Protein 7FAD (pdb70)

Structure (mmCIF, N/CA/C/O backbone):
data_7FAD
#
_entry.id   7FAD
#
_cell.length_a   82.878
_cell.length_b   125.099
_cell.length_c   204.560
_cell.angle_alpha   90.000
_cell.angle_beta   90.000
_cell.angle_gamma   90.000
#
_symmetry.space_group_name_H-M   'I 2 2 2'
#
loop_
_entity.id
_entity.type
_entity.pdbx_description
1 polymer 'Gamma-tubulin complex component'
2 polymer 'Mitotic-spindle organizing protein 2B'
#
loop_
_atom_site.group_PDB
_atom_site.id
_atom_site.type_symbol
_atom_site.label_atom_id
_atom_site.label_alt_id
_atom_site.label_comp_id
_atom_site.label_asym_id
_atom_site.label_entity_id
_atom_site.label_seq_id
_atom_site.pdbx_PDB_ins_code
_atom_site.Cartn_x
_atom_site.Cartn_y
_atom_site.Cartn_z
_atom_site.occupancy
_atom_site.B_iso_or_equiv
_atom_site.auth_seq_id
_atom_site.auth_comp_id
_atom_site.auth_asym_id
_atom_site.auth_atom_id
_atom_site.pdbx_PDB_model_num
ATOM 1 N N . SER A 1 5 ? 44.731 35.110 252.326 1.00 96.42 0 SER A N 1
ATOM 2 C CA . SER A 1 5 ? 44.833 33.959 251.425 1.00 100.60 0 SER A CA 1
ATOM 3 C C . SER A 1 5 ? 43.478 33.535 250.882 1.00 97.05 0 SER A C 1
ATOM 4 O O . SER A 1 5 ? 43.231 33.667 249.690 1.00 106.96 0 SER A O 1
ATOM 7 N N . MET A 1 6 ? 42.597 33.008 251.737 1.00 87.92 1 MET A N 1
ATOM 8 C CA . MET A 1 6 ? 41.316 32.570 251.206 1.00 84.74 1 MET A CA 1
ATOM 9 C C . MET A 1 6 ? 40.532 33.791 250.723 1.00 80.52 1 MET A C 1
ATOM 10 O O . MET A 1 6 ? 39.505 33.661 250.048 1.00 76.90 1 MET A O 1
ATOM 15 N N . SER A 1 7 ? 41.013 34.985 251.080 1.00 88.44 2 SER A N 1
ATOM 16 C CA . SER A 1 7 ? 40.624 36.220 250.393 1.00 93.48 2 SER A CA 1
ATOM 17 C C . SER A 1 7 ? 41.049 36.183 248.930 1.00 100.00 2 SER A C 1
ATOM 18 O O . SER A 1 7 ? 40.211 36.281 248.024 1.00 106.92 2 SER A O 1
ATOM 21 N N . GLU A 1 8 ? 42.366 36.038 248.684 1.00 96.98 3 GLU A N 1
ATOM 22 C CA . GLU A 1 8 ? 42.879 36.050 247.315 1.00 87.94 3 GLU A CA 1
ATOM 23 C C . GLU A 1 8 ? 42.174 35.021 246.462 1.00 81.98 3 GLU A C 1
ATOM 24 O O . GLU A 1 8 ? 41.925 35.251 245.271 1.00 81.45 3 GLU A O 1
ATOM 30 N N . PHE A 1 9 ? 41.858 33.863 247.050 1.00 85.19 4 PHE A N 1
ATOM 31 C CA . PHE A 1 9 ? 41.095 32.887 246.301 1.00 84.48 4 PHE A CA 1
ATOM 32 C C . PHE A 1 9 ? 39.833 33.533 245.772 1.00 84.37 4 PHE A C 1
ATOM 33 O O . PHE A 1 9 ? 39.519 33.415 244.584 1.00 87.62 4 PHE A O 1
ATOM 41 N N . ARG A 1 10 ? 39.125 34.282 246.622 1.00 82.01 5 ARG A N 1
ATOM 42 C CA . ARG A 1 10 ? 37.861 34.831 246.150 1.00 81.57 5 ARG A CA 1
ATOM 43 C C . ARG A 1 10 ? 38.073 35.850 245.045 1.00 82.93 5 ARG A C 1
ATOM 44 O O . ARG A 1 10 ? 37.269 35.923 244.107 1.00 84.23 5 ARG A O 1
ATOM 52 N N . ILE A 1 11 ? 39.115 36.678 245.156 1.00 81.64 6 ILE A N 1
ATOM 53 C CA . ILE A 1 11 ? 39.416 37.618 244.076 1.00 81.67 6 ILE A CA 1
ATOM 54 C C . ILE A 1 11 ? 39.674 36.884 242.768 1.00 87.53 6 ILE A C 1
ATOM 55 O O . ILE A 1 11 ? 39.095 37.233 241.730 1.00 89.10 6 ILE A O 1
ATOM 60 N N . HIS A 1 12 ? 40.545 35.855 242.795 1.00 84.33 7 HIS A N 1
ATOM 61 C CA . HIS A 1 12 ? 40.841 35.101 241.574 1.00 79.89 7 HIS A CA 1
ATOM 62 C C . HIS A 1 12 ? 39.579 34.514 240.957 1.00 78.15 7 HIS A C 1
ATOM 63 O O . HIS A 1 12 ? 39.397 34.565 239.736 1.00 77.32 7 HIS A O 1
ATOM 70 N N . HIS A 1 13 ? 38.701 33.949 241.784 1.00 78.44 8 HIS A N 1
ATOM 71 C CA . HIS A 1 13 ? 37.442 33.420 241.281 1.00 79.68 8 HIS A CA 1
ATOM 72 C C . HIS A 1 13 ? 36.628 34.523 240.617 1.00 80.14 8 HIS A C 1
ATOM 73 O O . HIS A 1 13 ? 36.022 34.322 239.558 1.00 82.22 8 HIS A O 1
ATOM 80 N N . ASP A 1 14 ? 36.656 35.715 241.193 1.00 76.75 9 ASP A N 1
ATOM 81 C CA . ASP A 1 14 ? 35.881 36.820 240.645 1.00 76.65 9 ASP A CA 1
ATOM 82 C C . ASP A 1 14 ? 36.439 37.258 239.292 1.00 76.31 9 ASP A C 1
ATOM 83 O O . ASP A 1 14 ? 35.694 37.405 238.311 1.00 75.89 9 ASP A O 1
ATOM 88 N N . VAL A 1 15 ? 37.753 37.491 239.236 1.00 74.67 10 VAL A N 1
ATOM 89 C CA . VAL A 1 15 ? 38.420 37.775 237.971 1.00 76.62 10 VAL A CA 1
ATOM 90 C C . VAL A 1 15 ? 38.068 36.701 236.957 1.00 85.23 10 VAL A C 1
ATOM 91 O O . VAL A 1 15 ? 37.718 36.985 235.807 1.00 90.50 10 VAL A O 1
ATOM 95 N N . ASN A 1 16 ? 38.180 35.441 237.371 1.00 86.79 11 ASN A N 1
ATOM 96 C CA . ASN A 1 16 ? 37.998 34.341 236.439 1.00 82.80 11 ASN A CA 1
ATOM 97 C C . ASN A 1 16 ? 36.594 34.345 235.826 1.00 79.05 11 ASN A C 1
ATOM 98 O O . ASN A 1 16 ? 36.451 34.282 234.596 1.00 78.28 11 ASN A O 1
ATOM 103 N N . GLU A 1 17 ? 35.535 34.419 236.659 1.00 82.61 12 GLU A N 1
ATOM 104 C CA . GLU A 1 17 ? 34.187 34.328 236.087 1.00 83.17 12 GLU A CA 1
ATOM 105 C C . GLU A 1 17 ? 33.821 35.509 235.221 1.00 81.90 12 GLU A C 1
ATOM 106 O O . GLU A 1 17 ? 32.933 35.395 234.365 1.00 79.99 12 GLU A O 1
ATOM 112 N N . LEU A 1 18 ? 34.516 36.620 235.398 1.00 80.61 13 LEU A N 1
ATOM 113 C CA . LEU A 1 18 ? 34.328 37.762 234.522 1.00 79.17 13 LEU A CA 1
ATOM 114 C C . LEU A 1 18 ? 34.923 37.479 233.149 1.00 78.43 13 LEU A C 1
ATOM 115 O O . LEU A 1 18 ? 34.257 37.673 232.125 1.00 78.75 13 LEU A O 1
ATOM 120 N N . ILE A 1 19 ? 36.179 37.006 233.118 1.00 79.05 14 ILE A N 1
ATOM 121 C CA . ILE A 1 19 ? 36.789 36.513 231.881 1.00 80.15 14 ILE A CA 1
ATOM 122 C C . ILE A 1 19 ? 35.835 35.567 231.160 1.00 80.57 14 ILE A C 1
ATOM 123 O O . ILE A 1 19 ? 35.594 35.684 229.947 1.00 79.03 14 ILE A O 1
ATOM 128 N N . SER A 1 20 ? 35.268 34.617 231.914 1.00 75.31 15 SER A N 1
ATOM 129 C CA . SER A 1 20 ? 34.233 33.752 231.372 1.00 82.36 15 SER A CA 1
ATOM 130 C C . SER A 1 20 ? 33.044 34.567 230.891 1.00 86.99 15 SER A C 1
ATOM 131 O O . SER A 1 20 ? 32.645 34.481 229.725 1.00 95.13 15 SER A O 1
ATOM 134 N N . LEU A 1 21 ? 32.484 35.396 231.771 1.00 88.02 16 LEU A N 1
ATOM 135 C CA . LEU A 1 21 ? 31.234 36.074 231.451 1.00 85.25 16 LEU A CA 1
ATOM 136 C C . LEU A 1 21 ? 31.373 37.138 230.375 1.00 85.18 16 LEU A C 1
ATOM 137 O O . LEU A 1 21 ? 30.361 37.523 229.784 1.00 84.92 16 LEU A O 1
ATOM 142 N N . LEU A 1 22 ? 32.565 37.685 230.167 1.00 84.95 17 LEU A N 1
ATOM 143 C CA . LEU A 1 22 ? 32.745 38.773 229.217 1.00 89.24 17 LEU A CA 1
ATOM 144 C C . LEU A 1 22 ? 33.505 38.355 227.963 1.00 98.44 17 LEU A C 1
ATOM 145 O O . LEU A 1 22 ? 33.775 39.207 227.111 1.00 101.24 17 LEU A O 1
ATOM 150 N N . HIS A 1 23 ? 33.892 37.084 227.845 1.00 96.98 18 HIS A N 1
ATOM 151 C CA . HIS A 1 23 ? 34.442 36.535 226.605 1.00 98.79 18 HIS A CA 1
ATOM 152 C C . HIS A 1 23 ? 35.793 37.166 226.280 1.00 90.15 18 HIS A C 1
ATOM 153 O O . HIS A 1 23 ? 35.989 37.689 225.187 1.00 87.48 18 HIS A O 1
ATOM 160 N N . VAL A 1 24 ? 36.759 37.013 227.177 1.00 94.98 19 VAL A N 1
ATOM 161 C CA . VAL A 1 24 ? 38.024 37.740 227.144 1.00 104.55 19 VAL A CA 1
ATOM 162 C C . VAL A 1 24 ? 39.177 36.892 226.575 1.00 120.75 19 VAL A C 1
ATOM 163 O O . VAL A 1 24 ? 38.953 35.839 225.959 1.00 131.00 19 VAL A O 1
ATOM 167 N N . PHE A 1 25 ? 40.401 37.424 226.670 1.00 124.13 20 PHE A N 1
ATOM 168 C CA . PHE A 1 25 ? 41.693 36.721 226.597 1.00 116.24 20 PHE A CA 1
ATOM 169 C C . PHE A 1 25 ? 41.866 36.158 225.177 1.00 105.37 20 PHE A C 1
ATOM 170 O O . PHE A 1 25 ? 41.061 36.425 224.265 1.00 95.28 20 PHE A O 1
ATOM 178 N N . GLY A 1 29 ? 47.221 38.105 229.237 1.00 111.99 24 GLY A N 1
ATOM 179 C CA . GLY A 1 29 ? 47.656 38.001 230.616 1.00 114.61 24 GLY A CA 1
ATOM 180 C C . GLY A 1 29 ? 46.820 38.792 231.615 1.00 113.32 24 GLY A C 1
ATOM 181 O O . GLY A 1 29 ? 46.911 40.030 231.710 1.00 111.51 24 GLY A O 1
ATOM 182 N N . ALA A 1 30 ? 46.030 38.056 232.402 1.00 116.19 25 ALA A N 1
ATOM 183 C CA . ALA A 1 30 ? 45.109 38.631 233.373 1.00 104.81 25 ALA A CA 1
ATOM 184 C C . ALA A 1 30 ? 45.628 38.540 234.800 1.00 102.68 25 ALA A C 1
ATOM 185 O O . ALA A 1 30 ? 44.833 38.651 235.738 1.00 96.05 25 ALA A O 1
ATOM 187 N N . ASP A 1 31 ? 46.931 38.273 234.985 1.00 99.92 26 ASP A N 1
ATOM 188 C CA . ASP A 1 31 ? 47.554 38.441 236.300 1.00 106.31 26 ASP A CA 1
ATOM 189 C C . ASP A 1 31 ? 47.684 39.907 236.689 1.00 108.93 26 ASP A C 1
ATOM 190 O O . ASP A 1 31 ? 47.880 40.210 237.872 1.00 111.65 26 ASP A O 1
ATOM 195 N N . VAL A 1 32 ? 47.573 40.816 235.720 1.00 110.07 27 VAL A N 1
ATOM 196 C CA . VAL A 1 32 ? 47.580 42.235 236.033 1.00 102.13 27 VAL A CA 1
ATOM 197 C C . VAL A 1 32 ? 46.322 42.620 236.797 1.00 95.23 27 VAL A C 1
ATOM 198 O O . VAL A 1 32 ? 46.372 43.411 237.745 1.00 98.62 27 VAL A O 1
ATOM 202 N N . TYR A 1 33 ? 45.174 42.089 236.386 1.00 84.38 28 TYR A N 1
ATOM 203 C CA . TYR A 1 33 ? 43.936 42.359 237.102 1.00 83.67 28 TYR A CA 1
ATOM 204 C C . TYR A 1 33 ? 44.064 41.996 238.568 1.00 90.96 28 TYR A C 1
ATOM 205 O O . TYR A 1 33 ? 43.452 42.639 239.430 1.00 93.75 28 TYR A O 1
ATOM 214 N N . ILE A 1 34 ? 44.776 40.907 238.868 1.00 97.98 29 ILE A N 1
ATOM 215 C CA . ILE A 1 34 ? 44.963 40.524 240.265 1.00 93.47 29 ILE A CA 1
ATOM 216 C C . ILE A 1 34 ? 45.739 41.601 241.002 1.00 99.37 29 ILE A C 1
ATOM 217 O O . ILE A 1 34 ? 45.332 42.053 242.074 1.00 105.20 29 ILE A O 1
ATOM 222 N N . ASP A 1 35 ? 46.859 42.042 240.421 1.00 95.63 30 ASP A N 1
ATOM 223 C CA . ASP A 1 35 ? 47.636 43.124 241.023 1.00 95.69 30 ASP A CA 1
ATOM 224 C C . ASP A 1 35 ? 46.824 44.415 241.123 1.00 83.61 30 ASP A C 1
ATOM 225 O O . ASP A 1 35 ? 46.836 45.093 242.163 1.00 80.21 30 ASP A O 1
ATOM 230 N N . LEU A 1 36 ? 46.134 44.773 240.040 1.00 83.58 31 LEU A N 1
ATOM 231 C CA . LEU A 1 36 ? 45.305 45.973 240.023 1.00 88.27 31 LEU A CA 1
ATOM 232 C C . LEU A 1 36 ? 44.225 45.915 241.104 1.00 87.58 31 LEU A C 1
ATOM 233 O O . LEU A 1 36 ? 43.986 46.906 241.800 1.00 99.14 31 LEU A O 1
ATOM 238 N N . LEU A 1 37 ? 43.503 44.799 241.212 1.00 84.19 32 LEU A N 1
ATOM 239 C CA . LEU A 1 37 ? 42.436 44.768 242.202 1.00 83.39 32 LEU A CA 1
ATOM 240 C C . LEU A 1 37 ? 42.944 44.603 243.628 1.00 83.81 32 LEU A C 1
ATOM 241 O O . LEU A 1 37 ? 42.181 44.871 244.561 1.00 82.42 32 LEU A O 1
ATOM 246 N N . GLN A 1 38 ? 44.195 44.164 243.820 1.00 86.05 33 GLN A N 1
ATOM 247 C CA . GLN A 1 38 ? 44.762 43.887 245.141 1.00 92.46 33 GLN A CA 1
ATOM 248 C C . GLN A 1 38 ? 45.423 45.097 245.784 1.00 102.64 33 GLN A C 1
ATOM 249 O O . GLN A 1 38 ? 46.175 44.934 246.750 1.00 110.16 33 GLN A O 1
ATOM 255 N N . LYS A 1 39 ? 45.173 46.294 245.259 1.00 103.17 34 LYS A N 1
ATOM 256 C CA . LYS A 1 39 ? 45.550 47.557 245.892 1.00 91.77 34 LYS A CA 1
ATOM 257 C C . LYS A 1 39 ? 44.221 48.278 246.162 1.00 91.51 34 LYS A C 1
ATOM 258 O O . LYS A 1 39 ? 43.569 48.802 245.241 1.00 86.63 34 LYS A O 1
ATOM 264 N N . ASN A 1 40 ? 43.819 48.238 247.444 1.00 94.85 35 ASN A N 1
ATOM 265 C CA . ASN A 1 40 ? 42.425 48.255 247.908 1.00 107.33 35 ASN A CA 1
ATOM 266 C C . ASN A 1 40 ? 42.403 48.529 249.417 1.00 109.13 35 ASN A C 1
ATOM 267 O O . ASN A 1 40 ? 41.908 47.725 250.231 1.00 91.53 35 ASN A O 1
ATOM 272 N N . ARG A 1 41 ? 42.885 49.724 249.774 1.00 116.32 36 ARG A N 1
ATOM 273 C CA . ARG A 1 41 ? 43.545 49.968 251.048 1.00 114.22 36 ARG A CA 1
ATOM 274 C C . ARG A 1 41 ? 42.611 50.291 252.217 1.00 116.36 36 ARG A C 1
ATOM 275 O O . ARG A 1 41 ? 43.103 50.360 253.347 1.00 118.05 36 ARG A O 1
ATOM 283 N N . THR A 1 42 ? 41.308 50.506 251.999 1.00 123.83 37 THR A N 1
ATOM 284 C CA . THR A 1 42 ? 40.375 50.914 253.083 1.00 123.68 37 THR A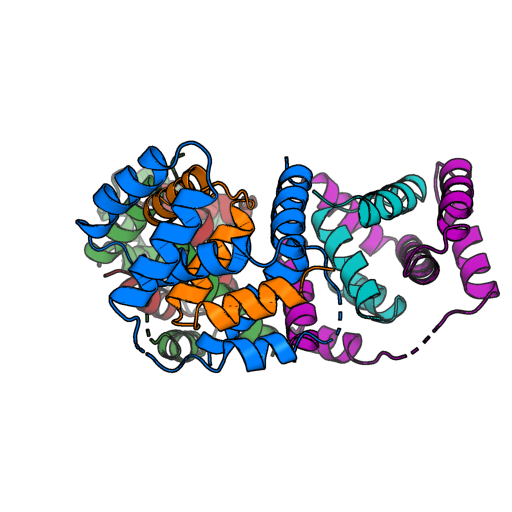 CA 1
ATOM 285 C C . THR A 1 42 ? 38.885 50.731 252.753 1.00 119.95 37 THR A C 1
ATOM 286 O O . THR A 1 42 ? 38.493 49.775 252.093 1.00 116.43 37 THR A O 1
ATOM 290 N N . VAL A 1 45 ? 37.443 55.505 251.371 1.00 90.11 40 VAL A N 1
ATOM 291 C CA . VAL A 1 45 ? 37.324 56.892 251.852 1.00 99.80 40 VAL A CA 1
ATOM 292 C C . VAL A 1 45 ? 36.728 57.881 250.809 1.00 100.22 40 VAL A C 1
ATOM 293 O O . VAL A 1 45 ? 37.461 58.647 250.161 1.00 93.16 40 VAL A O 1
ATOM 297 N N . THR A 1 46 ? 35.406 57.852 250.612 1.00 100.63 41 THR A N 1
ATOM 298 C CA . THR A 1 46 ? 34.833 58.702 249.575 1.00 109.04 41 THR A CA 1
ATOM 299 C C . THR A 1 46 ? 34.681 60.095 250.151 1.00 107.34 41 THR A C 1
ATOM 300 O O . THR A 1 46 ? 34.654 60.275 251.371 1.00 106.95 41 THR A O 1
ATOM 304 N N . THR A 1 47 ? 34.509 61.076 249.273 1.00 105.02 42 THR A N 1
ATOM 305 C CA . THR A 1 47 ? 34.274 62.447 249.705 1.00 103.61 42 THR A CA 1
ATOM 306 C C . THR A 1 47 ? 32.810 62.788 249.482 1.00 103.52 42 THR A C 1
ATOM 307 O O . THR A 1 47 ? 32.051 62.015 248.883 1.00 103.48 42 THR A O 1
ATOM 311 N N . SER A 1 48 ? 32.390 63.907 250.078 1.00 109.30 43 SER A N 1
ATOM 312 C CA . SER A 1 48 ? 30.998 64.306 249.931 1.00 95.85 43 SER A CA 1
ATOM 313 C C . SER A 1 48 ? 30.726 64.918 248.567 1.00 89.99 43 SER A C 1
ATOM 314 O O . SER A 1 48 ? 29.638 64.711 248.013 1.00 83.71 43 SER A O 1
ATOM 317 N N . VAL A 1 49 ? 31.695 65.651 248.006 1.00 84.24 44 VAL A N 1
ATOM 318 C CA . VAL A 1 49 ? 31.527 66.185 246.658 1.00 91.11 44 VAL A CA 1
ATOM 319 C C . VAL A 1 49 ? 31.591 65.071 245.640 1.00 104.55 44 VAL A C 1
ATOM 320 O O . VAL A 1 49 ? 30.793 65.032 244.700 1.00 117.99 44 VAL A O 1
ATOM 324 N N . SER A 1 50 ? 32.563 64.164 245.795 1.00 98.14 45 SER A N 1
ATOM 325 C CA . SER A 1 50 ? 32.778 63.154 244.774 1.00 92.49 45 SER A CA 1
ATOM 326 C C . SER A 1 50 ? 31.471 62.467 244.453 1.00 83.07 45 SER A C 1
ATOM 327 O O . SER A 1 50 ? 31.071 62.383 243.287 1.00 82.94 45 SER A O 1
ATOM 330 N N . THR A 1 51 ? 30.745 62.047 245.486 1.00 84.50 46 THR A N 1
ATOM 331 C CA . THR A 1 51 ? 29.470 61.399 245.229 1.00 84.52 46 THR A CA 1
ATOM 332 C C . THR A 1 51 ? 28.454 62.385 244.695 1.00 84.21 46 THR A C 1
ATOM 333 O O . THR A 1 51 ? 27.555 61.995 243.951 1.00 84.41 46 THR A O 1
ATOM 337 N N . HIS A 1 52 ? 28.575 63.657 245.051 1.00 82.83 47 HIS A N 1
ATOM 338 C CA . HIS A 1 52 ? 27.721 64.643 244.404 1.00 84.45 47 HIS A CA 1
ATOM 339 C C . HIS A 1 52 ? 28.132 64.843 242.944 1.00 94.33 47 HIS A C 1
ATOM 340 O O . HIS A 1 52 ? 27.292 64.791 242.032 1.00 91.42 47 HIS A O 1
ATOM 347 N N . SER A 1 53 ? 29.429 65.078 242.701 1.00 98.57 48 SER A N 1
ATOM 348 C CA . SER A 1 53 ? 29.908 65.211 241.329 1.00 94.46 48 SER A CA 1
ATOM 349 C C . SER A 1 53 ? 29.465 64.026 240.495 1.00 87.33 48 SER A C 1
ATOM 350 O O . SER A 1 53 ? 28.762 64.189 239.496 1.00 87.36 48 SER A O 1
ATOM 353 N N . ALA A 1 54 ? 29.800 62.815 240.943 1.00 90.34 49 ALA A N 1
ATOM 354 C CA . ALA A 1 54 ? 29.373 61.621 240.229 1.00 84.60 49 ALA A CA 1
ATOM 355 C C . ALA A 1 54 ? 27.868 61.623 240.019 1.00 84.13 49 ALA A C 1
ATOM 356 O O . ALA A 1 54 ? 27.383 61.403 238.907 1.00 84.94 49 ALA A O 1
ATOM 358 N N . LYS A 1 55 ? 27.117 61.922 241.072 1.00 80.53 50 LYS A N 1
ATOM 359 C CA . LYS A 1 55 ? 25.665 61.806 241.001 1.00 81.65 50 LYS A CA 1
ATOM 360 C C . LYS A 1 55 ? 25.050 62.787 239.988 1.00 83.35 50 LYS A C 1
ATOM 361 O O . LYS A 1 55 ? 24.079 62.446 239.299 1.00 83.63 50 LYS A O 1
ATOM 367 N N . VAL A 1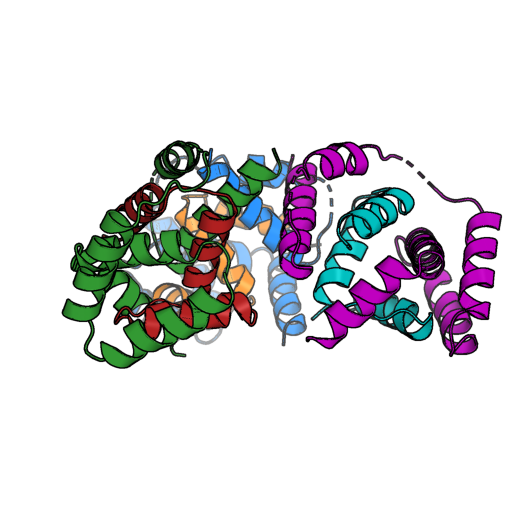 56 ? 25.551 64.025 239.908 1.00 83.69 51 VAL A N 1
ATOM 368 C CA . VAL A 1 56 ? 24.965 64.938 238.922 1.00 86.97 51 VAL A CA 1
ATOM 369 C C . VAL A 1 56 ? 25.286 64.468 237.500 1.00 88.45 51 VAL A C 1
ATOM 370 O O . VAL A 1 56 ? 24.479 64.628 236.576 1.00 86.27 51 VAL A O 1
ATOM 374 N N . LYS A 1 57 ? 26.473 63.894 237.305 1.00 85.40 52 LYS A N 1
ATOM 375 C CA . LYS A 1 57 ? 26.853 63.377 236.000 1.00 83.46 52 LYS A CA 1
ATOM 376 C C . LYS A 1 57 ? 25.931 62.232 235.569 1.00 83.01 52 LYS A C 1
ATOM 377 O O . LYS A 1 57 ? 25.472 62.221 234.424 1.00 84.71 52 LYS A O 1
ATOM 383 N N . ILE A 1 58 ? 25.600 61.288 236.472 1.00 79.42 53 ILE A N 1
ATOM 384 C CA . ILE A 1 58 ? 24.632 60.240 236.112 1.00 80.06 53 ILE A CA 1
ATOM 385 C C . ILE A 1 58 ? 23.305 60.866 235.724 1.00 82.10 53 ILE A C 1
ATOM 386 O O . ILE A 1 58 ? 22.709 60.519 234.702 1.00 84.63 53 ILE A O 1
ATOM 391 N N . ALA A 1 59 ? 22.791 61.758 236.562 1.00 81.79 54 ALA A N 1
ATOM 392 C CA . ALA A 1 59 ? 21.456 62.275 236.311 1.00 84.46 54 ALA A CA 1
ATOM 393 C C . ALA A 1 59 ? 21.395 63.028 234.973 1.00 91.41 54 ALA A C 1
ATOM 394 O O . ALA A 1 59 ? 20.335 63.058 234.323 1.00 91.54 54 ALA A O 1
ATOM 396 N N . GLU A 1 60 ? 22.519 63.627 234.537 1.00 87.96 55 GLU A N 1
ATOM 397 C CA . GLU A 1 60 ? 22.563 64.206 233.194 1.00 91.94 55 GLU A CA 1
ATOM 398 C C . GLU A 1 60 ? 22.415 63.123 232.152 1.00 93.27 55 GLU A C 1
ATOM 399 O O . GLU A 1 60 ? 21.585 63.232 231.244 1.00 97.24 55 GLU A O 1
ATOM 405 N N . PHE A 1 61 ? 23.193 62.051 232.295 1.00 94.60 56 PHE A N 1
ATOM 406 C CA . PHE A 1 61 ? 23.198 60.974 231.312 1.00 91.56 56 PHE A CA 1
ATOM 407 C C . PHE A 1 61 ? 21.837 60.288 231.219 1.00 90.85 56 PHE A C 1
ATOM 408 O O . PHE A 1 61 ? 21.244 60.220 230.141 1.00 94.90 56 PHE A O 1
ATOM 416 N N . SER A 1 62 ? 21.323 59.757 232.320 1.00 90.27 57 SER A N 1
ATOM 417 C CA . SER A 1 62 ? 20.160 58.893 232.190 1.00 92.42 57 SER A CA 1
ATOM 418 C C . SER A 1 62 ? 18.936 59.674 231.735 1.00 99.07 57 SER A C 1
ATOM 419 O O . SER A 1 62 ? 18.745 60.838 232.085 1.00 106.13 57 SER A O 1
ATOM 422 N N . ARG A 1 63 ? 18.127 59.022 230.913 1.00 104.34 58 ARG A N 1
ATOM 423 C CA . ARG A 1 63 ? 16.709 59.309 230.826 1.00 110.91 58 ARG A CA 1
ATOM 424 C C . ARG A 1 63 ? 16.091 58.807 232.126 1.00 122.05 58 ARG A C 1
ATOM 425 O O . ARG A 1 63 ? 16.682 57.972 232.823 1.00 124.73 58 ARG A O 1
ATOM 433 N N . THR A 1 64 ? 14.911 59.322 232.473 1.00 125.81 59 THR A N 1
ATOM 434 C CA . THR A 1 64 ? 14.338 59.111 233.817 1.00 133.33 59 THR A CA 1
ATOM 435 C C . THR A 1 64 ? 15.358 59.368 234.934 1.00 117.38 59 THR A C 1
ATOM 436 O O . THR A 1 64 ? 15.792 58.420 235.617 1.00 112.85 59 THR A O 1
ATOM 440 N N . PRO A 1 65 ? 15.754 60.639 235.162 1.00 109.93 60 PRO A N 1
ATOM 441 C CA . PRO A 1 65 ? 16.817 60.917 236.136 1.00 102.85 60 PRO A CA 1
ATOM 442 C C . PRO A 1 65 ? 16.248 60.922 237.547 1.00 104.80 60 PRO A C 1
ATOM 443 O O . PRO A 1 65 ? 16.934 60.600 238.523 1.00 102.12 60 PRO A O 1
ATOM 447 N N . ASP A 1 66 ? 14.969 61.288 237.644 1.00 103.84 61 ASP A N 1
ATOM 448 C CA . ASP A 1 66 ? 14.277 61.280 238.927 1.00 109.78 61 ASP A CA 1
ATOM 449 C C . ASP A 1 66 ? 14.272 59.887 239.528 1.00 110.12 61 ASP A C 1
ATOM 450 O O . ASP A 1 66 ? 14.543 59.723 240.722 1.00 109.42 61 ASP A O 1
ATOM 455 N N . ASP A 1 67 ? 13.958 58.869 238.718 1.00 110.51 62 ASP A N 1
ATOM 456 C CA . ASP A 1 67 ? 13.968 57.497 239.212 1.00 111.79 62 ASP A CA 1
ATOM 457 C C . ASP A 1 67 ? 15.303 57.160 239.856 1.00 102.54 62 ASP A C 1
ATOM 458 O O . ASP A 1 67 ? 15.352 56.530 240.922 1.00 105.89 62 ASP A O 1
ATOM 463 N N . PHE A 1 68 ? 16.405 57.574 239.221 1.00 95.21 63 PHE A N 1
ATOM 464 C CA . PHE A 1 68 ? 17.710 57.318 239.815 1.00 90.50 63 PHE A CA 1
ATOM 465 C C . PHE A 1 68 ? 17.878 58.077 241.116 1.00 90.54 63 PHE A C 1
ATOM 466 O O . PHE A 1 68 ? 18.241 57.495 242.146 1.00 90.81 63 PHE A O 1
ATOM 474 N N . LEU A 1 69 ? 17.632 59.386 241.076 1.00 94.40 64 LEU A N 1
ATOM 475 C CA . LEU A 1 69 ? 17.721 60.215 242.275 1.00 94.07 64 LEU A CA 1
ATOM 476 C C . LEU A 1 69 ? 16.736 59.768 243.343 1.00 95.38 64 LEU A C 1
ATOM 477 O O . LEU A 1 69 ? 17.089 59.711 244.529 1.00 97.73 64 LEU A O 1
ATOM 482 N N . LYS A 1 70 ? 15.505 59.429 242.946 1.00 96.59 65 LYS A N 1
ATOM 483 C CA . LYS A 1 70 ? 14.520 59.045 243.947 1.00 97.38 65 LYS A CA 1
ATOM 484 C C . LYS A 1 70 ? 14.934 57.762 244.636 1.00 99.35 65 LYS A C 1
ATOM 485 O O . LYS A 1 70 ? 14.834 57.655 245.862 1.00 98.65 65 LYS A O 1
ATOM 491 N N . LYS A 1 71 ? 15.431 56.780 243.880 1.00 100.00 66 LYS A N 1
ATOM 492 C CA . LYS A 1 71 ? 15.904 55.602 244.580 1.00 107.50 66 LYS A CA 1
ATOM 493 C C . LYS A 1 71 ? 17.341 55.729 245.054 1.00 106.97 66 LYS A C 1
ATOM 494 O O . LYS A 1 71 ? 17.790 54.887 245.838 1.00 114.43 66 LYS A O 1
ATOM 500 N N . TYR A 1 72 ? 18.077 56.757 244.644 1.00 96.42 67 TYR A N 1
ATOM 501 C CA . TYR A 1 72 ? 19.273 57.062 245.413 1.00 90.16 67 TYR A CA 1
ATOM 502 C C . TYR A 1 72 ? 18.872 57.413 246.839 1.00 94.96 67 TYR A C 1
ATOM 503 O O . TYR A 1 72 ? 19.495 56.973 247.812 1.00 90.03 67 TYR A O 1
ATOM 512 N N . GLU A 1 73 ? 17.851 58.264 246.961 1.00 101.22 68 GLU A N 1
ATOM 513 C CA . GLU A 1 73 ? 17.351 58.741 248.250 1.00 100.58 68 GLU A CA 1
ATOM 514 C C . GLU A 1 73 ? 16.781 57.608 249.098 1.00 99.98 68 GLU A C 1
ATOM 515 O O . GLU A 1 73 ? 17.036 57.552 250.308 1.00 98.26 68 GLU A O 1
ATOM 521 N N . GLU A 1 74 ? 15.963 56.723 248.480 1.00 102.19 69 GLU A N 1
ATOM 522 C CA . GLU A 1 74 ? 15.380 55.573 249.182 1.00 93.61 69 GLU A CA 1
ATOM 523 C C . GLU A 1 74 ? 16.451 54.743 249.860 1.00 84.37 69 GLU A C 1
ATOM 524 O O . GLU A 1 74 ? 16.229 54.152 250.926 1.00 82.39 69 GLU A O 1
ATOM 530 N N . LEU A 1 75 ? 17.617 54.706 249.254 1.00 87.57 70 LEU A N 1
ATOM 531 C CA . LEU A 1 75 ? 18.585 53.664 249.461 1.00 89.32 70 LEU A CA 1
ATOM 532 C C . LEU A 1 75 ? 19.778 54.158 250.256 1.00 88.98 70 LEU A C 1
ATOM 533 O O . LEU A 1 75 ? 20.557 53.343 250.751 1.00 91.09 70 LEU A O 1
ATOM 538 N N . LYS A 1 76 ? 19.893 55.473 250.440 1.00 97.26 71 LYS A N 1
ATOM 539 C CA . LYS A 1 76 ? 20.888 56.116 251.288 1.00 95.12 71 LYS A CA 1
ATOM 540 C C . LYS A 1 76 ? 20.392 56.223 252.710 1.00 97.99 71 LYS A C 1
ATOM 541 O O . LYS A 1 76 ? 21.174 56.072 253.657 1.00 97.10 71 LYS A O 1
ATOM 547 N N . SER A 1 77 ? 19.095 56.474 252.861 1.00 96.49 72 SER A N 1
ATOM 548 C CA . SER A 1 77 ? 18.502 56.475 254.186 1.00 105.04 72 SER A CA 1
ATOM 549 C C . SER A 1 77 ? 18.647 55.113 254.835 1.00 109.51 72 SER A C 1
ATOM 550 O O . SER A 1 77 ? 18.817 55.020 256.056 1.00 119.12 72 SER A O 1
ATOM 553 N N . LYS A 1 78 ? 18.643 54.049 254.035 1.00 106.14 73 LYS A N 1
ATOM 554 C CA . LYS A 1 78 ? 18.884 52.729 254.596 1.00 103.28 73 LYS A CA 1
ATOM 555 C C . LYS A 1 78 ? 20.357 52.429 254.752 1.00 99.59 73 LYS A C 1
ATOM 556 O O . LYS A 1 78 ? 20.695 51.354 255.248 1.00 106.67 73 LYS A O 1
ATOM 562 N N . ASN A 1 79 ? 21.233 53.364 254.412 1.00 104.29 74 ASN A N 1
ATOM 563 C CA . ASN A 1 79 ? 22.668 53.160 254.532 1.00 98.41 74 ASN A CA 1
ATOM 564 C C . ASN A 1 79 ? 23.152 51.924 253.765 1.00 89.35 74 ASN A C 1
ATOM 565 O O . ASN A 1 79 ? 24.165 51.321 254.151 1.00 85.00 74 ASN A O 1
ATOM 570 N N . THR A 1 80 ? 22.522 51.593 252.627 1.00 83.93 75 THR A N 1
ATOM 571 C CA . THR A 1 80 ? 22.822 50.317 251.987 1.00 82.43 75 THR A CA 1
ATOM 572 C C . THR A 1 80 ? 24.294 50.280 251.598 1.00 85.21 75 THR A C 1
ATOM 573 O O . THR A 1 80 ? 24.901 51.301 251.295 1.00 85.16 75 THR A O 1
ATOM 577 N N . ARG A 1 81 ? 24.872 49.084 251.625 1.00 97.59 76 ARG A N 1
ATOM 578 C CA . ARG A 1 81 ? 26.324 48.953 251.624 1.00 101.44 76 ARG A CA 1
ATOM 579 C C . ARG A 1 81 ? 26.920 49.306 250.267 1.00 97.27 76 ARG A C 1
ATOM 580 O O . ARG A 1 81 ? 26.345 49.012 249.211 1.00 100.48 76 ARG A O 1
ATOM 588 N N . ASN A 1 82 ? 28.084 49.954 250.310 1.00 83.51 77 ASN A N 1
ATOM 589 C CA . ASN A 1 82 ? 28.819 50.360 249.111 1.00 81.98 77 ASN A CA 1
ATOM 590 C C . ASN A 1 82 ? 27.966 51.152 248.124 1.00 79.15 77 ASN A C 1
ATOM 591 O O . ASN A 1 82 ? 28.159 51.045 246.915 1.00 82.96 77 ASN A O 1
ATOM 596 N N . LEU A 1 83 ? 27.019 51.954 248.620 1.00 78.84 78 LEU A N 1
ATOM 597 C CA . LEU A 1 83 ? 26.152 52.714 247.722 1.00 77.23 78 LEU A CA 1
ATOM 598 C C . LEU A 1 83 ? 26.954 53.774 246.982 1.00 78.88 78 LEU A C 1
ATOM 599 O O . LEU A 1 83 ? 26.821 53.948 245.765 1.00 78.73 78 LEU A O 1
ATOM 604 N N . ASP A 1 84 ? 27.773 54.506 247.709 1.00 81.00 79 ASP A N 1
ATOM 605 C CA . ASP A 1 84 ? 28.476 55.616 247.091 1.00 87.29 79 ASP A CA 1
ATOM 606 C C . ASP A 1 84 ? 29.624 55.178 246.189 1.00 87.31 79 ASP A C 1
ATOM 607 O O . ASP A 1 84 ? 29.813 55.794 245.130 1.00 92.62 79 ASP A O 1
ATOM 612 N N . PRO A 1 85 ? 30.422 54.160 246.560 1.00 81.50 80 PRO A N 1
ATOM 613 C CA . PRO A 1 85 ? 31.443 53.661 245.619 1.00 84.74 80 PRO A CA 1
ATOM 614 C C . PRO A 1 85 ? 30.851 53.011 244.379 1.00 80.31 80 PRO A C 1
ATOM 615 O O . PRO A 1 85 ? 31.482 53.040 243.311 1.00 78.47 80 PRO A O 1
ATOM 619 N N . LEU A 1 86 ? 29.657 52.419 244.492 1.00 76.76 81 LEU A N 1
ATOM 620 C CA . LEU A 1 86 ? 28.969 51.902 243.312 1.00 76.12 81 LEU A CA 1
ATOM 621 C C . LEU A 1 86 ? 28.492 53.043 242.406 1.00 79.72 81 LEU A C 1
ATOM 622 O O . LEU A 1 86 ? 28.590 52.937 241.175 1.00 81.65 81 LEU A O 1
ATOM 627 N N . VAL A 1 87 ? 28.003 54.154 242.996 1.00 79.18 82 VAL A N 1
ATOM 628 C CA . VAL A 1 87 ? 27.567 55.315 242.206 1.00 77.28 82 VAL A CA 1
ATOM 629 C C . VAL A 1 87 ? 28.769 56.030 241.581 1.00 73.08 82 VAL A C 1
ATOM 630 O O . VAL A 1 87 ? 28.681 56.591 240.483 1.00 71.91 82 VAL A O 1
ATOM 634 N N . TYR A 1 88 ? 29.891 56.070 242.283 1.00 73.71 83 TYR A N 1
ATOM 635 C CA . TYR A 1 88 ? 31.099 56.571 241.649 1.00 74.51 83 TYR A CA 1
ATOM 636 C C . TYR A 1 88 ? 31.480 55.726 240.454 1.00 81.12 83 TYR A C 1
ATOM 637 O O . TYR A 1 88 ? 31.971 56.255 239.453 1.00 88.64 83 TYR A O 1
ATOM 646 N N . LEU A 1 89 ? 31.300 54.401 240.555 1.00 80.71 84 LEU A N 1
ATOM 647 C CA . LEU A 1 89 ? 31.659 53.520 239.444 1.00 78.85 84 LEU A CA 1
ATOM 648 C C . LEU A 1 89 ? 30.777 53.787 238.232 1.00 75.77 84 LEU A C 1
ATOM 649 O O . LEU A 1 89 ? 31.279 53.921 237.115 1.00 77.13 84 LEU A O 1
ATOM 654 N N . LEU A 1 90 ? 29.464 53.894 238.437 1.00 72.64 85 LEU A N 1
ATOM 655 C CA . LEU A 1 90 ? 28.566 54.155 237.317 1.00 76.78 85 LEU A CA 1
ATOM 656 C C . LEU A 1 90 ? 28.898 55.460 236.601 1.00 85.46 85 LEU A C 1
ATOM 657 O O . LEU A 1 90 ? 28.841 55.522 235.366 1.00 88.95 85 LEU A O 1
ATOM 662 N N . SER A 1 91 ? 29.233 56.521 237.347 1.00 83.87 86 SER A N 1
ATOM 663 C CA . SER A 1 91 ? 29.679 57.747 236.686 1.00 86.62 86 SER A CA 1
ATOM 664 C C . SER A 1 91 ? 30.920 57.480 235.846 1.00 85.03 86 SER A C 1
ATOM 665 O O . SER A 1 91 ? 31.025 57.971 234.716 1.00 96.01 86 SER A O 1
ATOM 668 N N . LYS A 1 92 ? 31.860 56.678 236.367 1.00 82.85 87 LYS A N 1
ATOM 669 C CA . LYS A 1 92 ? 33.091 56.418 235.630 1.00 81.98 87 LYS A CA 1
ATOM 670 C C . LYS A 1 92 ? 32.809 55.649 234.347 1.00 87.26 87 LYS A C 1
ATOM 671 O O . LYS A 1 92 ? 33.493 55.863 233.337 1.00 93.71 87 LYS A O 1
ATOM 677 N N . LEU A 1 93 ? 31.782 54.789 234.371 1.00 87.35 88 LEU A N 1
ATOM 678 C CA . LEU A 1 93 ? 31.373 53.966 233.231 1.00 85.51 88 LEU A CA 1
ATOM 679 C C . LEU A 1 93 ? 30.663 54.778 232.158 1.00 86.52 88 LEU A C 1
ATOM 680 O O . LEU A 1 93 ? 30.723 54.427 230.975 1.00 86.17 88 LEU A O 1
ATOM 685 N N . ILE A 1 94 ? 29.950 55.835 232.545 1.00 90.28 89 ILE A N 1
ATOM 686 C CA . ILE A 1 94 ? 29.304 56.660 231.535 1.00 90.54 89 ILE A CA 1
ATOM 687 C C . ILE A 1 94 ? 30.360 57.332 230.669 1.00 91.91 89 ILE A C 1
ATOM 688 O O . ILE A 1 94 ? 30.233 57.396 229.441 1.00 92.92 89 ILE A O 1
ATOM 693 N N . GLU A 1 95 ? 31.445 57.797 231.295 1.00 85.95 90 GLU A N 1
ATOM 694 C CA . GLU A 1 95 ? 32.484 58.537 230.584 1.00 97.06 90 GLU A CA 1
ATOM 695 C C . GLU A 1 95 ? 33.075 57.716 229.443 1.00 105.96 90 GLU A C 1
ATOM 696 O O . GLU A 1 95 ? 33.237 58.212 228.319 1.00 105.16 90 GLU A O 1
ATOM 702 N N . ASP A 1 96 ? 33.384 56.445 229.711 1.00 110.52 91 ASP A N 1
ATOM 703 C CA . ASP A 1 96 ? 34.083 55.591 228.750 1.00 107.17 91 ASP A CA 1
ATOM 704 C C . ASP A 1 96 ? 33.034 54.885 227.899 1.00 99.18 91 ASP A C 1
ATOM 705 O O . ASP A 1 96 ? 32.579 53.781 228.209 1.00 85.66 91 ASP A O 1
ATOM 710 N N . LYS A 1 97 ? 32.645 55.537 226.804 1.00 105.37 92 LYS A N 1
ATOM 711 C CA . LYS A 1 97 ? 31.481 55.079 226.060 1.00 106.58 92 LYS A CA 1
ATOM 712 C C . LYS A 1 97 ? 31.705 53.734 225.389 1.00 102.49 92 LYS A C 1
ATOM 713 O O . LYS A 1 97 ? 30.726 53.045 225.080 1.00 104.01 92 LYS A O 1
ATOM 719 N N . GLU A 1 98 ? 32.963 53.342 225.170 1.00 100.82 93 GLU A N 1
ATOM 720 C CA . GLU A 1 98 ? 33.243 52.049 224.553 1.00 101.27 93 GLU A CA 1
ATOM 721 C C . GLU A 1 98 ? 32.856 50.893 225.477 1.00 103.38 93 GLU A C 1
ATOM 722 O O . GLU A 1 98 ? 32.054 50.023 225.108 1.00 102.84 93 GLU A O 1
ATOM 728 N N . THR A 1 99 ? 33.428 50.867 226.688 1.00 103.11 94 THR A N 1
ATOM 729 C CA . THR A 1 99 ? 33.184 49.775 227.623 1.00 94.86 94 THR A CA 1
ATOM 730 C C . THR A 1 99 ? 31.775 49.837 228.212 1.00 89.55 94 THR A C 1
ATOM 731 O O . THR A 1 99 ? 31.279 48.835 228.732 1.00 88.51 94 THR A O 1
ATOM 735 N N . LEU A 1 100 ? 31.118 50.988 228.126 1.00 90.03 95 LEU A N 1
ATOM 736 C CA . LEU A 1 100 ? 29.698 51.062 228.449 1.00 92.45 95 LEU A CA 1
ATOM 737 C C . LEU A 1 100 ? 28.886 50.238 227.462 1.00 92.08 95 LEU A C 1
ATOM 738 O O . LEU A 1 100 ? 27.944 49.537 227.849 1.00 87.98 95 LEU A O 1
ATOM 743 N N . GLN A 1 101 ? 29.261 50.313 226.183 1.00 97.38 96 GLN A N 1
ATOM 744 C CA . GLN A 1 101 ? 28.527 49.654 225.111 1.00 107.88 96 GLN A CA 1
ATOM 745 C C . GLN A 1 101 ? 28.788 48.154 225.114 1.00 100.63 96 GLN A C 1
ATOM 746 O O . GLN A 1 101 ? 27.889 47.356 224.826 1.00 93.78 96 GLN A O 1
ATOM 752 N N . TYR A 1 102 ? 30.017 47.751 225.430 1.00 98.49 97 TYR A N 1
ATOM 753 C CA . TYR A 1 102 ? 30.314 46.331 225.567 1.00 97.89 97 TYR A CA 1
ATOM 754 C C . TYR A 1 102 ? 29.403 45.704 226.607 1.00 98.99 97 TYR A C 1
ATOM 755 O O . TYR A 1 102 ? 28.680 44.743 226.324 1.00 101.88 97 TYR A O 1
ATOM 764 N N . LEU A 1 103 ? 29.439 46.234 227.828 1.00 102.27 98 LEU A N 1
ATOM 765 C CA . LEU A 1 103 ? 28.533 45.758 228.866 1.00 95.89 98 LEU A CA 1
ATOM 766 C C . LEU A 1 103 ? 27.093 45.792 228.361 1.00 94.65 98 LEU A C 1
ATOM 767 O O . LEU A 1 103 ? 26.314 44.863 228.598 1.00 98.49 98 LEU A O 1
ATOM 772 N N . GLN A 1 104 ? 26.732 46.853 227.647 1.00 93.05 99 GLN A N 1
ATOM 773 C CA . GLN A 1 104 ? 25.407 46.933 227.052 1.00 100.42 99 GLN A CA 1
ATOM 774 C C . GLN A 1 104 ? 25.131 45.722 226.174 1.00 99.27 99 GLN A C 1
ATOM 775 O O . GLN A 1 104 ? 24.077 45.091 226.295 1.00 97.38 99 GLN A O 1
ATOM 781 N N . GLN A 1 105 ? 26.095 45.361 225.309 1.00 107.31 100 GLN A N 1
ATOM 782 C CA . GLN A 1 105 ? 25.925 44.255 224.354 1.00 108.31 100 GLN A CA 1
ATOM 783 C C . GLN A 1 105 ? 25.992 42.891 225.019 1.00 102.27 100 GLN A C 1
ATOM 784 O O . GLN A 1 105 ? 25.105 42.055 224.817 1.00 99.02 100 GLN A O 1
ATOM 790 N N . ASN A 1 106 ? 27.067 42.633 225.775 1.00 102.23 101 ASN A N 1
ATOM 791 C CA . ASN A 1 106 ? 27.231 41.370 226.491 1.00 102.88 101 ASN A CA 1
ATOM 792 C C . ASN A 1 106 ? 25.949 40.988 227.217 1.00 101.90 101 ASN A C 1
ATOM 793 O O . ASN A 1 106 ? 25.664 39.802 227.391 1.00 103.57 101 ASN A O 1
ATOM 798 N N . ALA A 1 107 ? 25.156 41.979 227.633 1.00 103.19 102 ALA A N 1
ATOM 799 C CA . ALA A 1 107 ? 23.868 41.705 228.256 1.00 106.56 102 ALA A CA 1
ATOM 800 C C . ALA A 1 107 ? 22.815 41.287 227.236 1.00 111.57 102 ALA A C 1
ATOM 801 O O . ALA A 1 107 ? 21.915 40.508 227.572 1.00 114.32 102 ALA A O 1
ATOM 803 N N . LYS A 1 108 ? 22.897 41.791 225.997 1.00 111.31 103 LYS A N 1
ATOM 804 C CA . LYS A 1 108 ? 21.974 41.339 224.959 1.00 117.99 103 LYS A CA 1
ATOM 805 C C . LYS A 1 108 ? 22.266 39.894 224.577 1.00 123.45 103 LYS A C 1
ATOM 806 O O . LYS A 1 108 ? 21.342 39.104 224.338 1.00 124.50 103 LYS A O 1
ATOM 812 N N . ASP A 1 109 ? 23.555 39.535 224.555 1.00 121.99 104 ASP A N 1
ATOM 813 C CA . ASP A 1 109 ? 23.982 38.183 224.218 1.00 117.28 104 ASP A CA 1
ATOM 814 C C . ASP A 1 109 ? 23.367 37.160 225.156 1.00 119.26 104 ASP A C 1
ATOM 815 O O . ASP A 1 109 ? 23.009 36.056 224.729 1.00 129.76 104 ASP A O 1
ATOM 820 N N . LYS A 1 110 ? 23.236 37.505 226.440 1.00 117.14 105 LYS A N 1
ATOM 821 C CA . LYS A 1 110 ? 22.766 36.569 227.453 1.00 113.73 105 LYS A CA 1
ATOM 822 C C . LYS A 1 110 ? 21.256 36.668 227.703 1.00 116.00 105 LYS A C 1
ATOM 823 O O . LYS A 1 110 ? 20.802 36.460 228.838 1.00 119.17 105 LYS A O 1
ATOM 829 N N . ALA A 1 111 ? 20.468 36.955 226.664 1.00 115.29 106 ALA A N 1
ATOM 830 C CA . ALA A 1 111 ? 19.008 36.924 226.744 1.00 114.38 106 ALA A CA 1
ATOM 831 C C . ALA A 1 111 ? 18.366 36.182 225.555 1.00 122.21 106 ALA A C 1
ATOM 832 O O . ALA A 1 111 ? 18.913 35.211 225.012 1.00 123.37 106 ALA A O 1
ATOM 834 N N . VAL B 2 48 ? 18.474 35.272 240.477 1.00 105.12 44 VAL B N 1
ATOM 835 C CA . VAL B 2 48 ? 19.928 35.303 240.284 1.00 108.59 44 VAL B CA 1
ATOM 836 C C . VAL B 2 48 ? 20.610 35.991 241.456 1.00 115.81 44 VAL B C 1
ATOM 837 O O . VAL B 2 48 ? 21.522 35.433 242.056 1.00 117.35 44 VAL B O 1
ATOM 841 N N . LEU B 2 49 ? 20.199 37.234 241.744 1.00 119.73 45 LEU B N 1
ATOM 842 C CA . LEU B 2 49 ? 20.827 38.053 242.778 1.00 113.36 45 LEU B CA 1
ATOM 843 C C . LEU B 2 49 ? 19.789 38.565 243.783 1.00 105.11 45 LEU B C 1
ATOM 844 O O . LEU B 2 49 ? 18.634 38.861 243.438 1.00 97.63 45 LEU B O 1
ATOM 849 N N . ASN B 2 50 ? 20.250 38.704 245.030 1.00 105.98 46 ASN B N 1
ATOM 850 C CA . ASN B 2 50 ? 19.417 38.761 246.230 1.00 106.51 46 ASN B CA 1
ATOM 851 C C . ASN B 2 50 ? 18.840 40.154 246.465 1.00 116.59 46 ASN B C 1
ATOM 852 O O . ASN B 2 50 ? 19.266 41.122 245.836 1.00 124.38 46 ASN B O 1
ATOM 857 N N . PRO B 2 51 ? 17.848 40.293 247.400 1.00 110.77 47 PRO B N 1
ATOM 858 C CA . PRO B 2 51 ? 17.209 41.599 247.642 1.00 116.54 47 PRO B CA 1
ATOM 859 C C . PRO B 2 51 ? 18.154 42.794 247.768 1.00 114.05 47 PRO B C 1
ATOM 860 O O . PRO B 2 51 ? 17.853 43.882 247.261 1.00 103.75 47 PRO B O 1
ATOM 864 N N . GLU B 2 52 ? 19.279 42.614 248.470 1.00 115.02 48 GLU B N 1
ATOM 865 C CA . GLU B 2 52 ? 20.248 43.700 248.612 1.00 114.66 48 GLU B CA 1
ATOM 866 C C . GLU B 2 52 ? 20.794 44.123 247.249 1.00 105.71 48 GLU B C 1
ATOM 867 O O . GLU B 2 52 ? 20.715 45.297 246.866 1.00 103.09 48 GLU B O 1
ATOM 873 N N . GLU B 2 53 ? 21.331 43.162 246.497 1.00 107.09 49 GLU B N 1
ATOM 874 C CA . GLU B 2 53 ? 21.865 43.424 245.168 1.00 99.19 49 GLU B CA 1
ATOM 875 C C . GLU B 2 53 ? 20.768 43.819 244.189 1.00 91.80 49 GLU B C 1
ATOM 876 O O . GLU B 2 53 ? 21.030 44.543 243.224 1.00 86.11 49 GLU B O 1
ATOM 882 N N . ALA B 2 54 ? 19.549 43.318 244.390 1.00 97.14 50 ALA B N 1
ATOM 883 C CA . ALA B 2 54 ? 18.444 43.680 243.507 1.00 106.05 50 ALA B CA 1
ATOM 884 C C . ALA B 2 54 ? 18.181 45.180 243.531 1.00 105.91 50 ALA B C 1
ATOM 885 O O . ALA B 2 54 ? 17.877 45.777 242.492 1.00 100.25 50 ALA B O 1
ATOM 887 N N . GLU B 2 55 ? 18.267 45.796 244.717 1.00 110.94 51 GLU B N 1
ATOM 888 C CA . GLU B 2 55 ? 18.143 47.247 244.838 1.00 106.80 51 GLU B CA 1
ATOM 889 C C . GLU B 2 55 ? 19.215 47.968 244.031 1.00 95.68 51 GLU B C 1
ATOM 890 O O . GLU B 2 55 ? 18.909 48.825 243.191 1.00 91.92 51 GLU B O 1
ATOM 896 N N . LEU B 2 56 ? 20.484 47.649 244.290 1.00 90.74 52 LEU B N 1
ATOM 897 C CA . LEU B 2 56 ? 21.574 48.309 243.576 1.00 89.54 52 LEU B CA 1
ATOM 898 C C . LEU B 2 56 ? 21.463 48.122 242.065 1.00 95.72 52 LEU B C 1
ATOM 899 O O . LEU B 2 56 ? 21.769 49.040 241.294 1.00 100.72 52 LEU B O 1
ATOM 904 N N . TYR B 2 57 ? 21.079 46.925 241.619 1.00 99.78 53 TYR B N 1
ATOM 905 C CA . TYR B 2 57 ? 20.851 46.718 240.196 1.00 99.16 53 TYR B CA 1
ATOM 906 C C . TYR B 2 57 ? 19.776 47.673 239.674 1.00 103.69 53 TYR B C 1
ATOM 907 O O . TYR B 2 57 ? 19.972 48.358 238.663 1.00 107.24 53 TYR B O 1
ATOM 916 N N . GLU B 2 58 ? 18.650 47.772 240.380 1.00 96.13 54 GLU B N 1
ATOM 917 C CA . GLU B 2 58 ? 17.603 48.695 239.964 1.00 97.09 54 GLU B CA 1
ATOM 918 C C . GLU B 2 58 ? 18.145 50.109 239.891 1.00 94.66 54 GLU B C 1
ATOM 919 O O . GLU B 2 58 ? 17.799 50.875 238.987 1.00 96.08 54 GLU B O 1
ATOM 925 N N . LEU B 2 59 ? 18.986 50.472 240.863 1.00 94.79 55 LEU B N 1
ATOM 926 C CA . LEU B 2 59 ? 19.644 51.772 240.868 1.00 93.94 55 LEU B CA 1
ATOM 927 C C . LEU B 2 59 ? 20.440 51.972 239.591 1.00 94.85 55 LEU B C 1
ATOM 928 O O . LEU B 2 59 ? 20.136 52.876 238.804 1.00 103.00 55 LEU B O 1
ATOM 933 N N . THR B 2 60 ? 21.453 51.128 239.350 1.00 90.62 56 THR B N 1
ATOM 934 C CA . THR B 2 60 ? 22.210 51.229 238.101 1.00 90.20 56 THR B CA 1
ATOM 935 C C . THR B 2 60 ? 21.282 51.204 236.893 1.00 91.53 56 THR B C 1
ATOM 936 O O . THR B 2 60 ? 21.528 51.894 235.893 1.00 92.15 56 THR B O 1
ATOM 940 N N . GLN B 2 61 ? 20.188 50.449 236.989 1.00 86.94 57 GLN B N 1
ATOM 941 C CA . GLN B 2 61 ? 19.249 50.355 235.880 1.00 92.78 57 GLN B CA 1
ATOM 942 C C . GLN B 2 61 ? 18.571 51.690 235.588 1.00 89.32 57 GLN B C 1
ATOM 943 O O . GLN B 2 61 ? 18.579 52.155 234.443 1.00 87.25 57 GLN B O 1
ATOM 949 N N . ALA B 2 62 ? 17.942 52.303 236.600 1.00 96.92 58 ALA B N 1
ATOM 950 C CA . ALA B 2 62 ? 17.328 53.617 236.411 1.00 97.32 58 ALA B CA 1
ATOM 951 C C . ALA B 2 62 ? 18.376 54.699 236.184 1.00 100.88 58 ALA B C 1
ATOM 952 O O . ALA B 2 62 ? 18.054 55.768 235.635 1.00 104.20 58 ALA B O 1
ATOM 954 N N . ALA B 2 63 ? 19.624 54.427 236.577 1.00 90.65 59 ALA B N 1
ATOM 955 C CA . ALA B 2 63 ? 20.741 55.296 236.242 1.00 95.01 59 ALA B CA 1
ATOM 956 C C . ALA B 2 63 ? 21.078 55.269 234.765 1.00 100.84 59 ALA B C 1
ATOM 957 O O . ALA B 2 63 ? 21.896 56.082 234.322 1.00 98.30 59 ALA B O 1
ATOM 959 N N . GLY B 2 64 ? 20.462 54.371 233.998 1.00 106.71 60 GLY B N 1
ATOM 960 C CA . GLY B 2 64 ? 20.610 54.338 232.563 1.00 104.95 60 GLY B CA 1
ATOM 961 C C . GLY B 2 64 ? 21.474 53.217 232.020 1.00 98.80 60 GLY B C 1
ATOM 962 O O . GLY B 2 64 ? 21.449 52.996 230.809 1.00 106.64 60 GLY B O 1
ATOM 963 N N . ILE B 2 65 ? 22.293 52.541 232.847 1.00 91.58 61 ILE B N 1
ATOM 964 C CA . ILE B 2 65 ? 23.195 51.521 232.312 1.00 93.08 61 ILE B CA 1
ATOM 965 C C . ILE B 2 65 ? 22.546 50.147 232.425 1.00 100.42 61 ILE B C 1
ATOM 966 O O . ILE B 2 65 ? 21.732 49.896 233.320 1.00 106.63 61 ILE B O 1
ATOM 971 N N . VAL B 2 66 ? 22.908 49.233 231.523 1.00 107.71 62 VAL B N 1
ATOM 972 C CA . VAL B 2 66 ? 22.438 47.847 231.594 1.00 103.30 62 VAL B CA 1
ATOM 973 C C . VAL B 2 66 ? 23.640 46.933 231.498 1.00 99.07 62 VAL B C 1
ATOM 974 O O . VAL B 2 66 ? 24.393 46.996 230.516 1.00 104.76 62 VAL B O 1
ATOM 978 N N . ILE B 2 67 ? 23.836 46.106 232.518 1.00 87.99 63 ILE B N 1
ATOM 979 C CA . ILE B 2 67 ? 24.850 45.064 232.471 1.00 90.86 63 ILE B CA 1
ATOM 980 C C . ILE B 2 67 ? 24.181 43.849 233.075 1.00 102.92 63 ILE B C 1
ATOM 981 O O . ILE B 2 67 ? 23.337 43.992 233.966 1.00 109.32 63 ILE B O 1
ATOM 986 N N . ASP B 2 68 ? 24.505 42.661 232.554 1.00 99.27 64 ASP B N 1
ATOM 987 C CA . ASP B 2 68 ? 23.711 41.494 232.925 1.00 102.57 64 ASP B CA 1
ATOM 988 C C . ASP B 2 68 ? 23.956 41.144 234.386 1.00 101.09 64 ASP B C 1
ATOM 989 O O . ASP B 2 68 ? 25.064 41.304 234.918 1.00 101.75 64 ASP B O 1
ATOM 994 N N . GLN B 2 69 ? 22.890 40.688 235.034 1.00 100.71 65 GLN B N 1
ATOM 995 C CA . GLN B 2 69 ? 22.886 40.495 236.476 1.00 95.48 65 GLN B CA 1
ATOM 996 C C . GLN B 2 69 ? 24.111 39.737 236.956 1.00 88.67 65 GLN B C 1
ATOM 997 O O . GLN B 2 69 ? 24.601 39.986 238.063 1.00 93.42 65 GLN B O 1
ATOM 1003 N N . GLU B 2 70 ? 24.622 38.817 236.141 1.00 91.02 66 GLU B N 1
ATOM 1004 C CA . GLU B 2 70 ? 25.730 37.974 236.578 1.00 100.44 66 GLU B CA 1
ATOM 1005 C C . GLU B 2 70 ? 26.998 38.785 236.828 1.00 90.78 66 GLU B C 1
ATOM 1006 O O . GLU B 2 70 ? 27.676 38.593 237.844 1.00 89.38 66 GLU B O 1
ATOM 1012 N N . VAL B 2 71 ? 27.355 39.681 235.905 1.00 88.83 67 VAL B N 1
ATOM 1013 C CA . VAL B 2 71 ? 28.548 40.487 236.160 1.00 89.79 67 VAL B CA 1
ATOM 1014 C C . VAL B 2 71 ? 28.263 41.571 237.190 1.00 89.07 67 VAL B C 1
ATOM 1015 O O . VAL B 2 71 ? 29.153 41.935 237.975 1.00 87.47 67 VAL B O 1
ATOM 1019 N N . PHE B 2 72 ? 27.038 42.097 237.224 1.00 86.61 68 PHE B N 1
ATOM 1020 C CA . PHE B 2 72 ? 26.728 43.067 238.259 1.00 83.40 68 PHE B CA 1
ATOM 1021 C C . PHE B 2 72 ? 27.003 42.477 239.632 1.00 87.53 68 PHE B C 1
ATOM 1022 O O . PHE B 2 72 ? 27.635 43.124 240.477 1.00 96.48 68 PHE B O 1
ATOM 1030 N N . LYS B 2 73 ? 26.611 41.216 239.835 1.00 86.75 69 LYS B N 1
ATOM 1031 C CA . LYS B 2 73 ? 26.810 40.552 241.117 1.00 86.26 69 LYS B CA 1
ATOM 1032 C C . LYS B 2 73 ? 28.287 40.530 241.509 1.00 82.41 69 LYS B C 1
ATOM 1033 O O . LYS B 2 73 ? 28.628 40.674 242.688 1.00 81.08 69 LYS B O 1
ATOM 1039 N N . ILE B 2 74 ? 29.176 40.322 240.537 1.00 77.12 70 ILE B N 1
ATOM 1040 C CA . ILE B 2 74 ? 30.602 40.218 240.841 1.00 78.89 70 ILE B CA 1
ATOM 1041 C C . ILE B 2 74 ? 31.173 41.584 241.177 1.00 85.15 70 ILE B C 1
ATOM 1042 O O . ILE B 2 74 ? 32.050 41.719 242.041 1.00 91.61 70 ILE B O 1
ATOM 1047 N N . LEU B 2 75 ? 30.748 42.601 240.429 1.00 82.16 71 LEU B N 1
ATOM 1048 C CA . LEU B 2 75 ? 31.193 43.960 240.682 1.00 76.17 71 LEU B CA 1
ATOM 1049 C C . LEU B 2 75 ? 30.886 44.339 242.121 1.00 75.59 71 LEU B C 1
ATOM 1050 O O . LEU B 2 75 ? 31.789 44.649 242.906 1.00 76.91 71 LEU B O 1
ATOM 1055 N N . VAL B 2 76 ? 29.596 44.277 242.484 1.00 72.74 72 VAL B N 1
ATOM 1056 C CA . VAL B 2 76 ? 29.142 44.479 243.857 1.00 70.71 72 VAL B CA 1
ATOM 1057 C C . VAL B 2 76 ? 30.029 43.709 244.819 1.00 71.46 72 VAL B C 1
ATOM 1058 O O . VAL B 2 76 ? 30.423 44.205 245.878 1.00 71.18 72 VAL B O 1
ATOM 1062 N N . ASP B 2 77 ? 30.358 42.477 244.461 1.00 78.20 73 ASP B N 1
ATOM 1063 C CA . ASP B 2 77 ? 31.211 41.668 245.318 1.00 85.89 73 ASP B CA 1
ATOM 1064 C C . ASP B 2 77 ? 32.625 42.241 245.405 1.00 85.38 73 ASP B C 1
ATOM 1065 O O . ASP B 2 77 ? 33.208 42.330 246.493 1.00 82.42 73 ASP B O 1
ATOM 1070 N N . LEU B 2 78 ? 33.170 42.691 244.278 1.00 85.18 74 LEU B N 1
ATOM 1071 C CA . LEU B 2 78 ? 34.493 43.292 244.309 1.00 79.44 74 LEU B CA 1
ATOM 1072 C C . LEU B 2 78 ? 34.489 44.533 245.174 1.00 84.88 74 LEU B C 1
ATOM 1073 O O . LEU B 2 78 ? 35.449 44.798 245.909 1.00 90.17 74 LEU B O 1
ATOM 1078 N N . LEU B 2 79 ? 33.397 45.293 245.121 1.00 84.42 75 LEU B N 1
ATOM 1079 C CA . LEU B 2 79 ? 33.262 46.423 246.022 1.00 78.90 75 LEU B CA 1
ATOM 1080 C C . LEU B 2 79 ? 33.212 45.948 247.475 1.00 84.98 75 LEU B C 1
ATOM 1081 O O . LEU B 2 79 ? 33.907 46.500 248.343 1.00 82.87 75 LEU B O 1
ATOM 1086 N N . LYS B 2 80 ? 32.458 44.863 247.735 1.00 88.17 76 LYS B N 1
ATOM 1087 C CA . LYS B 2 80 ? 32.310 44.338 249.093 1.00 78.12 76 LYS B CA 1
ATOM 1088 C C . LYS B 2 80 ? 33.652 43.972 249.695 1.00 74.99 76 LYS B C 1
ATOM 1089 O O . LYS B 2 80 ? 33.843 44.099 250.907 1.00 74.49 76 LYS B O 1
ATOM 1095 N N . MET B 2 81 ? 34.576 43.453 248.882 1.00 74.19 77 MET B N 1
ATOM 1096 C CA . MET B 2 81 ? 35.913 43.135 249.364 1.00 75.24 77 MET B CA 1
ATOM 1097 C C . MET B 2 81 ? 36.823 44.341 249.344 1.00 76.16 77 MET B C 1
ATOM 1098 O O . MET B 2 81 ? 38.061 44.179 249.347 1.00 75.28 77 MET B O 1
ATOM 1103 N N . ASN B 2 82 ? 36.207 45.534 249.298 1.00 77.45 78 ASN B N 1
ATOM 1104 C CA . ASN B 2 82 ? 36.838 46.851 249.423 1.00 85.68 78 ASN B CA 1
ATOM 1105 C C . ASN B 2 82 ? 37.868 47.084 248.337 1.00 90.59 78 ASN B C 1
ATOM 1106 O O . ASN B 2 82 ? 38.986 47.519 248.610 1.00 97.67 78 ASN B O 1
ATOM 1111 N N . VAL B 2 83 ? 37.482 46.836 247.111 1.00 88.28 79 VAL B N 1
ATOM 1112 C CA . VAL B 2 83 ? 38.327 47.220 245.993 1.00 82.52 79 VAL B CA 1
ATOM 1113 C C . VAL B 2 83 ? 37.882 48.608 245.597 1.00 80.68 79 VAL B C 1
ATOM 1114 O O . VAL B 2 83 ? 36.685 48.930 245.687 1.00 79.95 79 VAL B O 1
ATOM 1118 N N . ALA B 2 84 ? 38.846 49.459 245.260 1.00 76.67 80 ALA B N 1
ATOM 1119 C CA . ALA B 2 84 ? 38.507 50.812 244.843 1.00 76.56 80 ALA B CA 1
ATOM 1120 C C . ALA B 2 84 ? 37.625 50.787 243.595 1.00 75.64 80 ALA B C 1
ATOM 1121 O O . ALA B 2 84 ? 37.906 50.036 242.652 1.00 77.30 80 ALA B O 1
ATOM 1123 N N . PRO B 2 85 ? 36.566 51.599 243.539 1.00 71.12 81 PRO B N 1
ATOM 1124 C CA . PRO B 2 85 ? 35.714 51.584 242.337 1.00 73.22 81 PRO B CA 1
ATOM 1125 C C . PRO B 2 85 ? 36.500 51.885 241.091 1.00 73.43 81 PRO B C 1
ATOM 1126 O O . PRO B 2 85 ? 36.222 51.333 240.020 1.00 73.17 81 PRO B O 1
ATOM 1130 N N . LEU B 2 86 ? 37.505 52.741 241.227 1.00 70.77 82 LEU B N 1
ATOM 1131 C CA . LEU B 2 86 ? 38.342 53.086 240.095 1.00 70.83 82 LEU B CA 1
ATOM 1132 C C . LEU B 2 86 ? 39.076 51.846 239.578 1.00 71.22 82 LEU B C 1
ATOM 1133 O O . LEU B 2 86 ? 39.157 51.629 238.363 1.00 70.92 82 LEU B O 1
ATOM 1138 N N . ALA B 2 87 ? 39.606 51.018 240.489 1.00 72.09 83 ALA B N 1
ATOM 1139 C CA . ALA B 2 87 ? 40.237 49.748 240.109 1.00 72.32 83 ALA B CA 1
ATOM 1140 C C . ALA B 2 87 ? 39.257 48.805 239.413 1.00 71.55 83 ALA B C 1
ATOM 1141 O O . ALA B 2 87 ? 39.596 48.160 238.408 1.00 71.04 83 ALA B O 1
ATOM 1143 N N . VAL B 2 88 ? 38.040 48.696 239.947 1.00 69.24 84 VAL B N 1
ATOM 1144 C CA . VAL B 2 88 ? 37.011 47.925 239.263 1.00 70.95 84 VAL B CA 1
ATOM 1145 C C . VAL B 2 88 ? 36.773 48.486 237.878 1.00 71.64 84 VAL B C 1
ATOM 1146 O O . VAL B 2 88 ? 36.822 47.760 236.885 1.00 72.56 84 VAL B O 1
ATOM 1150 N N . PHE B 2 89 ? 36.603 49.806 237.781 1.00 74.37 85 PHE B N 1
ATOM 1151 C CA . PHE B 2 89 ? 36.381 50.412 236.479 1.00 74.75 85 PHE B CA 1
ATOM 1152 C C . PHE B 2 89 ? 37.556 50.169 235.543 1.00 74.64 85 PHE B C 1
ATOM 1153 O O . PHE B 2 89 ? 37.365 49.743 234.403 1.00 74.73 85 PHE B O 1
ATOM 1161 N N . GLN B 2 90 ? 38.782 50.418 236.013 1.00 72.81 86 GLN B N 1
ATOM 1162 C CA . GLN B 2 90 ? 39.954 50.237 235.157 1.00 76.77 86 GLN B CA 1
ATOM 1163 C C . GLN B 2 90 ? 40.028 48.828 234.578 1.00 77.82 86 GLN B C 1
ATOM 1164 O O . GLN B 2 90 ? 40.261 48.659 233.373 1.00 79.23 86 GLN B O 1
ATOM 1170 N N . MET B 2 91 ? 39.884 47.795 235.423 1.00 80.43 87 MET B N 1
ATOM 1171 C CA . MET B 2 91 ? 39.921 46.442 234.870 1.00 82.45 87 MET B CA 1
ATOM 1172 C C . MET B 2 91 ? 38.726 46.170 233.958 1.00 80.49 87 MET B C 1
ATOM 1173 O O . MET B 2 91 ? 38.891 45.588 232.886 1.00 83.28 87 MET B O 1
ATOM 1178 N N . LEU B 2 92 ? 37.542 46.663 234.305 1.00 76.74 88 LEU B N 1
ATOM 1179 C CA . LEU B 2 92 ? 36.413 46.540 233.398 1.00 77.55 88 LEU B CA 1
ATOM 1180 C C . LEU B 2 92 ? 36.726 47.161 232.046 1.00 80.69 88 LEU B C 1
ATOM 1181 O O . LEU B 2 92 ? 36.387 46.600 230.998 1.00 81.29 88 LEU B O 1
ATOM 1186 N N . LYS B 2 93 ? 37.374 48.324 232.052 1.00 83.79 89 LYS B N 1
ATOM 1187 C CA . LYS B 2 93 ? 37.722 48.983 230.801 1.00 87.06 89 LYS B CA 1
ATOM 1188 C C . LYS B 2 93 ? 38.705 48.147 230.015 1.00 91.43 89 LYS B C 1
ATOM 1189 O O . LYS B 2 93 ? 38.567 48.009 228.798 1.00 99.52 89 LYS B O 1
ATOM 1195 N N . SER B 2 94 ? 39.691 47.561 230.699 1.00 86.56 90 SER B N 1
ATOM 1196 C CA . SER B 2 94 ? 40.700 46.763 230.012 1.00 89.53 90 SER B CA 1
ATOM 1197 C C . SER B 2 94 ? 40.091 45.495 229.413 1.00 88.63 90 SER B C 1
ATOM 1198 O O . SER B 2 94 ? 40.365 45.157 228.253 1.00 90.54 90 SER B O 1
ATOM 1201 N N . MET B 2 95 ? 39.225 44.810 230.172 1.00 85.38 91 MET B N 1
ATOM 1202 C CA . MET B 2 95 ? 38.576 43.581 229.721 1.00 79.77 91 MET B CA 1
ATOM 1203 C C . MET B 2 95 ? 37.705 43.813 228.493 1.00 79.39 91 MET B C 1
ATOM 1204 O O . MET B 2 95 ? 37.267 42.844 227.879 1.00 82.26 91 MET B O 1
ATOM 1209 N N . CYS B 2 96 ? 37.471 45.052 228.090 1.00 83.13 92 CYS B N 1
ATOM 1210 C CA . CYS B 2 96 ? 36.591 45.341 226.963 1.00 85.92 92 CYS B CA 1
ATOM 1211 C C . CYS B 2 96 ? 37.339 46.022 225.817 1.00 89.33 92 CYS B C 1
ATOM 1212 O O . CYS B 2 96 ? 38.048 47.008 226.027 1.00 85.96 92 CYS B O 1
ATOM 1215 N N . ALA B 2 97 ? 37.276 45.403 224.638 1.00 106.11 93 ALA B N 1
ATOM 1216 C CA . ALA B 2 97 ? 37.893 45.821 223.357 1.00 114.59 93 ALA B CA 1
ATOM 1217 C C . ALA B 2 97 ? 39.190 46.618 223.486 1.00 121.41 93 ALA B C 1
ATOM 1218 O O . ALA B 2 97 ? 40.214 46.084 223.914 1.00 122.86 93 ALA B O 1
ATOM 1220 N N . SER C 1 5 ? 47.229 19.692 246.788 1.00 105.36 0 SER C N 1
ATOM 1221 C CA . SER C 1 5 ? 47.103 20.701 245.739 1.00 109.10 0 SER C CA 1
ATOM 1222 C C . SER C 1 5 ? 45.648 20.750 245.295 1.00 112.37 0 SER C C 1
ATOM 1223 O O . SER C 1 5 ? 44.839 21.378 245.975 1.00 114.05 0 SER C O 1
ATOM 1226 N N . MET C 1 6 ? 45.296 20.038 244.210 1.00 106.66 1 MET C N 1
ATOM 1227 C CA . MET C 1 6 ? 43.921 20.069 243.704 1.00 99.85 1 MET C CA 1
ATOM 1228 C C . MET C 1 6 ? 42.926 19.646 244.763 1.00 101.10 1 MET C C 1
ATOM 1229 O O . MET C 1 6 ? 41.735 19.964 244.649 1.00 95.22 1 MET C O 1
ATOM 1234 N N . SER C 1 7 ? 43.407 18.952 245.796 1.00 105.66 2 SER C N 1
ATOM 1235 C CA . SER C 1 7 ? 42.626 18.700 247.002 1.00 110.28 2 SER C CA 1
ATOM 1236 C C . SER C 1 7 ? 42.262 20.003 247.709 1.00 106.99 2 SER C C 1
ATOM 1237 O O . SER C 1 7 ? 41.079 20.295 247.932 1.00 98.52 2 SER C O 1
ATOM 1240 N N . GLU C 1 8 ? 43.282 20.783 248.107 1.00 111.57 3 GLU C N 1
ATOM 1241 C CA . GLU C 1 8 ? 43.032 22.040 248.814 1.00 108.53 3 GLU C CA 1
ATOM 1242 C C . GLU C 1 8 ? 42.210 22.995 247.971 1.00 93.99 3 GLU C C 1
ATOM 1243 O O . GLU C 1 8 ? 41.324 23.685 248.492 1.00 91.63 3 GLU C O 1
ATOM 1249 N N . PHE C 1 9 ? 42.500 23.058 246.667 1.00 90.45 4 PHE C N 1
ATOM 1250 C CA . PHE C 1 9 ? 41.724 23.913 245.784 1.00 87.75 4 PHE C CA 1
ATOM 1251 C C . PHE C 1 9 ? 40.238 23.617 245.917 1.00 87.40 4 PHE C C 1
ATOM 1252 O O . PHE C 1 9 ? 39.408 24.531 245.925 1.00 86.55 4 PHE C O 1
ATOM 1260 N N . ARG C 1 10 ? 39.872 22.344 245.981 1.00 92.24 5 ARG C N 1
ATOM 1261 C CA . ARG C 1 10 ? 38.454 22.030 246.062 1.00 95.71 5 ARG C CA 1
ATOM 1262 C C . ARG C 1 10 ? 37.876 22.476 247.394 1.00 88.09 5 ARG C C 1
ATOM 1263 O O . ARG C 1 10 ? 36.757 23.002 247.458 1.00 85.13 5 ARG C O 1
ATOM 1271 N N . ILE C 1 11 ? 38.631 22.265 248.468 1.00 86.51 6 ILE C N 1
ATOM 1272 C CA . ILE C 1 11 ? 38.218 22.761 249.773 1.00 92.14 6 ILE C CA 1
ATOM 1273 C C . ILE C 1 11 ? 37.959 24.261 249.679 1.00 94.12 6 ILE C C 1
ATOM 1274 O O . ILE C 1 11 ? 36.900 24.770 250.079 1.00 95.03 6 ILE C O 1
ATOM 1279 N N . HIS C 1 12 ? 38.927 24.986 249.117 1.00 89.84 7 HIS C N 1
ATOM 1280 C CA . HIS C 1 12 ? 38.761 26.416 248.952 1.00 80.97 7 HIS C CA 1
ATOM 1281 C C . HIS C 1 12 ? 37.538 26.739 248.108 1.00 78.82 7 HIS C C 1
ATOM 1282 O O . HIS C 1 12 ? 36.733 27.590 248.483 1.00 80.83 7 HIS C O 1
ATOM 1289 N N . HIS C 1 13 ? 37.337 26.050 246.990 1.00 80.28 8 HIS C N 1
ATOM 1290 C CA . HIS C 1 13 ? 36.135 26.359 246.220 1.00 81.30 8 HIS C CA 1
ATOM 1291 C C . HIS C 1 13 ? 34.883 26.093 247.056 1.00 81.03 8 HIS C C 1
ATOM 1292 O O . HIS C 1 13 ? 33.901 26.845 246.980 1.00 81.47 8 HIS C O 1
ATOM 1299 N N . ASP C 1 14 ? 34.919 25.056 247.898 1.00 78.15 9 ASP C N 1
ATOM 1300 C CA . ASP C 1 14 ? 33.742 24.713 248.695 1.00 87.80 9 ASP C CA 1
ATOM 1301 C C . ASP C 1 14 ? 33.432 25.769 249.765 1.00 84.20 9 ASP C C 1
ATOM 1302 O O . ASP C 1 14 ? 32.275 26.201 249.902 1.00 80.87 9 ASP C O 1
ATOM 1307 N N . VAL C 1 15 ? 34.435 26.155 250.568 1.00 83.83 10 VAL C N 1
ATOM 1308 C CA . VAL C 1 15 ? 34.239 27.217 251.560 1.00 85.42 10 VAL C CA 1
ATOM 1309 C C . VAL C 1 15 ? 33.675 28.471 250.902 1.00 85.39 10 VAL C C 1
ATOM 1310 O O . VAL C 1 15 ? 32.699 29.076 251.373 1.00 77.23 10 VAL C O 1
ATOM 1314 N N . ASN C 1 16 ? 34.310 28.876 249.799 1.00 85.15 11 ASN C N 1
ATOM 1315 C CA . ASN C 1 16 ? 33.957 30.098 249.095 1.00 85.24 11 ASN C CA 1
ATOM 1316 C C . ASN C 1 16 ? 32.499 30.096 248.658 1.00 82.41 11 ASN C C 1
ATOM 1317 O O . ASN C 1 16 ? 31.742 31.014 248.990 1.00 86.44 11 ASN C O 1
ATOM 1322 N N . GLU C 1 17 ? 32.068 29.069 247.929 1.00 84.73 12 GLU C N 1
ATOM 1323 C CA . GLU C 1 17 ? 30.674 29.164 247.518 1.00 86.92 12 GLU C CA 1
ATOM 1324 C C . GLU C 1 17 ? 29.707 29.068 248.682 1.00 76.99 12 GLU C C 1
ATOM 1325 O O . GLU C 1 17 ? 28.528 29.391 248.520 1.00 74.34 12 GLU C O 1
ATOM 1331 N N . LEU C 1 18 ? 30.161 28.634 249.847 1.00 81.46 13 LEU C N 1
ATOM 1332 C CA . LEU C 1 18 ? 29.265 28.665 250.989 1.00 84.33 13 LEU C CA 1
ATOM 1333 C C . LEU C 1 18 ? 29.077 30.093 251.461 1.00 77.80 13 LEU C C 1
ATOM 1334 O O . LEU C 1 18 ? 27.946 30.554 251.674 1.00 78.54 13 LEU C O 1
ATOM 1339 N N . ILE C 1 19 ? 30.195 30.797 251.640 1.00 77.03 14 ILE C N 1
ATOM 1340 C CA . ILE C 1 19 ? 30.160 32.231 251.909 1.00 73.73 14 ILE C CA 1
ATOM 1341 C C . ILE C 1 19 ? 29.220 32.924 250.936 1.00 73.28 14 ILE C C 1
ATOM 1342 O O . ILE C 1 19 ? 28.327 33.684 251.332 1.00 72.64 14 ILE C O 1
ATOM 1347 N N . SER C 1 20 ? 29.358 32.603 249.652 1.00 74.91 15 SER C N 1
ATOM 1348 C CA . SER C 1 20 ? 28.445 33.121 248.649 1.00 75.00 15 SER C CA 1
ATOM 1349 C C . SER C 1 20 ? 27.014 32.720 248.959 1.00 75.77 15 SER C C 1
ATOM 1350 O O . SER C 1 20 ? 26.138 33.567 249.152 1.00 76.01 15 SER C O 1
ATOM 1353 N N . LEU C 1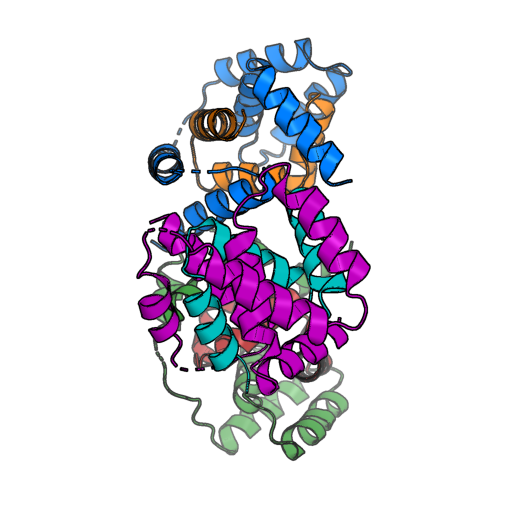 21 ? 26.774 31.420 249.082 1.00 81.11 16 LEU C N 1
ATOM 1354 C CA . LEU C 1 21 ? 25.398 30.951 249.111 1.00 80.23 16 LEU C CA 1
ATOM 1355 C C . LEU C 1 21 ? 24.687 31.390 250.363 1.00 79.78 16 LEU C C 1
ATOM 1356 O O . LEU C 1 21 ? 23.464 31.583 250.342 1.00 78.82 16 LEU C O 1
ATOM 1361 N N . LEU C 1 22 ? 25.436 31.620 251.434 1.00 73.69 17 LEU C N 1
ATOM 1362 C CA . LEU C 1 22 ? 24.835 31.895 252.720 1.00 77.22 17 LEU C CA 1
ATOM 1363 C C . LEU C 1 22 ? 24.921 33.359 253.113 1.00 92.18 17 LEU C C 1
ATOM 1364 O O . LEU C 1 22 ? 24.323 33.735 254.127 1.00 98.63 17 LEU C O 1
ATOM 1369 N N . HIS C 1 23 ? 25.590 34.198 252.304 1.00 90.90 18 HIS C N 1
ATOM 1370 C CA . HIS C 1 23 ? 25.616 35.646 252.480 1.00 81.43 18 HIS C CA 1
ATOM 1371 C C . HIS C 1 23 ? 26.374 36.031 253.744 1.00 78.69 18 HIS C C 1
ATOM 1372 O O . HIS C 1 23 ? 25.824 36.651 254.662 1.00 81.49 18 HIS C O 1
ATOM 1379 N N . VAL C 1 24 ? 27.660 35.703 253.767 1.00 78.93 19 VAL C N 1
ATOM 1380 C CA . VAL C 1 24 ? 28.507 35.798 254.946 1.00 81.11 19 VAL C CA 1
ATOM 1381 C C . VAL C 1 24 ? 29.353 37.069 254.895 1.00 102.56 19 VAL C C 1
ATOM 1382 O O . VAL C 1 24 ? 29.192 37.900 253.995 1.00 115.51 19 VAL C O 1
ATOM 1386 N N . PHE C 1 25 ? 30.227 37.239 255.887 1.00 104.20 20 PHE C N 1
ATOM 1387 C CA . PHE C 1 25 ? 31.410 38.11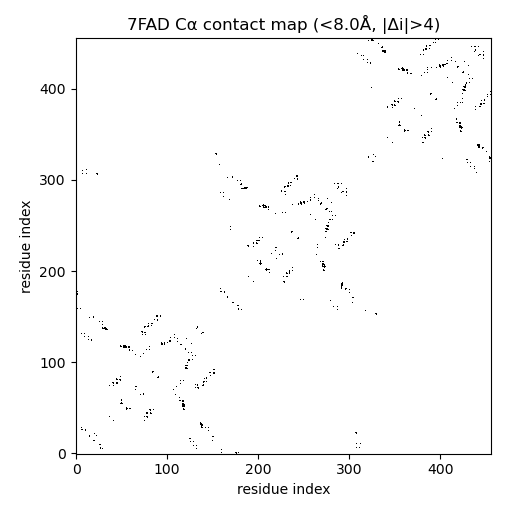4 255.882 1.00 101.37 20 PHE C CA 1
ATOM 1388 C C . PHE C 1 25 ? 30.931 39.565 255.839 1.00 92.92 20 PHE C C 1
ATOM 1389 O O . PHE C 1 25 ? 29.733 39.853 255.650 1.00 83.87 20 PHE C O 1
ATOM 1397 N N . GLY C 1 29 ? 37.183 37.156 258.468 1.00 90.10 24 GLY C N 1
ATOM 1398 C CA . GLY C 1 29 ? 38.347 36.326 258.193 1.00 104.26 24 GLY C CA 1
ATOM 1399 C C . GLY C 1 29 ? 38.102 34.822 258.344 1.00 112.57 24 GLY C C 1
ATOM 1400 O O . GLY C 1 29 ? 37.960 34.297 259.454 1.00 107.31 24 GLY C O 1
ATOM 1401 N N . ALA C 1 30 ? 38.034 34.126 257.205 1.00 114.03 25 ALA C N 1
ATOM 1402 C CA . ALA C 1 30 ? 37.723 32.702 257.160 1.00 103.10 25 ALA C CA 1
ATOM 1403 C C . ALA C 1 30 ? 38.924 31.830 256.813 1.00 101.68 25 ALA C C 1
ATOM 1404 O O . ALA C 1 30 ? 38.741 30.661 256.475 1.00 101.50 25 ALA C O 1
ATOM 1406 N N . ASP C 1 31 ? 40.150 32.356 256.888 1.00 97.79 26 ASP C N 1
ATOM 1407 C CA . ASP C 1 31 ? 41.310 31.466 256.810 1.00 99.85 26 ASP C CA 1
ATOM 1408 C C . ASP C 1 31 ? 41.374 30.526 258.005 1.00 100.81 26 ASP C C 1
ATOM 1409 O O . ASP C 1 31 ? 42.226 29.624 258.044 1.00 95.62 26 ASP C O 1
ATOM 1414 N N . VAL C 1 32 ? 40.546 30.791 259.013 1.00 104.98 27 VAL C N 1
ATOM 1415 C CA . VAL C 1 32 ? 40.364 29.867 260.117 1.00 105.56 27 VAL C CA 1
ATOM 1416 C C . VAL C 1 32 ? 39.652 28.608 259.640 1.00 108.13 27 VAL C C 1
ATOM 1417 O O . VAL C 1 32 ? 40.080 27.485 259.931 1.00 112.78 27 VAL C O 1
ATOM 1421 N N . TYR C 1 33 ? 38.565 28.788 258.876 1.00 103.27 28 TYR C N 1
ATOM 1422 C CA . TYR C 1 33 ? 37.804 27.671 258.319 1.00 98.28 28 TYR C CA 1
ATOM 1423 C C . TYR C 1 33 ? 38.671 26.726 257.498 1.00 93.39 28 TYR C C 1
ATOM 1424 O O . TYR C 1 33 ? 38.473 25.509 257.533 1.00 99.80 28 TYR C O 1
ATOM 1433 N N . ILE C 1 34 ? 39.585 27.268 256.698 1.00 91.67 29 ILE C N 1
ATOM 1434 C CA . ILE C 1 34 ? 40.460 26.416 255.903 1.00 94.02 29 ILE C CA 1
ATOM 1435 C C . ILE C 1 34 ? 41.344 25.565 256.803 1.00 108.66 29 ILE C C 1
ATOM 1436 O O . ILE C 1 34 ? 41.450 24.344 256.624 1.00 110.20 29 ILE C O 1
ATOM 1441 N N . ASP C 1 35 ? 41.967 26.189 257.806 1.00 118.02 30 ASP C N 1
ATOM 1442 C CA . ASP C 1 35 ? 42.777 25.428 258.756 1.00 121.69 30 ASP C CA 1
ATOM 1443 C C . ASP C 1 35 ? 41.941 24.355 259.451 1.00 110.06 30 ASP C C 1
ATOM 1444 O O . ASP C 1 35 ? 42.374 23.200 259.564 1.00 108.71 30 ASP C O 1
ATOM 1449 N N . LEU C 1 36 ? 40.722 24.716 259.881 1.00 108.42 31 LEU C N 1
ATOM 1450 C CA . LEU C 1 36 ? 39.809 23.771 260.528 1.00 108.54 31 LEU C CA 1
ATOM 1451 C C . LEU C 1 36 ? 39.520 22.566 259.639 1.00 110.31 31 LEU C C 1
ATOM 1452 O O . LEU C 1 36 ? 39.665 21.410 260.059 1.00 109.31 31 LEU C O 1
ATOM 1457 N N . LEU C 1 37 ? 39.111 22.819 258.401 1.00 108.39 32 LEU C N 1
ATOM 1458 C CA . LEU C 1 37 ? 38.718 21.749 257.505 1.00 107.40 32 LEU C CA 1
ATOM 1459 C C . LEU C 1 37 ? 39.920 20.967 257.010 1.00 118.29 32 LEU C C 1
ATOM 1460 O O . LEU C 1 37 ? 39.735 19.974 256.306 1.00 122.00 32 LEU C O 1
ATOM 1465 N N . GLN C 1 38 ? 41.138 21.422 257.306 1.00 119.90 33 GLN C N 1
ATOM 1466 C CA . GLN C 1 38 ? 42.353 20.764 256.845 1.00 127.06 33 GLN C CA 1
ATOM 1467 C C . GLN C 1 38 ? 42.828 19.633 257.763 1.00 132.50 33 GLN C C 1
ATOM 1468 O O . GLN C 1 38 ? 43.908 19.082 257.517 1.00 132.62 33 GLN C O 1
ATOM 1474 N N . LYS C 1 39 ? 42.065 19.272 258.804 1.00 133.67 34 LYS C N 1
ATOM 1475 C CA . LYS C 1 39 ? 42.367 18.082 259.636 1.00 134.08 34 LYS C CA 1
ATOM 1476 C C . LYS C 1 39 ? 41.140 17.499 260.369 1.00 128.45 34 LYS C C 1
ATOM 1477 O O . LYS C 1 39 ? 40.564 18.106 261.279 1.00 124.09 34 LYS C O 1
ATOM 1483 N N . ARG C 1 41 ? 41.199 15.152 258.338 1.00 116.27 36 ARG C N 1
ATOM 1484 C CA . ARG C 1 41 ? 41.721 14.232 257.325 1.00 130.13 36 ARG C CA 1
ATOM 1485 C C . ARG C 1 41 ? 41.116 12.824 257.339 1.00 139.86 36 ARG C C 1
ATOM 1486 O O . ARG C 1 41 ? 40.499 12.393 256.356 1.00 145.87 36 ARG C O 1
ATOM 1494 N N . THR C 1 42 ? 41.320 12.116 258.452 1.00 141.11 37 THR C N 1
ATOM 1495 C CA . THR C 1 42 ? 41.040 10.685 258.540 1.00 136.12 37 THR C CA 1
ATOM 1496 C C . THR C 1 42 ? 39.587 10.364 258.166 1.00 127.48 37 THR C C 1
ATOM 1497 O O . THR C 1 42 ? 38.696 11.210 258.308 1.00 119.16 37 THR C O 1
ATOM 1501 N N . PRO C 1 43 ? 39.325 9.158 257.645 1.00 127.26 38 PRO C N 1
ATOM 1502 C CA . PRO C 1 43 ? 37.934 8.741 257.413 1.00 126.15 38 PRO C CA 1
ATOM 1503 C C . PRO C 1 43 ? 37.175 8.557 258.721 1.00 126.07 38 PRO C C 1
ATOM 1504 O O . PRO C 1 43 ? 37.754 8.264 259.773 1.00 124.58 38 PRO C O 1
ATOM 1508 N N . TYR C 1 44 ? 35.855 8.723 258.643 1.00 118.10 39 TYR C N 1
ATOM 1509 C CA . TYR C 1 44 ? 35.048 8.755 259.854 1.00 117.16 39 TYR C CA 1
ATOM 1510 C C . TYR C 1 44 ? 34.981 7.372 260.505 1.00 120.06 39 TYR C C 1
ATOM 1511 O O . TYR C 1 44 ? 34.738 6.356 259.845 1.00 124.65 39 TYR C O 1
ATOM 1520 N N . VAL C 1 45 ? 35.190 7.355 261.820 1.00 123.38 40 VAL C N 1
ATOM 1521 C CA . VAL C 1 45 ? 35.362 6.153 262.626 1.00 121.92 40 VAL C CA 1
ATOM 1522 C C . VAL C 1 45 ? 34.138 5.950 263.510 1.00 122.94 40 VAL C C 1
ATOM 1523 O O . VAL C 1 45 ? 34.147 6.300 264.693 1.00 121.93 40 VAL C O 1
ATOM 1527 N N . THR C 1 46 ? 33.066 5.402 262.951 1.00 124.36 41 THR C N 1
ATOM 1528 C CA . THR C 1 46 ? 31.813 5.364 263.692 1.00 129.25 41 THR C CA 1
ATOM 1529 C C . THR C 1 46 ? 31.777 4.228 264.699 1.00 122.20 41 THR C C 1
ATOM 1530 O O . THR C 1 46 ? 32.424 3.189 264.540 1.00 127.43 41 THR C O 1
ATOM 1534 N N . THR C 1 47 ? 30.968 4.417 265.723 1.00 118.03 42 THR C N 1
ATOM 1535 C CA . THR C 1 47 ? 30.607 3.333 266.609 1.00 106.60 42 THR C CA 1
ATOM 1536 C C . THR C 1 47 ? 29.110 3.120 266.461 1.00 110.68 42 THR C C 1
ATOM 1537 O O . THR C 1 47 ? 28.394 3.985 265.951 1.00 116.11 42 THR C O 1
ATOM 1541 N N . SER C 1 48 ? 28.632 1.962 266.906 1.00 111.26 43 SER C N 1
ATOM 1542 C CA . SER C 1 48 ? 27.200 1.696 266.833 1.00 104.48 43 SER C CA 1
ATOM 1543 C C . SER C 1 48 ? 26.431 2.483 267.891 1.00 98.10 43 SER C C 1
ATOM 1544 O O . SER C 1 48 ? 25.265 2.844 267.673 1.00 88.78 43 SER C O 1
ATOM 1547 N N . VAL C 1 49 ? 27.057 2.733 269.046 1.00 101.28 44 VAL C N 1
ATOM 1548 C CA . VAL C 1 49 ? 26.440 3.581 270.064 1.00 101.46 44 VAL C CA 1
ATOM 1549 C C . VAL C 1 49 ? 26.386 5.033 269.604 1.00 99.05 44 VAL C C 1
ATOM 1550 O O . VAL C 1 49 ? 25.382 5.723 269.820 1.00 97.47 44 VAL C O 1
ATOM 1554 N N . SER C 1 50 ? 27.479 5.543 269.024 1.00 98.26 45 SER C N 1
ATOM 1555 C CA . SER C 1 50 ? 27.474 6.921 268.538 1.00 99.06 45 SER C CA 1
ATOM 1556 C C . SER C 1 50 ? 26.330 7.146 267.550 1.00 95.62 45 SER C C 1
ATOM 1557 O O . SER C 1 50 ? 25.548 8.094 267.696 1.00 97.41 45 SER C O 1
ATOM 1560 N N . THR C 1 51 ? 26.188 6.257 266.556 1.00 95.77 46 THR C N 1
ATOM 1561 C CA . THR C 1 51 ? 25.103 6.426 265.592 1.00 90.31 46 THR C CA 1
ATOM 1562 C C . THR C 1 51 ? 23.751 6.249 266.266 1.00 87.79 46 THR C C 1
ATOM 1563 O O . THR C 1 51 ? 22.768 6.878 265.863 1.00 85.68 46 THR C O 1
ATOM 1567 N N . HIS C 1 52 ? 23.693 5.439 267.320 1.00 87.09 47 HIS C N 1
ATOM 1568 C CA . HIS C 1 52 ? 22.450 5.302 268.065 1.00 87.80 47 HIS C CA 1
ATOM 1569 C C . HIS C 1 52 ? 22.144 6.595 268.803 1.00 87.59 47 HIS C C 1
ATOM 1570 O O . HIS C 1 52 ? 21.007 7.080 268.779 1.00 86.92 47 HIS C O 1
ATOM 1577 N N . SER C 1 53 ? 23.158 7.156 269.476 1.00 92.39 48 SER C N 1
ATOM 1578 C CA . SER C 1 53 ? 23.009 8.455 270.127 1.00 93.72 48 SER C CA 1
ATOM 1579 C C . SER C 1 53 ? 22.463 9.471 269.140 1.00 93.05 48 SER C C 1
ATOM 1580 O O . SER C 1 53 ? 21.421 10.095 269.378 1.00 93.50 48 SER C O 1
ATOM 1583 N N . ALA C 1 54 ? 23.144 9.618 268.002 1.00 93.51 49 ALA C N 1
ATOM 1584 C CA . ALA C 1 54 ? 22.664 10.509 266.958 1.00 83.24 49 ALA C CA 1
ATOM 1585 C C . ALA C 1 54 ? 21.238 10.166 266.561 1.00 83.14 49 ALA C C 1
ATOM 1586 O O . ALA C 1 54 ? 20.349 11.018 266.617 1.00 83.33 49 ALA C O 1
ATOM 1588 N N . LYS C 1 55 ? 20.977 8.893 266.268 1.00 81.16 50 LYS C N 1
ATOM 1589 C CA . LYS C 1 55 ? 19.666 8.528 265.741 1.00 81.31 50 LYS C CA 1
ATOM 1590 C C . LYS C 1 55 ? 18.554 8.827 266.738 1.00 85.66 50 LYS C C 1
ATOM 1591 O O . LYS C 1 55 ? 17.493 9.340 266.353 1.00 83.74 50 LYS C O 1
ATOM 1597 N N . VAL C 1 56 ? 18.772 8.539 268.026 1.00 96.97 51 VAL C N 1
ATOM 1598 C CA . VAL C 1 56 ? 17.701 8.805 268.985 1.00 99.60 51 VAL C CA 1
ATOM 1599 C C . VAL C 1 56 ? 17.454 10.291 269.057 1.00 89.34 51 VAL C C 1
ATOM 1600 O O . VAL C 1 56 ? 16.309 10.756 269.114 1.00 88.80 51 VAL C O 1
ATOM 1604 N N . LYS C 1 57 ? 18.528 11.054 268.968 1.00 87.58 52 LYS C N 1
ATOM 1605 C CA . LYS C 1 57 ? 18.431 12.493 269.066 1.00 85.40 52 LYS C CA 1
ATOM 1606 C C . LYS C 1 57 ? 17.647 13.071 267.882 1.00 85.46 52 LYS C C 1
ATOM 1607 O O . LYS C 1 57 ? 16.736 13.885 268.086 1.00 85.95 52 LYS C O 1
ATOM 1613 N N . ILE C 1 58 ? 17.928 12.603 266.645 1.00 85.72 53 ILE C N 1
ATOM 1614 C CA . ILE C 1 58 ? 17.178 13.078 265.471 1.00 84.08 53 ILE C CA 1
ATOM 1615 C C . ILE C 1 58 ? 15.706 12.685 265.560 1.00 85.15 53 ILE C C 1
ATOM 1616 O O . ILE C 1 58 ? 14.815 13.522 265.379 1.00 92.51 53 ILE C O 1
ATOM 1621 N N . ALA C 1 59 ? 15.422 11.404 265.779 1.00 84.51 54 ALA C N 1
ATOM 1622 C CA . ALA C 1 59 ? 14.026 10.973 265.735 1.00 87.56 54 ALA C CA 1
ATOM 1623 C C . ALA C 1 59 ? 13.213 11.677 266.806 1.00 90.12 54 ALA C C 1
ATOM 1624 O O . ALA C 1 59 ? 11.987 11.832 266.676 1.00 86.16 54 ALA C O 1
ATOM 1626 N N . GLU C 1 60 ? 13.889 12.068 267.887 1.00 89.69 55 GLU C N 1
ATOM 1627 C CA . GLU C 1 60 ? 13.264 12.842 268.947 1.00 92.97 55 GLU C CA 1
ATOM 1628 C C . GLU C 1 60 ? 12.884 14.224 268.440 1.00 96.74 55 GLU C C 1
ATOM 1629 O O . GLU C 1 60 ? 11.772 14.708 268.679 1.00 101.87 55 GLU C O 1
ATOM 1635 N N . PHE C 1 61 ? 13.812 14.876 267.743 1.00 97.95 56 PHE C N 1
ATOM 1636 C CA . PHE C 1 61 ? 13.587 16.231 267.252 1.00 85.53 56 PHE C CA 1
ATOM 1637 C C . PHE C 1 61 ? 12.469 16.284 266.204 1.00 84.87 56 PHE C C 1
ATOM 1638 O O . PHE C 1 61 ? 11.434 16.922 266.425 1.00 84.41 56 PHE C O 1
ATOM 1646 N N . SER C 1 62 ? 12.633 15.570 265.080 1.00 87.50 57 SER C N 1
ATOM 1647 C CA . SER C 1 62 ? 11.819 15.819 263.884 1.00 87.93 57 SER C CA 1
ATOM 1648 C C . SER C 1 62 ? 10.363 15.434 264.085 1.00 87.49 57 SER C C 1
ATOM 1649 O O . SER C 1 62 ? 10.030 14.584 264.899 1.00 90.18 57 SER C O 1
ATOM 1652 N N . ARG C 1 63 ? 9.496 16.060 263.294 1.00 83.12 58 ARG C N 1
ATOM 1653 C CA . ARG C 1 63 ? 8.066 15.801 263.336 1.00 85.98 58 ARG C CA 1
ATOM 1654 C C . ARG C 1 63 ? 7.661 14.657 262.426 1.00 91.79 58 ARG C C 1
ATOM 1655 O O . ARG C 1 63 ? 6.491 14.239 262.442 1.00 97.96 58 ARG C O 1
ATOM 1663 N N . THR C 1 64 ? 8.601 14.165 261.641 1.00 87.15 59 THR C N 1
ATOM 1664 C CA . THR C 1 64 ? 8.497 13.002 260.783 1.00 97.73 59 THR C CA 1
ATOM 1665 C C . THR C 1 64 ? 9.524 12.004 261.278 1.00 105.37 59 THR C C 1
ATOM 1666 O O . THR C 1 64 ? 10.567 11.818 260.637 1.00 109.42 59 THR C O 1
ATOM 1670 N N . PRO C 1 65 ? 9.292 11.365 262.417 1.00 105.95 60 PRO C N 1
ATOM 1671 C CA . PRO C 1 65 ? 10.356 10.536 262.990 1.00 99.16 60 PRO C CA 1
ATOM 1672 C C . PRO C 1 65 ? 10.397 9.212 262.263 1.00 100.70 60 PRO C C 1
ATOM 1673 O O . PRO C 1 65 ? 11.479 8.676 262.006 1.00 100.18 60 PRO C O 1
ATOM 1677 N N . ASP C 1 66 ? 9.214 8.729 261.861 1.00 98.47 61 ASP C N 1
ATOM 1678 C CA . ASP C 1 66 ? 9.130 7.457 261.164 1.00 99.99 61 ASP C CA 1
ATOM 1679 C C . ASP C 1 66 ? 9.843 7.524 259.816 1.00 99.63 61 ASP C C 1
ATOM 1680 O O . ASP C 1 66 ? 10.691 6.678 259.521 1.00 95.42 61 ASP C O 1
ATOM 1685 N N . ASP C 1 67 ? 9.529 8.535 258.988 1.00 105.30 62 ASP C N 1
ATOM 1686 C CA . ASP C 1 67 ? 10.193 8.654 257.683 1.00 102.30 62 ASP C CA 1
ATOM 1687 C C . ASP C 1 67 ? 11.692 8.785 257.819 1.00 89.53 62 ASP C C 1
ATOM 1688 O O . ASP C 1 67 ? 12.441 8.188 257.041 1.00 89.57 62 ASP C O 1
ATOM 1693 N N . PHE C 1 68 ? 12.153 9.567 258.787 1.00 86.32 63 PHE C N 1
ATOM 1694 C CA . PHE C 1 68 ? 13.589 9.675 258.965 1.00 85.91 63 PHE C CA 1
ATOM 1695 C C . PHE C 1 68 ? 14.159 8.311 259.243 1.00 93.38 63 PHE C C 1
ATOM 1696 O O . PHE C 1 68 ? 15.059 7.830 258.546 1.00 94.27 63 PHE C O 1
ATOM 1704 N N . LEU C 1 69 ? 13.591 7.664 260.248 1.00 95.61 64 LEU C N 1
ATOM 1705 C CA . LEU C 1 69 ? 14.020 6.337 260.657 1.00 95.02 64 LEU C CA 1
ATOM 1706 C C . LEU C 1 69 ? 13.878 5.358 259.511 1.00 98.30 64 LEU C C 1
ATOM 1707 O O . LEU C 1 69 ? 14.703 4.448 259.349 1.00 100.30 64 LEU C O 1
ATOM 1712 N N . LYS C 1 70 ? 12.808 5.526 258.725 1.00 99.55 65 LYS C N 1
ATOM 1713 C CA . LYS C 1 70 ? 12.503 4.605 257.641 1.00 94.36 65 LYS C CA 1
ATOM 1714 C C . LYS C 1 70 ? 13.592 4.626 256.582 1.00 97.03 65 LYS C C 1
ATOM 1715 O O . LYS C 1 70 ? 14.247 3.616 256.331 1.00 109.50 65 LYS C O 1
ATOM 1721 N N . LYS C 1 71 ? 13.807 5.741 255.944 1.00 83.97 66 LYS C N 1
ATOM 1722 C CA . LYS C 1 71 ? 14.870 5.670 254.961 1.00 93.97 66 LYS C CA 1
ATOM 1723 C C . LYS C 1 71 ? 16.205 6.054 255.498 1.00 86.93 66 LYS C C 1
ATOM 1724 O O . LYS C 1 71 ? 17.126 6.295 254.714 1.00 89.38 66 LYS C O 1
ATOM 1730 N N . TYR C 1 72 ? 16.369 6.044 256.813 1.00 87.22 67 TYR C N 1
ATOM 1731 C CA . TYR C 1 72 ? 17.659 5.593 257.304 1.00 92.01 67 TYR C CA 1
ATOM 1732 C C . TYR C 1 72 ? 17.805 4.115 256.979 1.00 96.37 67 TYR C C 1
ATOM 1733 O O . TYR C 1 72 ? 18.806 3.679 256.400 1.00 95.88 67 TYR C O 1
ATOM 1742 N N . GLU C 1 73 ? 16.764 3.345 257.297 1.00 92.36 68 GLU C N 1
ATOM 1743 C CA . GLU C 1 73 ? 16.777 1.900 257.112 1.00 98.18 68 GLU C CA 1
ATOM 1744 C C . GLU C 1 73 ? 16.934 1.542 255.635 1.00 105.25 68 GLU C C 1
ATOM 1745 O O . GLU C 1 73 ? 17.779 0.707 255.283 1.00 102.02 68 GLU C O 1
ATOM 1751 N N . GLU C 1 74 ? 16.141 2.196 254.752 1.00 110.71 69 GLU C N 1
ATOM 1752 C CA . GLU C 1 74 ? 16.293 1.984 253.308 1.00 102.80 69 GLU C CA 1
ATOM 1753 C C . GLU C 1 74 ? 17.707 2.244 252.865 1.00 84.33 69 GLU C C 1
ATOM 1754 O O . GLU C 1 74 ? 18.203 1.605 251.931 1.00 80.41 69 GLU C O 1
ATOM 1760 N N . LEU C 1 75 ? 18.373 3.154 253.508 1.00 86.50 70 LEU C N 1
ATOM 1761 C CA . LEU C 1 75 ? 19.490 3.750 252.838 1.00 87.77 70 LEU C CA 1
ATOM 1762 C C . LEU C 1 75 ? 20.773 3.198 253.412 1.00 88.27 70 LEU C C 1
ATOM 1763 O O . LEU C 1 75 ? 21.851 3.417 252.849 1.00 85.89 70 LEU C O 1
ATOM 1768 N N . LYS C 1 76 ? 20.640 2.430 254.496 1.00 93.26 71 LYS C N 1
ATOM 1769 C CA . LYS C 1 76 ? 21.728 1.729 255.151 1.00 95.79 71 LYS C CA 1
ATOM 1770 C C . LYS C 1 76 ? 21.871 0.348 254.562 1.00 96.09 71 LYS C C 1
ATOM 1771 O O . LYS C 1 76 ? 22.984 -0.176 254.453 1.00 95.62 71 LYS C O 1
ATOM 1777 N N . SER C 1 77 ? 20.737 -0.256 254.208 1.00 92.73 72 SER C N 1
ATOM 1778 C CA . SER C 1 77 ? 20.774 -1.570 253.581 1.00 102.32 72 SER C CA 1
ATOM 1779 C C . SER C 1 77 ? 21.527 -1.534 252.258 1.00 106.40 72 SER C C 1
ATOM 1780 O O . SER C 1 77 ? 22.133 -2.535 251.866 1.00 115.11 72 SER C O 1
ATOM 1783 N N . LYS C 1 78 ? 21.490 -0.417 251.540 1.00 109.03 73 LYS C N 1
ATOM 1784 C CA . LYS C 1 78 ? 22.320 -0.288 250.353 1.00 102.99 73 LYS C CA 1
ATOM 1785 C C . LYS C 1 78 ? 23.710 0.295 250.651 1.00 99.34 73 LYS C C 1
ATOM 1786 O O . LYS C 1 78 ? 24.409 0.687 249.718 1.00 102.79 73 LYS C O 1
ATOM 1792 N N . ASN C 1 79 ? 24.100 0.410 251.924 1.00 100.20 74 ASN C N 1
ATOM 1793 C CA . ASN C 1 79 ? 25.479 0.750 252.310 1.00 95.92 74 ASN C CA 1
ATOM 1794 C C . ASN C 1 79 ? 25.978 2.060 251.702 1.00 89.04 74 ASN C C 1
ATOM 1795 O O . ASN C 1 79 ? 27.137 2.183 251.298 1.00 87.36 74 ASN C O 1
ATOM 1800 N N . THR C 1 80 ? 25.097 3.048 251.650 1.00 90.33 75 THR C N 1
ATOM 1801 C CA . THR C 1 80 ? 25.400 4.312 250.996 1.00 93.24 75 THR C CA 1
ATOM 1802 C C . THR C 1 80 ? 26.537 5.083 251.680 1.00 95.18 75 THR C C 1
ATOM 1803 O O . THR C 1 80 ? 26.735 5.002 252.894 1.00 89.93 75 THR C O 1
ATOM 1807 N N . ARG C 1 81 ? 27.309 5.824 250.867 1.00 105.48 76 ARG C N 1
ATOM 1808 C CA . ARG C 1 81 ? 28.560 6.441 251.314 1.00 113.95 76 ARG C CA 1
ATOM 1809 C C . ARG C 1 81 ? 28.306 7.664 252.169 1.00 107.05 76 ARG C C 1
ATOM 1810 O O . ARG C 1 81 ? 27.436 8.485 251.860 1.00 103.79 76 ARG C O 1
ATOM 1818 N N . ASN C 1 82 ? 29.150 7.816 253.193 1.00 107.12 77 ASN C N 1
ATOM 1819 C CA . ASN C 1 82 ? 29.081 8.907 254.172 1.00 98.34 77 ASN C CA 1
ATOM 1820 C C . ASN C 1 82 ? 27.703 9.008 254.842 1.00 85.79 77 ASN C C 1
ATOM 1821 O O . ASN C 1 82 ? 27.310 10.076 255.323 1.00 80.75 77 ASN C O 1
ATOM 1826 N N . LEU C 1 83 ? 26.984 7.880 254.933 1.00 82.98 78 LEU C N 1
ATOM 1827 C CA . LEU C 1 83 ? 25.659 7.881 255.547 1.00 80.33 78 LEU C CA 1
ATOM 1828 C C . LEU C 1 83 ? 25.740 8.160 257.032 1.00 85.59 78 LEU C C 1
ATOM 1829 O O . LEU C 1 83 ? 24.920 8.902 257.576 1.00 81.80 78 LEU C O 1
ATOM 1834 N N . ASP C 1 84 ? 26.677 7.546 257.706 1.00 90.11 79 ASP C N 1
ATOM 1835 C CA . ASP C 1 84 ? 26.769 7.702 259.149 1.00 94.79 79 ASP C CA 1
ATOM 1836 C C . ASP C 1 84 ? 27.309 9.089 259.510 1.00 85.08 79 ASP C C 1
ATOM 1837 O O . ASP C 1 84 ? 26.744 9.728 260.409 1.00 86.26 79 ASP C O 1
ATOM 1842 N N . PRO C 1 85 ? 28.343 9.617 258.828 1.00 84.12 80 PRO C N 1
ATOM 1843 C CA . PRO C 1 85 ? 28.796 10.978 259.158 1.00 82.67 80 PRO C CA 1
ATOM 1844 C C . PRO C 1 85 ? 27.795 12.071 258.819 1.00 82.23 80 PRO C C 1
ATOM 1845 O O . PRO C 1 85 ? 27.796 13.116 259.490 1.00 82.67 80 PRO C O 1
ATOM 1849 N N . LEU C 1 86 ? 26.939 11.877 257.810 1.00 78.84 81 LEU C N 1
ATOM 1850 C CA . LEU C 1 86 ? 25.892 12.865 257.555 1.00 77.47 81 LEU C CA 1
ATOM 1851 C C . LEU C 1 86 ? 24.892 12.878 258.702 1.00 78.72 81 LEU C C 1
ATOM 1852 O O . LEU C 1 86 ? 24.430 13.946 259.124 1.00 77.99 81 LEU C O 1
ATOM 1857 N N . VAL C 1 87 ? 24.626 11.700 259.276 1.00 80.99 82 VAL C N 1
ATOM 1858 C CA . VAL C 1 87 ? 23.702 11.577 260.401 1.00 79.41 82 VAL C CA 1
ATOM 1859 C C . VAL C 1 87 ? 24.242 12.300 261.637 1.00 77.80 82 VAL C C 1
ATOM 1860 O O . VAL C 1 87 ? 23.495 12.992 262.341 1.00 77.52 82 VAL C O 1
ATOM 1864 N N . TYR C 1 88 ? 25.546 12.164 261.909 1.00 75.15 83 TYR C N 1
ATOM 1865 C CA . TYR C 1 88 ? 26.168 12.861 263.029 1.00 74.83 83 TYR C CA 1
ATOM 1866 C C . TYR C 1 88 ? 26.123 14.362 262.832 1.00 86.59 83 TYR C C 1
ATOM 1867 O O . TYR C 1 88 ? 25.879 15.116 263.782 1.00 88.64 83 TYR C O 1
ATOM 1876 N N . LEU C 1 89 ? 26.346 14.816 261.603 1.00 79.70 84 LEU C N 1
ATOM 1877 C CA . LEU C 1 89 ? 26.254 16.238 261.348 1.00 76.43 84 LEU C CA 1
ATOM 1878 C C . LEU C 1 89 ? 24.840 16.727 261.623 1.00 77.57 84 LEU C C 1
ATOM 1879 O O . LEU C 1 89 ? 24.648 17.771 262.242 1.00 85.43 84 LEU C O 1
ATOM 1884 N N . LEU C 1 90 ? 23.834 15.988 261.184 1.00 78.42 85 LEU C N 1
ATOM 1885 C CA . LEU C 1 90 ? 22.471 16.391 261.508 1.00 79.08 85 LEU C CA 1
ATOM 1886 C C . LEU C 1 90 ? 22.220 16.414 263.008 1.00 77.81 85 LEU C C 1
ATOM 1887 O O . LEU C 1 90 ? 21.544 17.313 263.513 1.00 76.98 85 LEU C O 1
ATOM 1892 N N . SER C 1 91 ? 22.728 15.424 263.737 1.00 78.69 86 SER C N 1
ATOM 1893 C CA . SER C 1 91 ? 22.537 15.454 265.177 1.00 80.70 86 SER C CA 1
ATOM 1894 C C . SER C 1 91 ? 23.122 16.730 265.764 1.00 81.12 86 SER C C 1
ATOM 1895 O O . SER C 1 91 ? 22.469 17.395 266.575 1.00 80.93 86 SER C O 1
ATOM 1898 N N . LYS C 1 92 ? 24.315 17.129 265.303 1.00 80.43 87 LYS C N 1
ATOM 1899 C CA . LYS C 1 92 ? 24.966 18.342 265.797 1.00 80.23 87 LYS C CA 1
ATOM 1900 C C . LYS C 1 92 ? 24.202 19.607 265.397 1.00 79.79 87 LYS C C 1
ATOM 1901 O O . LYS C 1 92 ? 24.169 20.584 266.150 1.00 80.52 87 LYS C O 1
ATOM 1907 N N . LEU C 1 93 ? 23.558 19.589 264.238 1.00 78.95 88 LEU C N 1
ATOM 1908 C CA . LEU C 1 93 ? 22.806 20.736 263.755 1.00 78.24 88 LEU C CA 1
ATOM 1909 C C . LEU C 1 93 ? 21.534 20.929 264.554 1.00 79.31 88 LEU C C 1
ATOM 1910 O O . LEU C 1 93 ? 21.028 22.040 264.652 1.00 81.30 88 LEU C O 1
ATOM 1915 N N . ILE C 1 94 ? 20.964 19.851 265.070 1.00 79.82 89 ILE C N 1
ATOM 1916 C CA . ILE C 1 94 ? 19.737 19.963 265.848 1.00 90.15 89 ILE C CA 1
ATOM 1917 C C . ILE C 1 94 ? 19.990 20.725 267.146 1.00 97.17 89 ILE C C 1
ATOM 1918 O O . ILE C 1 94 ? 19.115 21.439 267.655 1.00 101.31 89 ILE C O 1
ATOM 1923 N N . GLU C 1 95 ? 21.166 20.510 267.742 1.00 96.20 90 GLU C N 1
ATOM 1924 C CA . GLU C 1 95 ? 21.520 21.141 269.009 1.00 96.01 90 GLU C CA 1
ATOM 1925 C C . GLU C 1 95 ? 21.522 22.661 268.908 1.00 103.33 90 GLU C C 1
ATOM 1926 O O . GLU C 1 95 ? 21.027 23.354 269.808 1.00 107.35 90 GLU C O 1
ATOM 1932 N N . ASP C 1 96 ? 22.071 23.194 267.816 1.00 101.21 91 ASP C N 1
ATOM 1933 C CA . ASP C 1 96 ? 22.312 24.627 267.660 1.00 92.07 91 ASP C CA 1
ATOM 1934 C C . ASP C 1 96 ? 21.094 25.272 267.002 1.00 87.03 91 ASP C C 1
ATOM 1935 O O . ASP C 1 96 ? 20.993 25.344 265.777 1.00 82.43 91 ASP C O 1
ATOM 1940 N N . LYS C 1 97 ? 20.159 25.763 267.830 1.00 98.28 92 LYS C N 1
ATOM 1941 C CA . LYS C 1 97 ? 18.902 26.319 267.322 1.00 102.31 92 LYS C CA 1
ATOM 1942 C C . LYS C 1 97 ? 19.115 27.582 266.512 1.00 94.21 92 LYS C C 1
ATOM 1943 O O . LYS C 1 97 ? 18.236 27.954 265.726 1.00 88.17 92 LYS C O 1
ATOM 1949 N N . GLU C 1 98 ? 20.249 28.254 266.700 1.00 92.76 93 GLU C N 1
ATOM 1950 C CA . GLU C 1 98 ? 20.547 29.433 265.897 1.00 102.21 93 GLU C CA 1
ATOM 1951 C C . GLU C 1 98 ? 20.897 29.048 264.472 1.00 96.18 93 GLU C C 1
ATOM 1952 O O . GLU C 1 98 ? 20.187 29.406 263.531 1.00 94.19 93 GLU C O 1
ATOM 1958 N N . THR C 1 99 ? 22.009 28.327 264.294 1.00 103.08 94 THR C N 1
ATOM 1959 C CA . THR C 1 99 ? 22.481 28.010 262.951 1.00 95.24 94 THR C CA 1
ATOM 1960 C C . THR C 1 99 ? 21.530 27.064 262.246 1.00 80.79 94 THR C C 1
ATOM 1961 O O . THR C 1 99 ? 21.569 26.972 261.022 1.00 78.57 94 THR C O 1
ATOM 1965 N N . LEU C 1 100 ? 20.664 26.384 262.992 1.00 77.28 95 LEU C N 1
ATOM 1966 C CA . LEU C 1 100 ? 19.549 25.695 262.354 1.00 81.34 95 LEU C CA 1
ATOM 1967 C C . LEU C 1 100 ? 18.616 26.716 261.722 1.00 82.80 95 LEU C C 1
ATOM 1968 O O . LEU C 1 100 ? 18.089 26.513 260.621 1.00 81.84 95 LEU C O 1
ATOM 1973 N N . GLN C 1 101 ? 18.419 27.827 262.424 1.00 88.59 96 GLN C N 1
ATOM 1974 C CA . GLN C 1 101 ? 17.466 28.850 262.022 1.00 97.92 96 GLN C CA 1
ATOM 1975 C C . GLN C 1 101 ? 17.980 29.627 260.813 1.00 91.57 96 GLN C C 1
ATOM 1976 O O . GLN C 1 101 ? 17.193 30.043 259.950 1.00 84.85 96 GLN C O 1
ATOM 1982 N N . TYR C 1 102 ? 19.296 29.861 260.751 1.00 87.63 97 TYR C N 1
ATOM 1983 C CA . TYR C 1 102 ? 19.863 30.517 259.583 1.00 82.43 97 TYR C CA 1
ATOM 1984 C C . TYR C 1 102 ? 19.574 29.698 258.341 1.00 87.51 97 TYR C C 1
ATOM 1985 O O . TYR C 1 102 ? 18.882 30.161 257.427 1.00 95.47 97 TYR C O 1
ATOM 1994 N N . LEU C 1 103 ? 20.063 28.449 258.321 1.00 87.35 98 LEU C N 1
ATOM 1995 C CA . LEU C 1 103 ? 19.844 27.542 257.195 1.00 78.97 98 LEU C CA 1
ATOM 1996 C C . LEU C 1 103 ? 18.377 27.472 256.828 1.00 78.21 98 LEU C C 1
ATOM 1997 O O . LEU C 1 103 ? 18.018 27.563 255.647 1.00 75.70 98 LEU C O 1
ATOM 2002 N N . GLN C 1 104 ? 17.517 27.362 257.843 1.00 84.20 99 GLN C N 1
ATOM 2003 C CA . GLN C 1 104 ? 16.073 27.353 257.644 1.00 91.76 99 GLN C CA 1
ATOM 2004 C C . GLN C 1 104 ? 15.619 28.567 256.849 1.00 96.27 99 GLN C C 1
ATOM 2005 O O . GLN C 1 104 ? 14.838 28.446 255.900 1.00 96.78 99 GLN C O 1
ATOM 2011 N N . GLN C 1 105 ? 16.118 29.753 257.226 1.00 104.85 100 GLN C N 1
ATOM 2012 C CA . GLN C 1 105 ? 15.746 30.997 256.551 1.00 102.38 100 GLN C CA 1
ATOM 2013 C C . GLN C 1 105 ? 16.384 31.097 255.165 1.00 96.51 100 GLN C C 1
ATOM 2014 O O . GLN C 1 105 ? 15.682 31.257 254.157 1.00 88.38 100 GLN C O 1
ATOM 2020 N N . ASN C 1 106 ? 17.716 30.964 255.103 1.00 95.75 101 ASN C N 1
ATOM 2021 C CA . ASN C 1 106 ? 18.464 30.982 253.847 1.00 91.23 101 ASN C CA 1
ATOM 2022 C C . ASN C 1 106 ? 17.822 30.103 252.778 1.00 86.97 101 ASN C C 1
ATOM 2023 O O . ASN C 1 106 ? 17.950 30.386 251.584 1.00 84.81 101 ASN C O 1
ATOM 2028 N N . ALA C 1 107 ? 17.144 29.030 253.182 1.00 87.45 102 ALA C N 1
ATOM 2029 C CA . ALA C 1 107 ? 16.440 28.191 252.225 1.00 98.06 102 ALA C CA 1
ATOM 2030 C C . ALA C 1 107 ? 15.137 28.814 251.751 1.00 102.33 102 ALA C C 1
ATOM 2031 O O . ALA C 1 107 ? 14.715 28.564 250.616 1.00 102.50 102 ALA C O 1
ATOM 2033 N N . LYS C 1 108 ? 14.471 29.593 252.602 1.00 104.75 103 LYS C N 1
ATOM 2034 C CA . LYS C 1 108 ? 13.241 30.258 252.181 1.00 112.51 103 LYS C CA 1
ATOM 2035 C C . LYS C 1 108 ? 13.529 31.389 251.205 1.00 117.87 103 LYS C C 1
ATOM 2036 O O . LYS C 1 108 ? 12.754 31.618 250.267 1.00 118.92 103 LYS C O 1
ATOM 2042 N N . ASP C 1 109 ? 14.653 32.098 251.412 1.00 119.93 104 ASP C N 1
ATOM 2043 C CA . ASP C 1 109 ? 15.018 33.247 250.577 1.00 117.49 104 ASP C CA 1
ATOM 2044 C C . ASP C 1 109 ? 15.168 32.872 249.103 1.00 113.61 104 ASP C C 1
ATOM 2045 O O . ASP C 1 109 ? 14.728 33.626 248.226 1.00 126.11 104 ASP C O 1
ATOM 2050 N N . LYS C 1 110 ? 15.793 31.731 248.800 1.00 105.58 105 LYS C N 1
ATOM 2051 C CA . LYS C 1 110 ? 15.864 31.251 247.418 1.00 100.59 105 LYS C CA 1
ATOM 2052 C C . LYS C 1 110 ? 14.600 30.461 247.059 1.00 121.16 105 LYS C C 1
ATOM 2053 O O . LYS C 1 110 ? 14.640 29.320 246.602 1.00 129.41 105 LYS C O 1
ATOM 2059 N N . ALA C 1 111 ? 13.454 31.093 247.307 1.00 127.93 106 ALA C N 1
ATOM 2060 C CA . ALA C 1 111 ? 12.150 30.672 246.791 1.00 134.09 106 ALA C CA 1
ATOM 2061 C C . ALA C 1 111 ? 11.660 31.819 245.909 1.00 145.39 106 ALA C C 1
ATOM 2062 O O . ALA C 1 111 ? 10.875 32.662 246.357 1.00 152.20 106 ALA C O 1
ATOM 2064 N N . GLU C 1 112 ? 12.153 31.854 244.665 1.00 151.15 107 GLU C N 1
ATOM 2065 C CA . GLU C 1 112 ? 11.897 32.941 243.706 1.00 144.60 107 GLU C CA 1
ATOM 2066 C C . GLU C 1 112 ? 12.318 34.318 244.254 1.00 137.30 107 GLU C C 1
ATOM 2067 O O . GLU C 1 112 ? 13.470 34.536 244.663 1.00 128.93 107 GLU C O 1
ATOM 2073 N N . VAL D 2 48 ? 19.753 19.714 239.977 1.00 100.40 44 VAL D N 1
ATOM 2074 C CA . VAL D 2 48 ? 20.721 20.277 240.942 1.00 102.79 44 VAL D CA 1
ATOM 2075 C C . VAL D 2 48 ? 21.660 19.237 241.562 1.00 109.65 44 VAL D C 1
ATOM 2076 O O . VAL D 2 48 ? 22.886 19.388 241.541 1.00 108.35 44 VAL D O 1
ATOM 2080 N N . LEU D 2 49 ? 21.065 18.233 242.206 1.00 108.50 45 LEU D N 1
ATOM 2081 C CA . LEU D 2 49 ? 21.806 17.179 242.885 1.00 112.98 45 LEU D CA 1
ATOM 2082 C C . LEU D 2 49 ? 21.370 15.793 242.410 1.00 113.01 45 LEU D C 1
ATOM 2083 O O . LEU D 2 49 ? 20.194 15.556 242.102 1.00 116.12 45 LEU D O 1
ATOM 2088 N N . ASN D 2 50 ? 22.357 14.861 242.354 1.00 111.07 46 ASN D N 1
ATOM 2089 C CA . ASN D 2 50 ? 22.191 13.585 241.677 1.00 111.61 46 ASN D CA 1
ATOM 2090 C C . ASN D 2 50 ? 21.541 12.568 242.601 1.00 114.84 46 ASN D C 1
ATOM 2091 O O . ASN D 2 50 ? 21.567 12.720 243.825 1.00 121.75 46 ASN D O 1
ATOM 2096 N N . PRO D 2 51 ? 20.984 11.501 242.038 1.00 106.22 47 PRO D N 1
ATOM 2097 C CA . PRO D 2 51 ? 20.266 10.510 242.846 1.00 113.19 47 PRO D CA 1
ATOM 2098 C C . PRO D 2 51 ? 20.891 10.067 244.162 1.00 120.02 47 PRO D C 1
ATOM 2099 O O . PRO D 2 51 ? 20.125 9.727 245.066 1.00 122.83 47 PRO D O 1
ATOM 2103 N N . GLU D 2 52 ? 22.223 10.055 244.321 1.00 119.48 48 GLU D N 1
ATOM 2104 C CA . GLU D 2 52 ? 22.764 9.733 245.646 1.00 120.15 48 GLU D CA 1
ATOM 2105 C C . GLU D 2 52 ? 22.619 10.912 246.600 1.00 108.45 48 GLU D C 1
ATOM 2106 O O . GLU D 2 52 ? 22.095 10.760 247.710 1.00 105.83 48 GLU D O 1
ATOM 2112 N N . GLU D 2 53 ? 23.081 12.096 246.184 1.00 108.53 49 GLU D N 1
ATOM 2113 C CA . GLU D 2 53 ? 22.835 13.297 246.972 1.00 93.91 49 GLU D CA 1
ATOM 2114 C C . GLU D 2 53 ? 21.345 13.484 247.224 1.00 89.56 49 GLU D C 1
ATOM 2115 O O . GLU D 2 53 ? 20.939 13.898 248.310 1.00 88.31 49 GLU D O 1
ATOM 2121 N N . ALA D 2 54 ? 20.514 13.129 246.250 1.00 91.21 50 ALA D N 1
ATOM 2122 C CA . ALA D 2 54 ? 19.073 13.287 246.401 1.00 94.63 50 ALA D CA 1
ATOM 2123 C C . ALA D 2 54 ? 18.524 12.452 247.543 1.00 95.72 50 ALA D C 1
ATOM 2124 O O . ALA D 2 54 ? 17.568 12.858 248.208 1.00 94.09 50 ALA D O 1
ATOM 2126 N N . GLU D 2 55 ? 19.039 11.238 247.722 1.00 94.82 51 GLU D N 1
ATOM 2127 C CA . GLU D 2 55 ? 18.608 10.435 248.859 1.00 98.71 51 GLU D CA 1
ATOM 2128 C C . GLU D 2 55 ? 18.950 11.144 250.169 1.00 94.12 51 GLU D C 1
ATOM 2129 O O . GLU D 2 55 ? 18.069 11.448 250.979 1.00 99.77 51 GLU D O 1
ATOM 2135 N N . LEU D 2 56 ? 20.230 11.461 250.368 1.00 86.81 52 LEU D N 1
ATOM 2136 C CA . LEU D 2 56 ? 20.661 12.109 251.606 1.00 82.44 52 LEU D CA 1
ATOM 2137 C C . LEU D 2 56 ? 19.946 13.440 251.855 1.00 82.58 52 LEU D C 1
ATOM 2138 O O . LEU D 2 56 ? 19.623 13.768 253.005 1.00 81.78 52 LEU D O 1
ATOM 2143 N N . TYR D 2 57 ? 19.740 14.249 250.809 1.00 86.20 53 TYR D N 1
ATOM 2144 C CA . TYR D 2 57 ? 18.928 15.452 250.983 1.00 86.88 53 TYR D CA 1
ATOM 2145 C C . TYR D 2 57 ? 17.542 15.083 251.480 1.00 87.93 53 TYR D C 1
ATOM 2146 O O . TYR D 2 57 ? 17.006 15.697 252.414 1.00 87.08 53 TYR D O 1
ATOM 2155 N N . GLU D 2 58 ? 16.947 14.076 250.852 1.00 90.15 54 GLU D N 1
ATOM 2156 C CA . GLU D 2 58 ? 15.646 13.612 251.279 1.00 98.36 54 GLU D CA 1
ATOM 2157 C C . GLU D 2 58 ? 15.706 13.127 252.721 1.00 92.32 54 GLU D C 1
ATOM 2158 O O . GLU D 2 58 ? 14.752 13.277 253.471 1.00 93.43 54 GLU D O 1
ATOM 2164 N N . LEU D 2 59 ? 16.789 12.473 253.108 1.00 98.15 55 LEU D N 1
ATOM 2165 C CA . LEU D 2 59 ? 17.021 12.059 254.493 1.00 96.08 55 LEU D CA 1
ATOM 2166 C C . LEU D 2 59 ? 17.009 13.267 255.434 1.00 86.22 55 LEU D C 1
ATOM 2167 O O . LEU D 2 59 ? 16.110 13.353 256.272 1.00 73.59 55 LEU D O 1
ATOM 2172 N N . THR D 2 60 ? 17.959 14.211 255.275 1.00 80.26 56 THR D N 1
ATOM 2173 C CA . THR D 2 60 ? 18.021 15.368 256.153 1.00 81.82 56 THR D CA 1
ATOM 2174 C C . THR D 2 60 ? 16.681 16.068 256.182 1.00 78.58 56 THR D C 1
ATOM 2175 O O . THR D 2 60 ? 16.345 16.697 257.180 1.00 79.07 56 THR D O 1
ATOM 2179 N N . GLN D 2 61 ? 15.933 16.009 255.082 1.00 75.85 57 GLN D N 1
ATOM 2180 C CA . GLN D 2 61 ? 14.642 16.672 255.004 1.00 77.95 57 GLN D CA 1
ATOM 2181 C C . GLN D 2 61 ? 13.652 16.093 256.016 1.00 79.20 57 GLN D C 1
ATOM 2182 O O . GLN D 2 61 ? 13.194 16.784 256.934 1.00 80.10 57 GLN D O 1
ATOM 2188 N N . ALA D 2 62 ? 13.352 14.806 255.908 1.00 85.00 58 ALA D N 1
ATOM 2189 C CA . ALA D 2 62 ? 12.440 14.225 256.885 1.00 90.20 58 ALA D CA 1
ATOM 2190 C C . ALA D 2 62 ? 13.061 14.145 258.275 1.00 95.10 58 ALA D C 1
ATOM 2191 O O . ALA D 2 62 ? 12.335 14.130 259.278 1.00 92.86 58 ALA D O 1
ATOM 2193 N N . ALA D 2 63 ? 14.385 14.197 258.359 1.00 89.77 59 ALA D N 1
ATOM 2194 C CA . ALA D 2 63 ? 15.075 14.276 259.635 1.00 86.30 59 ALA D CA 1
ATOM 2195 C C . ALA D 2 63 ? 14.765 15.583 260.338 1.00 85.04 59 ALA D C 1
ATOM 2196 O O . ALA D 2 63 ? 15.252 15.823 261.443 1.00 80.61 59 ALA D O 1
ATOM 2198 N N . GLY D 2 64 ? 14.013 16.459 259.685 1.00 93.03 60 GLY D N 1
ATOM 2199 C CA . GLY D 2 64 ? 13.501 17.655 260.310 1.00 92.49 60 GLY D CA 1
ATOM 2200 C C . GLY D 2 64 ? 14.192 18.955 259.932 1.00 85.03 60 GLY D C 1
ATOM 2201 O O . GLY D 2 64 ? 13.613 20.021 260.178 1.00 85.93 60 GLY D O 1
ATOM 2202 N N . ILE D 2 65 ? 15.399 18.925 259.352 1.00 78.19 61 ILE D N 1
ATOM 2203 C CA . ILE D 2 65 ? 16.095 20.183 259.123 1.00 81.20 61 ILE D CA 1
ATOM 2204 C C . ILE D 2 65 ? 15.750 20.662 257.708 1.00 85.65 61 ILE D C 1
ATOM 2205 O O . ILE D 2 65 ? 15.379 19.867 256.841 1.00 93.38 61 ILE D O 1
ATOM 2210 N N . VAL D 2 66 ? 15.873 21.981 257.473 1.00 85.91 62 VAL D N 1
ATOM 2211 C CA . VAL D 2 66 ? 15.585 22.628 256.181 1.00 88.00 62 VAL D CA 1
ATOM 2212 C C . VAL D 2 66 ? 16.829 23.363 255.739 1.00 80.26 62 VAL D C 1
ATOM 2213 O O . VAL D 2 66 ? 17.237 24.341 256.372 1.00 79.14 62 VAL D O 1
ATOM 2217 N N . ILE D 2 67 ? 17.403 22.933 254.633 1.00 80.43 63 ILE D N 1
ATOM 2218 C CA . ILE D 2 67 ? 18.641 23.523 254.166 1.00 79.91 63 ILE D CA 1
ATOM 2219 C C . ILE D 2 67 ? 18.602 23.546 252.649 1.00 92.42 63 ILE D C 1
ATOM 2220 O O . ILE D 2 67 ? 18.017 22.662 252.014 1.00 92.81 63 ILE D O 1
ATOM 2225 N N . ASP D 2 68 ? 19.199 24.588 252.074 1.00 90.98 64 ASP D N 1
ATOM 2226 C CA . ASP D 2 68 ? 19.083 24.819 250.643 1.00 94.76 64 ASP D CA 1
ATOM 2227 C C . ASP D 2 68 ? 19.856 23.762 249.859 1.00 84.44 64 ASP D C 1
ATOM 2228 O O . ASP D 2 68 ? 21.009 23.453 250.171 1.00 70.25 64 ASP D O 1
ATOM 2233 N N . GLN D 2 69 ? 19.232 23.239 248.801 1.00 86.52 65 GLN D N 1
ATOM 2234 C CA . GLN D 2 69 ? 19.819 22.105 248.087 1.00 88.84 65 GLN D CA 1
A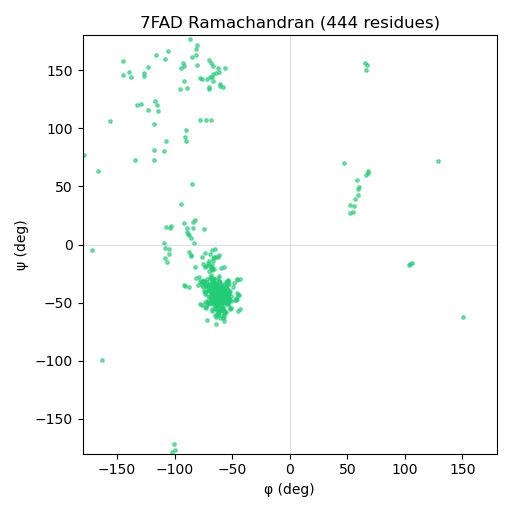TOM 2235 C C . GLN D 2 69 ? 21.252 22.389 247.656 1.00 92.88 65 GLN D C 1
ATOM 2236 O O . GLN D 2 69 ? 22.116 21.504 247.714 1.00 95.68 65 GLN D O 1
ATOM 2242 N N . GLU D 2 70 ? 21.518 23.623 247.219 1.00 90.79 66 GLU D N 1
ATOM 2243 C CA . GLU D 2 70 ? 22.852 23.967 246.744 1.00 94.77 66 GLU D CA 1
ATOM 2244 C C . GLU D 2 70 ? 23.878 23.868 247.860 1.00 93.97 66 GLU D C 1
ATOM 2245 O O . GLU D 2 70 ? 24.978 23.339 247.650 1.00 98.26 66 GLU D O 1
ATOM 2251 N N . VAL D 2 71 ? 23.541 24.378 249.052 1.00 93.87 67 VAL D N 1
ATOM 2252 C CA . VAL D 2 71 ? 24.469 24.302 250.178 1.00 86.79 67 VAL D CA 1
ATOM 2253 C C . VAL D 2 71 ? 24.538 22.879 250.739 1.00 80.14 67 VAL D C 1
ATOM 2254 O O . VAL D 2 71 ? 25.613 22.423 251.159 1.00 77.31 67 VAL D O 1
ATOM 2258 N N . PHE D 2 72 ? 23.431 22.128 250.704 1.00 77.44 68 PHE D N 1
ATOM 2259 C CA . PHE D 2 72 ? 23.517 20.725 251.095 1.00 76.79 68 PHE D CA 1
ATOM 2260 C C . PHE D 2 72 ? 24.540 19.993 250.235 1.00 76.48 68 PHE D C 1
ATOM 2261 O O . PHE D 2 72 ? 25.300 19.151 250.733 1.00 75.05 68 PHE D O 1
ATOM 2269 N N . LYS D 2 73 ? 24.559 20.294 248.935 1.00 81.28 69 LYS D N 1
ATOM 2270 C CA . LYS D 2 73 ? 25.516 19.646 248.048 1.00 87.09 69 LYS D CA 1
ATOM 2271 C C . LYS D 2 73 ? 26.948 19.937 248.477 1.00 82.94 69 LYS D C 1
ATOM 2272 O O . LYS D 2 73 ? 27.821 19.060 248.394 1.00 86.56 69 LYS D O 1
ATOM 2278 N N . ILE D 2 74 ? 27.215 21.151 248.955 1.00 80.80 70 ILE D N 1
ATOM 2279 C CA . ILE D 2 74 ? 28.598 21.476 249.286 1.00 86.03 70 ILE D CA 1
ATOM 2280 C C . ILE D 2 74 ? 29.016 20.678 250.513 1.00 85.76 70 ILE D C 1
ATOM 2281 O O . ILE D 2 74 ? 30.163 20.218 250.624 1.00 85.81 70 ILE D O 1
ATOM 2286 N N . LEU D 2 75 ? 28.100 20.562 251.478 1.00 85.38 71 LEU D N 1
ATOM 2287 C CA . LEU D 2 75 ? 28.347 19.774 252.676 1.00 81.92 71 LEU D CA 1
ATOM 2288 C C . LEU D 2 75 ? 28.682 18.340 252.312 1.00 81.17 71 LEU D C 1
ATOM 2289 O O . LEU D 2 75 ? 29.770 17.846 252.626 1.00 83.82 71 LEU D O 1
ATOM 2294 N N . VAL D 2 76 ? 27.752 17.659 251.634 1.00 78.49 72 VAL D N 1
ATOM 2295 C CA . VAL D 2 76 ? 27.986 16.272 251.232 1.00 78.61 72 VAL D CA 1
ATOM 2296 C C . VAL D 2 76 ? 29.363 16.131 250.606 1.00 78.69 72 VAL D C 1
ATOM 2297 O O . VAL D 2 76 ? 30.158 15.270 250.993 1.00 77.59 72 VAL D O 1
ATOM 2301 N N . ASP D 2 77 ? 29.702 17.055 249.708 1.00 82.68 73 ASP D N 1
ATOM 2302 C CA . ASP D 2 77 ? 30.997 17.010 249.046 1.00 89.02 73 ASP D CA 1
ATOM 2303 C C . ASP D 2 77 ? 32.149 17.177 250.038 1.00 85.71 73 ASP D C 1
ATOM 2304 O O . ASP D 2 77 ? 33.235 16.622 249.831 1.00 79.13 73 ASP D O 1
ATOM 2309 N N . LEU D 2 78 ? 31.966 17.980 251.084 1.00 89.99 74 LEU D N 1
ATOM 2310 C CA . LEU D 2 78 ? 33.002 18.060 252.110 1.00 85.59 74 LEU D CA 1
ATOM 2311 C C . LEU D 2 78 ? 33.154 16.741 252.857 1.00 83.70 74 LEU D C 1
ATOM 2312 O O . LEU D 2 78 ? 34.278 16.295 253.118 1.00 83.68 74 LEU D O 1
ATOM 2317 N N . LEU D 2 79 ? 32.031 16.093 253.184 1.00 78.45 75 LEU D N 1
ATOM 2318 C CA . LEU D 2 79 ? 32.110 14.795 253.828 1.00 77.98 75 LEU D CA 1
ATOM 2319 C C . LEU D 2 79 ? 32.799 13.811 252.903 1.00 80.83 75 LEU D C 1
ATOM 2320 O O . LEU D 2 79 ? 33.608 12.984 253.340 1.00 82.68 75 LEU D O 1
ATOM 2325 N N . LYS D 2 80 ? 32.502 13.923 251.605 1.00 80.99 76 LYS D N 1
ATOM 2326 C CA . LYS D 2 80 ? 33.107 13.075 250.590 1.00 80.54 76 LYS D CA 1
ATOM 2327 C C . LYS D 2 80 ? 34.623 13.187 250.633 1.00 87.06 76 LYS D C 1
ATOM 2328 O O . LYS D 2 80 ? 35.332 12.190 250.460 1.00 98.22 76 LYS D O 1
ATOM 2334 N N . MET D 2 81 ? 35.140 14.389 250.881 1.00 87.25 77 MET D N 1
ATOM 2335 C CA . MET D 2 81 ? 36.574 14.587 251.025 1.00 87.57 77 MET D CA 1
ATOM 2336 C C . MET D 2 81 ? 37.045 14.284 252.436 1.00 89.64 77 MET D C 1
ATOM 2337 O O . MET D 2 81 ? 38.176 14.645 252.804 1.00 87.91 77 MET D O 1
ATOM 2342 N N . ASN D 2 82 ? 36.191 13.618 253.215 1.00 93.03 78 ASN D N 1
ATOM 2343 C CA . ASN D 2 82 ? 36.527 13.099 254.541 1.00 103.04 78 ASN D CA 1
ATOM 2344 C C . ASN D 2 82 ? 36.999 14.192 255.500 1.00 104.98 78 ASN D C 1
ATOM 2345 O O . ASN D 2 82 ? 38.119 14.170 256.022 1.00 104.81 78 ASN D O 1
ATOM 2350 N N . VAL D 2 83 ? 36.148 15.204 255.642 1.00 107.50 79 VAL D N 1
ATOM 2351 C CA . VAL D 2 83 ? 36.233 16.167 256.729 1.00 95.42 79 VAL D CA 1
ATOM 2352 C C . VAL D 2 83 ? 35.289 15.685 257.818 1.00 86.48 79 VAL D C 1
ATOM 2353 O O . VAL D 2 83 ? 34.140 15.327 257.521 1.00 84.37 79 VAL D O 1
ATOM 2357 N N . ALA D 2 84 ? 35.746 15.684 259.070 1.00 87.73 80 ALA D N 1
ATOM 2358 C CA . ALA D 2 84 ? 34.898 15.163 260.144 1.00 89.06 80 ALA D CA 1
ATOM 2359 C C . ALA D 2 84 ? 33.617 15.980 260.239 1.00 89.86 80 ALA D C 1
ATOM 2360 O O . ALA D 2 84 ? 33.666 17.215 260.164 1.00 89.32 80 ALA D O 1
ATOM 2362 N N . PRO D 2 85 ? 32.463 15.335 260.432 1.00 83.90 81 PRO D N 1
ATOM 2363 C CA . PRO D 2 85 ? 31.186 16.071 260.416 1.00 92.02 81 PRO D CA 1
ATOM 2364 C C . PRO D 2 85 ? 31.191 17.216 261.389 1.00 100.37 81 PRO D C 1
ATOM 2365 O O . PRO D 2 85 ? 30.527 18.246 261.176 1.00 99.94 81 PRO D O 1
ATOM 2369 N N . LEU D 2 86 ? 31.929 17.017 262.483 1.00 105.14 82 LEU D N 1
ATOM 2370 C CA . LEU D 2 86 ? 32.058 18.008 263.539 1.00 97.52 82 LEU D CA 1
ATOM 2371 C C . LEU D 2 86 ? 32.741 19.278 263.036 1.00 88.66 82 LEU D C 1
ATOM 2372 O O . LEU D 2 86 ? 32.210 20.379 263.208 1.00 86.10 82 LEU D O 1
ATOM 2377 N N . ALA D 2 87 ? 33.893 19.144 262.366 1.00 87.57 83 ALA D N 1
ATOM 2378 C CA . ALA D 2 87 ? 34.552 20.321 261.804 1.00 85.36 83 ALA D CA 1
ATOM 2379 C C . ALA D 2 87 ? 33.652 21.009 260.790 1.00 86.63 83 ALA D C 1
ATOM 2380 O O . ALA D 2 87 ? 33.561 22.242 260.763 1.00 90.13 83 ALA D O 1
ATOM 2382 N N . VAL D 2 88 ? 32.964 20.231 259.955 1.00 85.38 84 VAL D N 1
ATOM 2383 C CA . VAL D 2 88 ? 31.989 20.832 259.052 1.00 87.90 84 VAL D CA 1
ATOM 2384 C C . VAL D 2 88 ? 30.949 21.596 259.846 1.00 87.41 84 VAL D C 1
ATOM 2385 O O . VAL D 2 88 ? 30.587 22.724 259.498 1.00 87.01 84 VAL D O 1
ATOM 2389 N N . PHE D 2 89 ? 30.468 21.001 260.938 1.00 91.09 85 PHE D N 1
ATOM 2390 C CA . PHE D 2 89 ? 29.490 21.678 261.779 1.00 92.72 85 PHE D CA 1
ATOM 2391 C C . PHE D 2 89 ? 30.063 22.947 262.386 1.00 91.53 85 PHE D C 1
ATOM 2392 O O . PHE D 2 89 ? 29.367 23.960 262.486 1.00 90.11 85 PHE D O 1
ATOM 2400 N N . GLN D 2 90 ? 31.299 22.887 262.878 1.00 89.73 86 GLN D N 1
ATOM 2401 C CA . GLN D 2 90 ? 31.912 24.065 263.478 1.00 88.11 86 GLN D CA 1
ATOM 2402 C C . GLN D 2 90 ? 31.896 25.240 262.515 1.00 85.60 86 GLN D C 1
ATOM 2403 O O . GLN D 2 90 ? 31.475 26.346 262.876 1.00 94.52 86 GLN D O 1
ATOM 2409 N N . MET D 2 91 ? 32.329 25.025 261.275 1.00 82.58 87 MET D N 1
ATOM 2410 C CA . MET D 2 91 ? 32.283 26.148 260.347 1.00 86.51 87 MET D CA 1
ATOM 2411 C C . MET D 2 91 ? 30.850 26.561 260.024 1.00 83.35 87 MET D C 1
ATOM 2412 O O . MET D 2 91 ? 30.572 27.752 259.890 1.00 91.41 87 MET D O 1
ATOM 2417 N N . LEU D 2 92 ? 29.916 25.618 259.926 1.00 81.23 88 LEU D N 1
ATOM 2418 C CA . LEU D 2 92 ? 28.528 26.017 259.705 1.00 80.91 88 LEU D CA 1
ATOM 2419 C C . LEU D 2 92 ? 27.999 26.890 260.827 1.00 82.66 88 LEU D C 1
ATOM 2420 O O . LEU D 2 92 ? 27.280 27.865 260.575 1.00 82.36 88 LEU D O 1
ATOM 2425 N N . LYS D 2 93 ? 28.307 26.531 262.077 1.00 87.05 89 LYS D N 1
ATOM 2426 C CA . LYS D 2 93 ? 27.811 27.312 263.206 1.00 91.93 89 LYS D CA 1
ATOM 2427 C C . LYS D 2 93 ? 28.420 28.697 263.202 1.00 95.53 89 LYS D C 1
ATOM 2428 O O . LYS D 2 93 ? 27.736 29.682 263.497 1.00 98.81 89 LYS D O 1
ATOM 2434 N N . SER D 2 94 ? 29.713 28.780 262.880 1.00 94.82 90 SER D N 1
ATOM 2435 C CA . SER D 2 94 ? 30.401 30.062 262.854 1.00 88.84 90 SER D CA 1
ATOM 2436 C C . SER D 2 94 ? 29.869 30.950 261.734 1.00 86.56 90 SER D C 1
ATOM 2437 O O . SER D 2 94 ? 29.533 32.115 261.960 1.00 96.13 90 SER D O 1
ATOM 2440 N N . MET D 2 95 ? 29.713 30.394 260.535 1.00 83.83 91 MET D N 1
ATOM 2441 C CA . MET D 2 95 ? 29.237 31.151 259.382 1.00 81.78 91 MET D CA 1
ATOM 2442 C C . MET D 2 95 ? 27.825 31.691 259.575 1.00 78.17 91 MET D C 1
ATOM 2443 O O . MET D 2 95 ? 27.384 32.515 258.777 1.00 79.40 91 MET D O 1
ATOM 2448 N N . CYS D 2 96 ? 27.106 31.283 260.600 1.00 71.50 92 CYS D N 1
ATOM 2449 C CA . CYS D 2 96 ? 25.742 31.756 260.792 1.00 85.19 92 CYS D CA 1
ATOM 2450 C C . CYS D 2 96 ? 25.670 32.600 262.064 1.00 99.49 92 CYS D C 1
ATOM 2451 O O . CYS D 2 96 ? 25.800 32.078 263.177 1.00 98.78 92 CYS D O 1
ATOM 2454 N N . ALA D 2 97 ? 25.379 33.892 261.878 1.00 113.55 93 ALA D N 1
ATOM 2455 C CA . ALA D 2 97 ? 25.427 34.955 262.898 1.00 108.04 93 ALA D CA 1
ATOM 2456 C C . ALA D 2 97 ? 26.545 34.681 263.898 1.00 101.20 93 ALA D C 1
ATOM 2457 O O . ALA D 2 97 ? 27.644 34.259 263.510 1.00 88.48 93 ALA D O 1
ATOM 2459 N N . SER E 1 5 ? 49.692 33.144 237.654 1.00 99.55 0 SER E N 1
ATOM 2460 C CA . SER E 1 5 ? 48.892 32.292 238.515 1.00 107.86 0 SER E CA 1
ATOM 2461 C C . SER E 1 5 ? 47.425 32.223 238.037 1.00 104.37 0 SER E C 1
ATOM 2462 O O . SER E 1 5 ? 46.799 31.168 238.179 1.00 107.85 0 SER E O 1
ATOM 2465 N N . MET E 1 6 ? 46.850 33.315 237.497 1.00 93.29 1 MET E N 1
ATOM 2466 C CA . MET E 1 6 ? 45.480 33.206 236.988 1.00 90.35 1 MET E CA 1
ATOM 2467 C C . MET E 1 6 ? 45.389 32.168 235.887 1.00 95.93 1 MET E C 1
ATOM 2468 O O . MET E 1 6 ? 44.303 31.624 235.650 1.00 96.33 1 MET E O 1
ATOM 2473 N N . SER E 1 7 ? 46.526 31.833 235.268 1.00 106.14 2 SER E N 1
ATOM 2474 C CA . SER E 1 7 ? 46.615 30.660 234.405 1.00 107.33 2 SER E CA 1
ATOM 2475 C C . SER E 1 7 ? 46.309 29.394 235.193 1.00 95.48 2 SER E C 1
ATOM 2476 O O . SER E 1 7 ? 45.311 28.709 234.946 1.00 90.33 2 SER E O 1
ATOM 2479 N N . GLU E 1 8 ? 47.152 29.103 236.181 1.00 95.56 3 GLU E N 1
ATOM 2480 C CA . GLU E 1 8 ? 46.987 27.916 237.001 1.00 93.97 3 GLU E CA 1
ATOM 2481 C C . GLU E 1 8 ? 45.632 27.897 237.693 1.00 91.64 3 GLU E C 1
ATOM 2482 O O . GLU E 1 8 ? 45.037 26.831 237.865 1.00 92.43 3 GLU E O 1
ATOM 2488 N N . PHE E 1 9 ? 45.144 29.052 238.146 1.00 88.89 4 PHE E N 1
ATOM 2489 C CA . PHE E 1 9 ? 43.837 29.059 238.794 1.00 88.39 4 PHE E CA 1
ATOM 2490 C C . PHE E 1 9 ? 42.756 28.519 237.867 1.00 89.53 4 PHE E C 1
ATOM 2491 O O . PHE E 1 9 ? 41.918 27.710 238.280 1.00 89.72 4 PHE E O 1
ATOM 2499 N N . ARG E 1 10 ? 42.747 28.962 236.610 1.00 95.36 5 ARG E N 1
ATOM 2500 C CA . ARG E 1 10 ? 41.662 28.550 235.727 1.00 95.49 5 ARG E CA 1
ATOM 2501 C C . ARG E 1 10 ? 41.746 27.063 235.414 1.00 102.20 5 ARG E C 1
ATOM 2502 O O . ARG E 1 10 ? 40.719 26.377 235.359 1.00 113.89 5 ARG E O 1
ATOM 2510 N N . ILE E 1 11 ? 42.967 26.554 235.207 1.00 95.46 6 ILE E N 1
ATOM 2511 C CA . ILE E 1 11 ? 43.170 25.117 235.046 1.00 89.47 6 ILE E CA 1
ATOM 2512 C C . ILE E 1 11 ? 42.551 24.380 236.223 1.00 88.56 6 ILE E C 1
ATOM 2513 O O . ILE E 1 11 ? 41.749 23.453 236.050 1.00 93.43 6 ILE E O 1
ATOM 2518 N N . HIS E 1 12 ? 42.893 24.800 237.439 1.00 88.93 7 HIS E N 1
ATOM 2519 C CA . HIS E 1 12 ? 42.338 24.157 238.621 1.00 89.24 7 HIS E CA 1
ATOM 2520 C C . HIS E 1 12 ? 40.818 24.265 238.642 1.00 88.88 7 HIS E C 1
ATOM 2521 O O . HIS E 1 12 ? 40.130 23.277 238.904 1.00 90.18 7 HIS E O 1
ATOM 2528 N N . HIS E 1 13 ? 40.269 25.446 238.358 1.00 91.73 8 HIS E N 1
ATOM 2529 C CA . HIS E 1 13 ? 38.813 25.557 238.321 1.00 92.38 8 HIS E CA 1
ATOM 2530 C C . HIS E 1 13 ? 38.220 24.647 237.250 1.00 94.88 8 HIS E C 1
ATOM 2531 O O . HIS E 1 13 ? 37.130 24.093 237.436 1.00 104.95 8 HIS E O 1
ATOM 2538 N N . ASP E 1 14 ? 38.911 24.498 236.112 1.00 90.89 9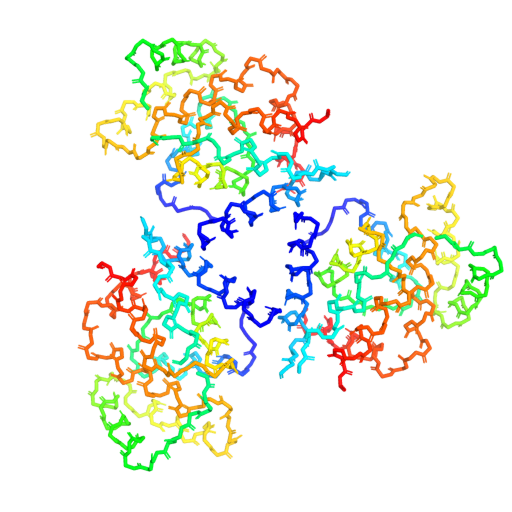 ASP E N 1
ATOM 2539 C CA . ASP E 1 14 ? 38.399 23.651 235.033 1.00 92.55 9 ASP E CA 1
ATOM 2540 C C . ASP E 1 14 ? 38.396 22.182 235.448 1.00 96.63 9 ASP E C 1
ATOM 2541 O O . ASP E 1 14 ? 37.352 21.512 235.424 1.00 98.63 9 ASP E O 1
ATOM 2546 N N . VAL E 1 15 ? 39.565 21.684 235.866 1.00 93.64 10 VAL E N 1
ATOM 2547 C CA . VAL E 1 15 ? 39.697 20.308 236.330 1.00 92.20 10 VAL E CA 1
ATOM 2548 C C . VAL E 1 15 ? 38.682 20.020 237.420 1.00 92.05 10 VAL E C 1
ATOM 2549 O O . VAL E 1 15 ? 37.944 19.031 237.364 1.00 96.94 10 VAL E O 1
ATOM 2553 N N . ASN E 1 16 ? 38.633 20.884 238.430 1.00 86.37 11 ASN E N 1
ATOM 2554 C CA . ASN E 1 16 ? 37.710 20.676 239.535 1.00 93.53 11 ASN E CA 1
ATOM 2555 C C . ASN E 1 16 ? 36.278 20.582 239.027 1.00 101.13 11 ASN E C 1
ATOM 2556 O O . ASN E 1 16 ? 35.548 19.658 239.397 1.00 109.21 11 ASN E O 1
ATOM 2561 N N . GLU E 1 17 ? 35.839 21.529 238.193 1.00 98.78 12 GLU E N 1
ATOM 2562 C CA . GLU E 1 17 ? 34.439 21.406 237.804 1.00 102.89 12 GLU E CA 1
ATOM 2563 C C . GLU E 1 17 ? 34.194 20.231 236.888 1.00 95.47 12 GLU E C 1
ATOM 2564 O O . GLU E 1 17 ? 33.041 19.812 236.729 1.00 89.33 12 GLU E O 1
ATOM 2570 N N . LEU E 1 18 ? 35.248 19.656 236.330 1.00 99.09 13 LEU E N 1
ATOM 2571 C CA . LEU E 1 18 ? 35.063 18.414 235.598 1.00 101.78 13 LEU E CA 1
ATOM 2572 C C . LEU E 1 18 ? 34.754 17.268 236.558 1.00 97.02 13 LEU E C 1
ATOM 2573 O O . LEU E 1 18 ? 33.749 16.564 236.396 1.00 97.80 13 LEU E O 1
ATOM 2578 N N . ILE E 1 19 ? 35.585 17.108 237.596 1.00 95.59 14 ILE E N 1
ATOM 2579 C CA . ILE E 1 19 ? 35.320 16.131 238.649 1.00 92.32 14 ILE E CA 1
ATOM 2580 C C . ILE E 1 19 ? 33.876 16.207 239.109 1.00 92.89 14 ILE E C 1
ATOM 2581 O O . ILE E 1 19 ? 33.195 15.187 239.254 1.00 102.83 14 ILE E O 1
ATOM 2586 N N . SER E 1 20 ? 33.392 17.418 239.365 1.00 91.79 15 SER E N 1
ATOM 2587 C CA . SER E 1 20 ? 31.983 17.596 239.682 1.00 92.65 15 SER E CA 1
ATOM 2588 C C . SER E 1 20 ? 31.099 17.137 238.532 1.00 92.93 15 SER E C 1
ATOM 2589 O O . SER E 1 20 ? 30.129 16.401 238.738 1.00 98.03 15 SER E O 1
ATOM 2592 N N . LEU E 1 21 ? 31.396 17.584 237.313 1.00 91.40 16 LEU E N 1
ATOM 2593 C CA . LEU E 1 21 ? 30.469 17.315 236.221 1.00 91.42 16 LEU E CA 1
ATOM 2594 C C . LEU E 1 21 ? 30.407 15.838 235.836 1.00 94.10 16 LEU E C 1
ATOM 2595 O O . LEU E 1 21 ? 29.366 15.375 235.352 1.00 93.80 16 LEU E O 1
ATOM 2600 N N . LEU E 1 22 ? 31.490 15.086 236.052 1.00 94.93 17 LEU E N 1
ATOM 2601 C CA . LEU E 1 22 ? 31.604 13.698 235.605 1.00 93.03 17 LEU E CA 1
ATOM 2602 C C . LEU E 1 22 ? 31.545 12.684 236.754 1.00 94.24 17 LEU E C 1
ATOM 2603 O O . LEU E 1 22 ? 31.575 11.474 236.504 1.00 95.11 17 LEU E O 1
ATOM 2608 N N . HIS E 1 23 ? 31.462 13.154 238.001 1.00 93.52 18 HIS E N 1
ATOM 2609 C CA . HIS E 1 23 ? 31.221 12.357 239.196 1.00 90.18 18 HIS E CA 1
ATOM 2610 C C . HIS E 1 23 ? 32.382 11.436 239.541 1.00 94.86 18 HIS E C 1
ATOM 2611 O O . HIS E 1 23 ? 32.210 10.223 239.643 1.00 104.05 18 HIS E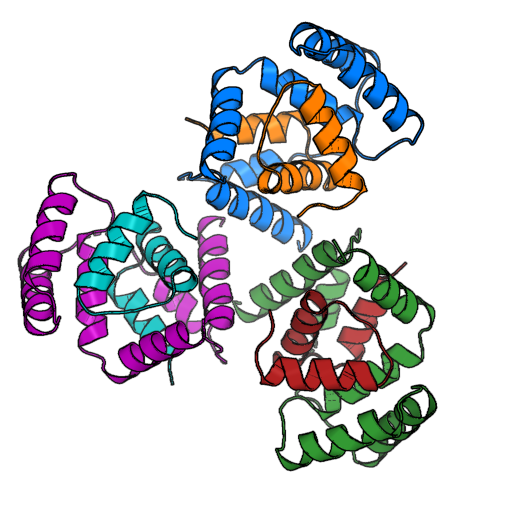 O 1
ATOM 2618 N N . VAL E 1 24 ? 33.546 12.015 239.817 1.00 93.86 19 VAL E N 1
ATOM 2619 C CA . VAL E 1 24 ? 34.787 11.266 239.955 1.00 106.49 19 VAL E CA 1
ATOM 2620 C C . VAL E 1 24 ? 35.187 11.063 241.420 1.00 126.67 19 VAL E C 1
ATOM 2621 O O . VAL E 1 24 ? 34.457 11.454 242.339 1.00 139.65 19 VAL E O 1
ATOM 2625 N N . PHE E 1 25 ? 36.331 10.407 241.631 1.00 132.81 20 PHE E N 1
ATOM 2626 C CA . PHE E 1 25 ? 37.150 10.413 242.852 1.00 130.09 20 PHE E CA 1
ATOM 2627 C C . PHE E 1 25 ? 36.391 9.765 244.021 1.00 116.75 20 PHE E C 1
ATOM 2628 O O . PHE E 1 25 ? 35.506 8.920 243.821 1.00 111.58 20 PHE E O 1
ATOM 2636 N N . GLY E 1 29 ? 43.719 10.139 243.768 1.00 112.98 24 GLY E N 1
ATOM 2637 C CA . GLY E 1 29 ? 44.634 11.263 243.688 1.00 119.06 24 GLY E CA 1
ATOM 2638 C C . GLY E 1 29 ? 44.687 11.953 242.335 1.00 125.61 24 GLY E C 1
ATOM 2639 O O . GLY E 1 29 ? 45.252 11.435 241.373 1.00 126.15 24 GLY E O 1
ATOM 2640 N N . ALA E 1 30 ? 44.119 13.152 242.254 1.00 128.68 25 ALA E N 1
ATOM 2641 C CA . ALA E 1 30 ? 44.052 13.868 240.987 1.00 131.01 25 ALA E CA 1
ATOM 2642 C C . ALA E 1 30 ? 45.065 15.004 240.882 1.00 132.67 25 ALA E C 1
ATOM 2643 O O . ALA E 1 30 ? 44.938 15.845 239.988 1.00 128.30 25 ALA E O 1
ATOM 2645 N N . ASP E 1 31 ? 46.061 15.055 241.773 1.00 129.27 26 ASP E N 1
ATOM 2646 C CA . ASP E 1 31 ? 47.163 16.000 241.607 1.00 128.59 26 ASP E CA 1
ATOM 2647 C C . ASP E 1 31 ? 48.075 15.619 240.447 1.00 124.01 26 ASP E C 1
ATOM 2648 O O . ASP E 1 31 ? 48.858 16.458 239.987 1.00 127.07 26 ASP E O 1
ATOM 2653 N N . VAL E 1 32 ? 47.984 14.381 239.964 1.00 127.68 27 VAL E N 1
ATOM 2654 C CA . VAL E 1 32 ? 48.756 13.960 238.799 1.00 125.59 27 VAL E CA 1
ATOM 2655 C C . VAL E 1 32 ? 48.277 14.664 237.527 1.00 124.91 27 VAL E C 1
ATOM 2656 O O . VAL E 1 32 ? 49.082 14.990 236.648 1.00 124.95 27 VAL E O 1
ATOM 2660 N N . TYR E 1 33 ? 46.960 14.857 237.384 1.00 122.34 28 TYR E N 1
ATOM 2661 C CA . TYR E 1 33 ? 46.412 15.574 236.232 1.00 120.74 28 TYR E CA 1
ATOM 2662 C C . TYR E 1 33 ? 47.056 16.938 236.082 1.00 113.55 28 TYR E C 1
ATOM 2663 O O . TYR E 1 33 ? 47.388 17.368 234.973 1.00 111.62 28 TYR E O 1
ATOM 2672 N N . ILE E 1 34 ? 47.230 17.636 237.198 1.00 116.44 29 ILE E N 1
ATOM 2673 C CA . ILE E 1 34 ? 47.828 18.965 237.173 1.00 116.29 29 ILE E CA 1
ATOM 2674 C C . ILE E 1 34 ? 49.261 18.889 236.657 1.00 117.38 29 ILE E C 1
ATOM 2675 O O . ILE E 1 34 ? 49.671 19.686 235.804 1.00 112.60 29 ILE E O 1
ATOM 2680 N N . ASP E 1 35 ? 50.041 17.921 237.153 1.00 122.87 30 ASP E N 1
ATOM 2681 C CA . ASP E 1 35 ? 51.402 17.748 236.646 1.00 129.87 30 ASP E CA 1
ATOM 2682 C C . ASP E 1 35 ? 51.367 17.544 235.140 1.00 126.56 30 ASP E C 1
ATOM 2683 O O . ASP E 1 35 ? 52.113 18.180 234.386 1.00 123.48 30 ASP E O 1
ATOM 2688 N N . LEU E 1 36 ? 50.466 16.663 234.701 1.00 129.10 31 LEU E N 1
ATOM 2689 C CA . LEU E 1 36 ? 50.305 16.301 233.296 1.00 127.36 31 LEU E CA 1
ATOM 2690 C C . LEU E 1 36 ? 49.898 17.507 232.445 1.00 116.45 31 LEU E C 1
ATOM 2691 O O . LEU E 1 36 ? 50.492 17.768 231.392 1.00 110.39 31 LEU E O 1
ATOM 2696 N N . LEU E 1 37 ? 48.889 18.262 232.888 1.00 113.30 32 LEU E N 1
ATOM 2697 C CA . LEU E 1 37 ? 48.348 19.325 232.050 1.00 115.16 32 LEU E CA 1
ATOM 2698 C C . LEU E 1 37 ? 49.256 20.545 231.946 1.00 128.68 32 LEU E C 1
ATOM 2699 O O . LEU E 1 37 ? 49.120 21.302 230.981 1.00 135.68 32 LEU E O 1
ATOM 2704 N N . GLN E 1 38 ? 50.199 20.738 232.870 1.00 131.80 33 GLN E N 1
ATOM 2705 C CA . GLN E 1 38 ? 51.042 21.932 232.870 1.00 134.49 33 GLN E CA 1
ATOM 2706 C C . GLN E 1 38 ? 52.307 21.798 232.030 1.00 143.76 33 GLN E C 1
ATOM 2707 O O . GLN E 1 38 ? 53.146 22.702 232.066 1.00 146.63 33 GLN E O 1
ATOM 2713 N N . LYS E 1 39 ? 52.448 20.735 231.243 1.00 148.56 34 LYS E N 1
ATOM 2714 C CA . LYS E 1 39 ? 53.604 20.559 230.360 1.00 148.02 34 LYS E CA 1
ATOM 2715 C C . LYS E 1 39 ? 53.124 20.779 228.924 1.00 153.00 34 LYS E C 1
ATOM 2716 O O . LYS E 1 39 ? 52.711 19.842 228.235 1.00 158.23 34 LYS E O 1
ATOM 2722 N N . ASN E 1 40 ? 53.185 22.039 228.484 1.00 158.37 35 ASN E N 1
ATOM 2723 C CA . ASN E 1 40 ? 52.667 22.458 227.184 1.00 163.79 35 ASN E CA 1
ATOM 2724 C C . ASN E 1 40 ? 53.539 23.555 226.574 1.00 166.29 35 ASN E C 1
ATOM 2725 O O . ASN E 1 40 ? 54.226 24.297 227.285 1.00 170.77 35 ASN E O 1
ATOM 2730 N N . ARG E 1 41 ? 53.455 23.682 225.242 1.00 172.27 36 ARG E N 1
ATOM 2731 C CA . ARG E 1 41 ? 54.198 24.695 224.469 1.00 167.70 36 ARG E CA 1
ATOM 2732 C C . ARG E 1 41 ? 53.787 24.775 222.991 1.00 165.84 36 ARG E C 1
ATOM 2733 O O . ARG E 1 41 ? 54.377 24.131 222.120 1.00 167.07 36 ARG E O 1
ATOM 2741 N N . VAL E 1 45 ? 50.498 22.738 217.984 1.00 141.82 40 VAL E N 1
ATOM 2742 C CA . VAL E 1 45 ? 51.614 22.683 217.034 1.00 154.73 40 VAL E CA 1
ATOM 2743 C C . VAL E 1 45 ? 51.677 21.298 216.327 1.00 171.42 40 VAL E C 1
ATOM 2744 O O . VAL E 1 45 ? 52.586 20.490 216.545 1.00 175.22 40 VAL E O 1
ATOM 2748 N N . THR E 1 46 ? 50.703 21.076 215.435 1.00 169.55 41 THR E N 1
ATOM 2749 C CA . THR E 1 46 ? 50.403 19.802 214.782 1.00 163.84 41 THR E CA 1
ATOM 2750 C C . THR E 1 46 ? 51.223 19.573 213.518 1.00 150.03 41 THR E C 1
ATOM 2751 O O . THR E 1 46 ? 52.024 20.409 213.094 1.00 148.68 41 THR E O 1
ATOM 2755 N N . THR E 1 47 ? 51.019 18.395 212.926 1.00 145.54 42 THR E N 1
ATOM 2756 C CA . THR E 1 47 ? 51.529 18.012 211.615 1.00 146.72 42 THR E CA 1
ATOM 2757 C C . THR E 1 47 ? 50.364 17.971 210.625 1.00 144.79 42 THR E C 1
ATOM 2758 O O . THR E 1 47 ? 49.199 17.858 211.017 1.00 146.59 42 THR E O 1
ATOM 2762 N N . SER E 1 48 ? 50.675 18.057 209.327 1.00 140.08 43 SER E N 1
ATOM 2763 C CA . SER E 1 48 ? 49.611 18.022 208.330 1.00 138.31 43 SER E CA 1
ATOM 2764 C C . SER E 1 48 ? 49.023 16.627 208.170 1.00 142.77 43 SER E C 1
ATOM 2765 O O . SER E 1 48 ? 47.811 16.494 207.963 1.00 142.49 43 SER E O 1
ATOM 2768 N N . VAL E 1 49 ? 49.853 15.583 208.304 1.00 141.98 44 VAL E N 1
ATOM 2769 C CA . VAL E 1 49 ? 49.358 14.207 208.256 1.00 137.34 44 VAL E CA 1
ATOM 2770 C C . VAL E 1 49 ? 48.477 13.911 209.453 1.00 142.56 44 VAL E C 1
ATOM 2771 O O . VAL E 1 49 ? 47.434 13.262 209.316 1.00 134.70 44 VAL E O 1
ATOM 2775 N N . SER E 1 50 ? 48.901 14.340 210.647 1.00 130.76 45 SER E N 1
ATOM 2776 C CA . SER E 1 50 ? 48.139 14.057 211.859 1.00 130.21 45 SER E CA 1
ATOM 2777 C C . SER E 1 50 ? 46.691 14.490 211.696 1.00 128.77 45 SER E C 1
ATOM 2778 O O . SER E 1 50 ? 45.764 13.734 212.008 1.00 129.10 45 SER E O 1
ATOM 2781 N N . THR E 1 51 ? 46.477 15.705 211.186 1.00 131.23 46 THR E N 1
ATOM 2782 C CA . THR E 1 51 ? 45.112 16.171 210.989 1.00 136.41 46 THR E CA 1
ATOM 2783 C C . THR E 1 51 ? 44.399 15.352 209.934 1.00 126.04 46 THR E C 1
ATOM 2784 O O . THR E 1 51 ? 43.200 15.090 210.062 1.00 125.42 46 THR E O 1
ATOM 2788 N N . HIS E 1 52 ? 45.122 14.880 208.925 1.00 126.62 47 HIS E N 1
ATOM 2789 C CA . HIS E 1 52 ? 44.491 14.007 207.945 1.00 130.14 47 HIS E CA 1
ATOM 2790 C C . HIS E 1 52 ? 44.192 12.647 208.560 1.00 131.48 47 HIS E C 1
ATOM 2791 O O . HIS E 1 52 ? 43.070 12.133 208.446 1.00 131.71 47 HIS E O 1
ATOM 2798 N N . SER E 1 53 ? 45.185 12.066 209.240 1.00 133.27 48 SER E N 1
ATOM 2799 C CA . SER E 1 53 ? 44.993 10.803 209.941 1.00 132.24 48 SER E CA 1
ATOM 2800 C C . SER E 1 53 ? 43.776 10.877 210.830 1.00 129.13 48 SER E C 1
ATOM 2801 O O . SER E 1 53 ? 42.849 10.070 210.715 1.00 130.45 48 SER E O 1
ATOM 2804 N N . ALA E 1 54 ? 43.757 11.875 211.707 1.00 125.11 49 ALA E N 1
ATOM 2805 C CA . ALA E 1 54 ? 42.601 12.108 212.558 1.00 121.99 49 ALA E CA 1
ATOM 2806 C C . ALA E 1 54 ? 41.337 12.267 211.728 1.00 122.80 49 ALA E C 1
ATOM 2807 O O . ALA E 1 54 ? 40.289 11.708 212.065 1.00 122.59 49 ALA E O 1
ATOM 2809 N N . LYS E 1 55 ? 41.408 13.057 210.655 1.00 123.74 50 LYS E N 1
ATOM 2810 C CA . LYS E 1 55 ? 40.203 13.346 209.888 1.00 124.35 50 LYS E CA 1
ATOM 2811 C C . LYS E 1 55 ? 39.646 12.087 209.232 1.00 128.12 50 LYS E C 1
ATOM 2812 O O . LYS E 1 55 ? 38.433 11.852 209.272 1.00 128.02 50 LYS E O 1
ATOM 2818 N N . VAL E 1 56 ? 40.509 11.247 208.643 1.00 131.62 51 VAL E N 1
ATOM 2819 C CA . VAL E 1 56 ? 40.003 10.028 208.008 1.00 135.48 51 VAL E CA 1
ATOM 2820 C C . VAL E 1 56 ? 39.460 9.070 209.058 1.00 134.71 51 VAL E C 1
ATOM 2821 O O . VAL E 1 56 ? 38.502 8.330 208.805 1.00 136.54 51 VAL E O 1
ATOM 2825 N N . LYS E 1 57 ? 40.081 9.041 210.242 1.00 132.20 52 LYS E N 1
ATOM 2826 C CA . LYS E 1 57 ? 39.556 8.206 211.311 1.00 136.11 52 LYS E CA 1
ATOM 2827 C C . LYS E 1 57 ? 38.165 8.665 211.721 1.00 128.71 52 LYS E C 1
ATOM 2828 O O . LYS E 1 57 ? 37.274 7.835 211.946 1.00 129.65 52 LYS E O 1
ATOM 2834 N N . ILE E 1 58 ? 37.962 9.983 211.832 1.00 125.63 53 ILE E N 1
ATOM 2835 C CA . ILE E 1 58 ? 36.645 10.496 212.203 1.00 123.32 53 ILE E CA 1
ATOM 2836 C C . ILE E 1 58 ? 35.617 10.114 211.148 1.00 126.31 53 ILE E C 1
ATOM 2837 O O . ILE E 1 58 ? 34.574 9.532 211.457 1.00 129.51 53 ILE E O 1
ATOM 2842 N N . ALA E 1 59 ? 35.898 10.420 209.884 1.00 128.74 54 ALA E N 1
ATOM 2843 C CA . ALA E 1 59 ? 34.862 10.270 208.870 1.00 131.32 54 ALA E CA 1
ATOM 2844 C C . ALA E 1 59 ? 34.423 8.826 208.708 1.00 134.71 54 ALA E C 1
ATOM 2845 O O . ALA E 1 59 ? 33.242 8.559 208.460 1.00 135.80 54 ALA E O 1
ATOM 2847 N N . GLU E 1 60 ? 35.345 7.883 208.876 1.00 136.48 55 GLU E N 1
ATOM 2848 C CA . GLU E 1 60 ? 34.961 6.480 208.837 1.00 139.62 55 GLU E CA 1
ATOM 2849 C C . GLU E 1 60 ? 34.074 6.144 210.020 1.00 137.31 55 GLU E C 1
ATOM 2850 O O . GLU E 1 60 ? 32.989 5.578 209.856 1.00 138.90 55 GLU E O 1
ATOM 2856 N N . PHE E 1 61 ? 34.501 6.540 211.216 1.00 133.63 56 PHE E N 1
ATOM 2857 C CA . PHE E 1 61 ? 33.721 6.250 212.407 1.00 134.36 56 PHE E CA 1
ATOM 2858 C C . PHE E 1 61 ? 32.350 6.912 212.333 1.00 139.47 56 PHE E C 1
ATOM 2859 O O . PHE E 1 61 ? 31.323 6.232 212.397 1.00 145.00 56 PHE E O 1
ATOM 2867 N N . SER E 1 62 ? 32.310 8.233 212.174 1.00 141.23 57 SER E N 1
ATOM 2868 C CA . SER E 1 62 ? 31.063 8.956 212.411 1.00 143.51 57 SER E CA 1
ATOM 2869 C C . SER E 1 62 ? 29.991 8.601 211.383 1.00 149.86 57 SER E C 1
ATOM 2870 O O . SER E 1 62 ? 30.268 8.310 210.213 1.00 150.10 57 SER E O 1
ATOM 2873 N N . ARG E 1 63 ? 28.748 8.621 211.860 1.00 154.53 58 ARG E N 1
ATOM 2874 C CA . ARG E 1 63 ? 27.557 8.232 211.120 1.00 165.62 58 ARG E CA 1
ATOM 2875 C C . ARG E 1 63 ? 27.128 9.294 210.113 1.00 152.68 58 ARG E C 1
ATOM 2876 O O . ARG E 1 63 ? 26.258 9.036 209.278 1.00 134.25 58 ARG E O 1
ATOM 2884 N N . THR E 1 64 ? 27.714 10.483 210.185 1.00 160.16 59 THR E N 1
ATOM 2885 C CA . THR E 1 64 ? 27.311 11.631 209.373 1.00 156.37 59 THR E CA 1
ATOM 2886 C C . THR E 1 64 ? 28.589 12.249 208.835 1.00 151.76 59 THR E C 1
ATOM 2887 O O . THR E 1 64 ? 29.033 13.311 209.291 1.00 150.19 59 THR E O 1
ATOM 2891 N N . PRO E 1 65 ? 29.227 11.597 207.873 1.00 144.01 60 PRO E N 1
ATOM 2892 C CA . PRO E 1 65 ? 30.571 12.024 207.477 1.00 140.99 60 PRO E CA 1
ATOM 2893 C C . PRO E 1 65 ? 30.598 13.251 206.585 1.00 143.80 60 PRO E C 1
ATOM 2894 O O . PRO E 1 65 ? 31.556 14.023 206.664 1.00 143.42 60 PRO E O 1
ATOM 2898 N N . ASP E 1 66 ? 29.585 13.464 205.746 1.00 146.80 61 ASP E N 1
ATOM 2899 C CA . ASP E 1 66 ? 29.583 14.685 204.946 1.00 156.29 61 ASP E CA 1
ATOM 2900 C C . ASP E 1 66 ? 29.482 15.930 205.831 1.00 150.03 61 ASP E C 1
ATOM 2901 O O . ASP E 1 66 ? 30.253 16.885 205.664 1.00 144.31 61 ASP E O 1
ATOM 2906 N N . ASP E 1 67 ? 28.536 15.941 206.782 1.00 154.04 62 ASP E N 1
ATOM 2907 C CA . ASP E 1 67 ? 28.375 17.117 207.640 1.00 155.51 62 ASP E CA 1
ATOM 2908 C C . ASP E 1 67 ? 29.671 17.468 208.345 1.00 146.05 62 ASP E C 1
ATOM 2909 O O . ASP E 1 67 ? 30.058 18.643 208.398 1.00 138.89 62 ASP E O 1
ATOM 2914 N N . PHE E 1 68 ? 30.353 16.463 208.894 1.00 147.22 63 PHE E N 1
ATOM 2915 C CA . PHE E 1 68 ? 31.616 16.720 209.569 1.00 138.71 63 PHE E CA 1
ATOM 2916 C C . PHE E 1 68 ? 32.649 17.231 208.583 1.00 138.30 63 PHE E C 1
ATOM 2917 O O . PHE E 1 68 ? 33.278 18.273 208.806 1.00 137.76 63 PHE E O 1
ATOM 2925 N N . LEU E 1 69 ? 32.827 16.508 207.475 1.00 132.88 64 LEU E N 1
ATOM 2926 C CA . LEU E 1 69 ? 33.782 16.932 206.463 1.00 131.00 64 LEU E CA 1
ATOM 2927 C C . LEU E 1 69 ? 33.429 18.305 205.924 1.00 130.43 64 LEU E C 1
ATOM 2928 O O . LEU E 1 69 ? 34.313 19.150 205.737 1.00 127.58 64 LEU E O 1
ATOM 2933 N N . LYS E 1 70 ? 32.138 18.558 205.698 1.00 139.82 65 LYS E N 1
ATOM 2934 C CA . LYS E 1 70 ? 31.712 19.861 205.207 1.00 142.70 65 LYS E CA 1
ATOM 2935 C C . LYS E 1 70 ? 32.033 20.911 206.266 1.00 135.56 65 LYS E C 1
ATOM 2936 O O . LYS E 1 70 ? 32.951 21.714 206.077 1.00 130.64 65 LYS E O 1
ATOM 2942 N N . LYS E 1 71 ? 31.338 20.885 207.416 1.00 135.87 66 LYS E N 1
ATOM 2943 C CA . LYS E 1 71 ? 31.580 22.003 208.339 1.00 136.23 66 LYS E CA 1
ATOM 2944 C C . LYS E 1 71 ? 32.910 21.912 209.071 1.00 123.95 66 LYS E C 1
ATOM 2945 O O . LYS E 1 71 ? 33.165 22.670 210.033 1.00 112.60 66 LYS E O 1
ATOM 2951 N N . TYR E 1 72 ? 33.778 21.024 208.585 1.00 122.87 67 TYR E N 1
ATOM 2952 C CA . TYR E 1 72 ? 35.199 21.230 208.809 1.00 125.51 67 TYR E CA 1
ATOM 2953 C C . TYR E 1 72 ? 35.746 22.291 207.864 1.00 130.53 67 TYR E C 1
ATOM 2954 O O . TYR E 1 72 ? 36.382 23.254 208.306 1.00 132.23 67 TYR E O 1
ATOM 2963 N N . GLU E 1 73 ? 35.471 22.145 206.560 1.00 132.59 68 GLU E N 1
ATOM 2964 C CA . GLU E 1 73 ? 35.978 23.093 205.567 1.00 129.20 68 GLU E CA 1
ATOM 2965 C C . GLU E 1 73 ? 35.460 24.496 205.841 1.00 128.30 68 GLU E C 1
ATOM 2966 O O . GLU E 1 73 ? 36.203 25.476 205.707 1.00 128.72 68 GLU E O 1
ATOM 2972 N N . GLU E 1 74 ? 34.169 24.609 206.181 1.00 131.98 69 GLU E N 1
ATOM 2973 C CA . GLU E 1 74 ? 33.578 25.890 206.558 1.00 133.56 69 GLU E CA 1
ATOM 2974 C C . GLU E 1 74 ? 34.363 26.547 207.667 1.00 119.50 69 GLU E C 1
ATOM 2975 O O . GLU E 1 74 ? 34.430 27.776 207.760 1.00 114.10 69 GLU E O 1
ATOM 2981 N N . LEU E 1 75 ? 34.954 25.744 208.524 1.00 121.87 70 LEU E N 1
ATOM 2982 C CA . LEU E 1 75 ? 35.347 26.222 209.824 1.00 123.70 70 LEU E CA 1
ATOM 2983 C C . LEU E 1 75 ? 36.855 26.393 209.913 1.00 120.70 70 LEU E C 1
ATOM 2984 O O . LEU E 1 75 ? 37.342 27.090 210.809 1.00 113.34 70 LEU E O 1
ATOM 2989 N N . LYS E 1 76 ? 37.583 25.816 208.962 1.00 122.46 71 LYS E N 1
ATOM 2990 C CA . LYS E 1 76 ? 39.019 25.967 208.812 1.00 124.84 71 LYS E CA 1
ATOM 2991 C C . LYS E 1 76 ? 39.344 27.111 207.874 1.00 132.99 71 LYS E C 1
ATOM 2992 O O . LYS E 1 76 ? 40.346 27.806 208.074 1.00 136.03 71 LYS E O 1
ATOM 2998 N N . SER E 1 77 ? 38.507 27.314 206.854 1.00 138.68 72 SER E N 1
ATOM 2999 C CA . SER E 1 77 ? 38.690 28.441 205.947 1.00 141.52 72 SER E CA 1
ATOM 3000 C C . SER E 1 77 ? 38.608 29.781 206.684 1.00 128.72 72 SER E C 1
ATOM 3001 O O . SER E 1 77 ? 39.288 30.739 206.295 1.00 130.12 72 SER E O 1
ATOM 3004 N N . LYS E 1 78 ? 37.805 29.870 207.749 1.00 124.47 73 LYS E N 1
ATOM 3005 C CA . LYS E 1 78 ? 37.827 31.043 208.611 1.00 117.72 73 LYS E CA 1
ATOM 3006 C C . LYS E 1 78 ? 38.881 30.925 209.716 1.00 113.96 73 LYS E C 1
ATOM 3007 O O . LYS E 1 78 ? 38.902 31.755 210.630 1.00 107.24 73 LYS E O 1
ATOM 3013 N N . ASN E 1 79 ? 39.737 29.902 209.659 1.00 122.19 74 ASN E N 1
ATOM 3014 C CA . ASN E 1 79 ? 40.889 29.760 210.558 1.00 119.91 74 ASN E CA 1
ATOM 3015 C C . ASN E 1 79 ? 40.512 29.695 212.039 1.00 107.35 74 ASN E C 1
ATOM 3016 O O . ASN E 1 79 ? 41.175 30.304 212.873 1.00 104.17 74 ASN E O 1
ATOM 3021 N N . THR E 1 80 ? 39.457 28.952 212.375 1.00 106.54 75 THR E N 1
ATOM 3022 C CA . THR E 1 80 ? 38.960 28.916 213.750 1.00 108.09 75 THR E CA 1
ATOM 3023 C C . THR E 1 80 ? 40.011 28.355 214.710 1.00 115.57 75 THR E C 1
ATOM 3024 O O . THR E 1 80 ? 40.912 27.609 214.313 1.00 116.73 75 THR E O 1
ATOM 3028 N N . ARG E 1 81 ? 39.934 28.790 215.975 1.00 119.14 76 ARG E N 1
ATOM 3029 C CA . ARG E 1 81 ? 40.989 28.515 216.948 1.00 121.95 76 ARG E CA 1
ATOM 3030 C C . ARG E 1 81 ? 40.916 27.097 217.493 1.00 120.36 76 ARG E C 1
ATOM 3031 O O . ARG E 1 81 ? 39.830 26.564 217.751 1.00 118.60 76 ARG E O 1
ATOM 3039 N N . ASN E 1 82 ? 42.098 26.516 217.715 1.00 120.72 77 ASN E N 1
ATOM 3040 C CA . ASN E 1 82 ? 42.265 25.168 218.260 1.00 117.68 77 ASN E CA 1
ATOM 3041 C C . ASN E 1 82 ? 41.452 24.138 217.486 1.00 113.52 77 ASN E C 1
ATOM 3042 O O . ASN E 1 82 ? 41.103 23.079 218.010 1.00 105.80 77 ASN E O 1
ATOM 3047 N N . LEU E 1 83 ? 41.195 24.411 216.210 1.00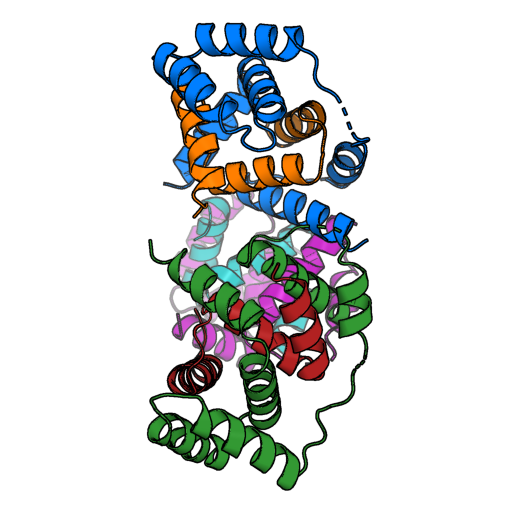 114.12 78 LEU E N 1
ATOM 3048 C CA . LEU E 1 83 ? 40.375 23.502 215.428 1.00 109.86 78 LEU E CA 1
ATOM 3049 C C . LEU E 1 83 ? 41.072 22.171 215.226 1.00 113.79 78 LEU E C 1
ATOM 3050 O O . LEU E 1 83 ? 40.503 21.116 215.530 1.00 113.90 78 LEU E O 1
ATOM 3055 N N . ASP E 1 84 ? 42.329 22.203 214.805 1.00 112.50 79 ASP E N 1
ATOM 3056 C CA . ASP E 1 84 ? 43.025 20.960 214.491 1.00 120.46 79 ASP E CA 1
ATOM 3057 C C . ASP E 1 84 ? 43.335 20.158 215.757 1.00 123.96 79 ASP E C 1
ATOM 3058 O O . ASP E 1 84 ? 43.249 18.920 215.728 1.00 125.91 79 ASP E O 1
ATOM 3063 N N . PRO E 1 85 ? 43.726 20.791 216.870 1.00 119.80 80 PRO E N 1
ATOM 3064 C CA . PRO E 1 85 ? 43.833 20.016 218.114 1.00 121.85 80 PRO E CA 1
ATOM 3065 C C . PRO E 1 85 ? 42.493 19.519 218.651 1.00 110.20 80 PRO E C 1
ATOM 3066 O O . PRO E 1 85 ? 42.451 18.454 219.276 1.00 105.42 80 PRO E O 1
ATOM 3070 N N . LEU E 1 86 ? 41.389 20.234 218.418 1.00 106.31 81 LEU E N 1
ATOM 3071 C CA . LEU E 1 86 ? 40.105 19.708 218.867 1.00 100.95 81 LEU E CA 1
ATOM 3072 C C . LEU E 1 86 ? 39.752 18.472 218.073 1.00 100.03 81 LEU E C 1
ATOM 3073 O O . LEU E 1 86 ? 39.231 17.502 218.629 1.00 100.27 81 LEU E O 1
ATOM 3078 N N . VAL E 1 87 ? 40.084 18.473 216.782 1.00 101.67 82 VAL E N 1
ATOM 3079 C CA . VAL E 1 87 ? 39.840 17.299 215.945 1.00 112.71 82 VAL E CA 1
ATOM 3080 C C . VAL E 1 87 ? 40.737 16.137 216.365 1.00 116.33 82 VAL E C 1
ATOM 3081 O O . VAL E 1 87 ? 40.289 14.984 216.441 1.00 116.51 82 VAL E O 1
ATOM 3085 N N . TYR E 1 88 ? 42.002 16.420 216.683 1.00 113.32 83 TYR E N 1
ATOM 3086 C CA . TYR E 1 88 ? 42.873 15.355 217.159 1.00 116.07 83 TYR E CA 1
ATOM 3087 C C . TYR E 1 88 ? 42.315 14.722 218.421 1.00 112.03 83 TYR E C 1
ATOM 3088 O O . TYR E 1 88 ? 42.383 13.500 218.590 1.00 125.08 83 TYR E O 1
ATOM 3097 N N . LEU E 1 89 ? 41.746 15.532 219.312 1.00 101.37 84 LEU E N 1
ATOM 3098 C CA . LEU E 1 89 ? 41.132 14.981 220.510 1.00 99.71 84 LEU E CA 1
ATOM 3099 C C . LEU E 1 89 ? 39.927 14.123 220.151 1.00 101.20 84 LEU E C 1
ATOM 3100 O O . LEU E 1 89 ? 39.775 13.009 220.665 1.00 102.43 84 LEU E O 1
ATOM 3105 N N . LEU E 1 90 ? 39.054 14.613 219.266 1.00 104.76 85 LEU E N 1
ATOM 3106 C CA . LEU E 1 90 ? 37.937 13.769 218.852 1.00 105.58 85 LEU E CA 1
ATOM 3107 C C . LEU E 1 90 ? 38.472 12.497 218.216 1.00 116.12 85 LEU E C 1
ATOM 3108 O O . LEU E 1 90 ? 37.911 11.412 218.396 1.00 121.96 85 LEU E O 1
ATOM 3113 N N . SER E 1 91 ? 39.572 12.621 217.474 1.00 113.37 86 SER E N 1
ATOM 3114 C CA . SER E 1 91 ? 40.241 11.453 216.926 1.00 112.57 86 SER E CA 1
ATOM 3115 C C . SER E 1 91 ? 40.651 10.489 218.030 1.00 121.42 86 SER E C 1
ATOM 3116 O O . SER E 1 91 ? 40.398 9.286 217.943 1.00 131.47 86 SER E O 1
ATOM 3119 N N . LYS E 1 92 ? 41.253 10.998 219.101 1.00 119.07 87 LYS E N 1
ATOM 3120 C CA . LYS E 1 92 ? 41.692 10.095 220.158 1.00 123.18 87 LYS E CA 1
ATOM 3121 C C . LYS E 1 92 ? 40.516 9.527 220.948 1.00 112.92 87 LYS E C 1
ATOM 3122 O O . LYS E 1 92 ? 40.580 8.386 221.417 1.00 109.81 87 LYS E O 1
ATOM 3128 N N . LEU E 1 93 ? 39.435 10.299 221.092 1.00 116.04 88 LEU E N 1
ATOM 3129 C CA . LEU E 1 93 ? 38.299 9.854 221.894 1.00 115.51 88 LEU E CA 1
ATOM 3130 C C . LEU E 1 93 ? 37.516 8.758 221.215 1.00 115.13 88 LEU E C 1
ATOM 3131 O O . LEU E 1 93 ? 36.977 7.881 221.890 1.00 122.74 88 LEU E O 1
ATOM 3136 N N . ILE E 1 94 ? 37.419 8.784 219.897 1.00 110.51 89 ILE E N 1
ATOM 3137 C CA . ILE E 1 94 ? 36.687 7.699 219.272 1.00 127.14 89 ILE E CA 1
ATOM 3138 C C . ILE E 1 94 ? 37.438 6.390 219.480 1.00 134.24 89 ILE E C 1
ATOM 3139 O O . ILE E 1 94 ? 36.830 5.370 219.814 1.00 128.13 89 ILE E O 1
ATOM 3144 N N . GLU E 1 95 ? 38.778 6.423 219.391 1.00 131.85 90 GLU E N 1
ATOM 3145 C CA . GLU E 1 95 ? 39.569 5.203 219.552 1.00 135.78 90 GLU E CA 1
ATOM 3146 C C . GLU E 1 95 ? 39.291 4.536 220.887 1.00 136.43 90 GLU E C 1
ATOM 3147 O O . GLU E 1 95 ? 39.204 3.302 220.969 1.00 145.85 90 GLU E O 1
ATOM 3153 N N . ASP E 1 96 ? 39.163 5.325 221.947 1.00 134.66 91 ASP E N 1
ATOM 3154 C CA . ASP E 1 96 ? 39.035 4.758 223.282 1.00 129.59 91 ASP E CA 1
ATOM 3155 C C . ASP E 1 96 ? 37.555 4.546 223.582 1.00 126.24 91 ASP E C 1
ATOM 3156 O O . ASP E 1 96 ? 36.845 5.469 223.986 1.00 116.31 91 ASP E O 1
ATOM 3161 N N . LYS E 1 97 ? 37.094 3.304 223.391 1.00 134.97 92 LYS E N 1
ATOM 3162 C CA . LYS E 1 97 ? 35.665 3.012 223.437 1.00 137.09 92 LYS E CA 1
ATOM 3163 C C . LYS E 1 97 ? 35.089 3.183 224.837 1.00 136.13 92 LYS E C 1
ATOM 3164 O O . LYS E 1 97 ? 33.918 3.559 224.978 1.00 132.13 92 LYS E O 1
ATOM 3170 N N . GLU E 1 98 ? 35.891 2.917 225.874 1.00 138.47 93 GLU E N 1
ATOM 3171 C CA . GLU E 1 98 ? 35.404 3.030 227.246 1.00 136.71 93 GLU E CA 1
ATOM 3172 C C . GLU E 1 98 ? 34.991 4.463 227.555 1.00 130.04 93 GLU E C 1
ATOM 3173 O O . GLU E 1 98 ? 33.854 4.717 227.968 1.00 126.97 93 GLU E O 1
ATOM 3179 N N . THR E 1 99 ? 35.891 5.423 227.318 1.00 125.74 94 THR E N 1
ATOM 3180 C CA . THR E 1 99 ? 35.651 6.792 227.764 1.00 132.52 94 THR E CA 1
ATOM 3181 C C . THR E 1 99 ? 34.760 7.570 226.812 1.00 115.18 94 THR E C 1
ATOM 3182 O O . THR E 1 99 ? 34.195 8.593 227.213 1.00 96.44 94 THR E O 1
ATOM 3186 N N . LEU E 1 100 ? 34.627 7.115 225.564 1.00 130.20 95 LEU E N 1
ATOM 3187 C CA . LEU E 1 100 ? 33.580 7.657 224.707 1.00 119.86 95 LEU E CA 1
ATOM 3188 C C . LEU E 1 100 ? 32.222 7.271 225.265 1.00 121.48 95 LEU E C 1
ATOM 3189 O O . LEU E 1 100 ? 31.279 8.071 225.240 1.00 120.93 95 LEU E O 1
ATOM 3194 N N . GLN E 1 101 ? 32.133 6.064 225.833 1.00 126.67 96 GLN E N 1
ATOM 3195 C CA . GLN E 1 101 ? 30.874 5.565 226.375 1.00 125.01 96 GLN E CA 1
ATOM 3196 C C . GLN E 1 101 ? 30.464 6.319 227.633 1.00 114.74 96 GLN E C 1
ATOM 3197 O O . GLN E 1 101 ? 29.279 6.622 227.819 1.00 108.14 96 GLN E O 1
ATOM 3203 N N . TYR E 1 102 ? 31.427 6.647 228.501 1.00 109.79 97 TYR E N 1
ATOM 3204 C CA . TYR E 1 102 ? 31.109 7.411 229.702 1.00 104.93 97 TYR E CA 1
ATOM 3205 C C . TYR E 1 102 ? 30.501 8.744 229.323 1.00 117.25 97 TYR E C 1
ATOM 3206 O O . TYR E 1 102 ? 29.393 9.082 229.752 1.00 118.72 97 TYR E O 1
ATOM 3215 N N . LEU E 1 103 ? 31.226 9.518 228.517 1.00 123.70 98 LEU E N 1
ATOM 3216 C CA . LEU E 1 103 ? 30.731 10.810 228.057 1.00 120.18 98 LEU E CA 1
ATOM 3217 C C . LEU E 1 103 ? 29.351 10.680 227.424 1.00 124.71 98 LEU E C 1
ATOM 3218 O O . LEU E 1 103 ? 28.427 11.425 227.769 1.00 119.50 98 LEU E O 1
ATOM 3223 N N . GLN E 1 104 ? 29.185 9.687 226.541 1.00 128.08 99 GLN E N 1
ATOM 3224 C CA . GLN E 1 104 ? 27.889 9.416 225.923 1.00 128.04 99 GLN E CA 1
ATOM 3225 C C . GLN E 1 104 ? 26.819 9.227 226.994 1.00 116.93 99 GLN E C 1
ATOM 3226 O O . GLN E 1 104 ? 25.729 9.806 226.910 1.00 106.28 99 GLN E O 1
ATOM 3232 N N . GLN E 1 105 ? 27.133 8.451 228.034 1.00 123.77 100 GLN E N 1
ATOM 3233 C CA . GLN E 1 105 ? 26.189 8.237 229.127 1.00 131.97 100 GLN E CA 1
ATOM 3234 C C . GLN E 1 105 ? 26.046 9.495 229.971 1.00 125.96 100 GLN E C 1
ATOM 3235 O O . GLN E 1 105 ? 24.931 9.957 230.238 1.00 125.13 100 GLN E O 1
ATOM 3241 N N . ASN E 1 106 ? 27.177 10.039 230.427 1.00 123.86 101 ASN E N 1
ATOM 3242 C CA . ASN E 1 106 ? 27.181 11.256 231.230 1.00 118.85 101 ASN E CA 1
ATOM 3243 C C . ASN E 1 106 ? 26.350 12.377 230.617 1.00 120.57 101 ASN E C 1
ATOM 3244 O O . ASN E 1 106 ? 25.685 13.132 231.334 1.00 122.35 101 ASN E O 1
ATOM 3249 N N . ALA E 1 107 ? 26.353 12.493 229.298 1.00 122.13 102 ALA E N 1
ATOM 3250 C CA . ALA E 1 107 ? 25.534 13.522 228.675 1.00 123.49 102 ALA E CA 1
ATOM 3251 C C . ALA E 1 107 ? 24.067 13.114 228.596 1.00 126.69 102 ALA E C 1
ATOM 3252 O O . ALA E 1 107 ? 23.186 13.978 228.637 1.00 125.66 102 ALA E O 1
ATOM 3254 N N . LYS E 1 108 ? 23.791 11.809 228.530 1.00 132.14 103 LYS E N 1
ATOM 3255 C CA . LYS E 1 108 ? 22.417 11.315 228.462 1.00 130.90 103 LYS E CA 1
ATOM 3256 C C . LYS E 1 108 ? 21.632 11.656 229.726 1.00 136.23 103 LYS E C 1
ATOM 3257 O O . LYS E 1 108 ? 20.412 11.860 229.665 1.00 139.09 103 LYS E O 1
ATOM 3263 N N . ASP E 1 109 ? 22.307 11.686 230.880 1.00 135.04 104 ASP E N 1
ATOM 3264 C CA . ASP E 1 109 ? 21.644 12.008 232.141 1.00 134.54 104 ASP E CA 1
ATOM 3265 C C . ASP E 1 109 ? 20.965 13.370 232.073 1.00 135.62 104 ASP E C 1
ATOM 3266 O O . ASP E 1 109 ? 19.878 13.566 232.627 1.00 143.07 104 ASP E O 1
ATOM 3271 N N . LYS E 1 110 ? 21.578 14.310 231.377 1.00 135.84 105 LYS E N 1
ATOM 3272 C CA . LYS E 1 110 ? 21.083 15.667 231.313 1.00 127.90 105 LYS E CA 1
ATOM 3273 C C . LYS E 1 110 ? 20.138 15.886 230.134 1.00 127.57 105 LYS E C 1
ATOM 3274 O O . LYS E 1 110 ? 18.981 15.467 230.166 1.00 127.10 105 LYS E O 1
ATOM 3280 N N . VAL F 2 48 ? 24.488 26.934 228.780 1.00 131.04 44 VAL F N 1
ATOM 3281 C CA . VAL F 2 48 ? 24.611 27.086 227.341 1.00 135.78 44 VAL F CA 1
ATOM 3282 C C . VAL F 2 48 ? 25.942 27.767 226.977 1.00 140.76 44 VAL F C 1
ATOM 3283 O O . VAL F 2 48 ? 26.581 28.422 227.807 1.00 132.42 44 VAL F O 1
ATOM 3287 N N . LEU F 2 49 ? 26.323 27.625 225.708 1.00 143.19 45 LEU F N 1
ATOM 3288 C CA . LEU F 2 49 ? 27.618 28.037 225.180 1.00 136.54 45 LEU F CA 1
ATOM 3289 C C . LEU F 2 49 ? 27.507 29.016 224.004 1.00 142.30 45 LEU F C 1
ATOM 3290 O O . LEU F 2 49 ? 26.520 29.017 223.256 1.00 155.01 45 LEU F O 1
ATOM 3295 N N . ASN F 2 50 ? 28.544 29.848 223.849 1.00 135.61 46 ASN F N 1
ATOM 3296 C CA . ASN F 2 50 ? 28.534 31.044 223.002 1.00 127.04 46 ASN F CA 1
ATOM 3297 C C . ASN F 2 50 ? 28.762 30.671 221.537 1.00 124.71 46 ASN F C 1
ATOM 3298 O O . ASN F 2 50 ? 28.988 29.504 221.223 1.00 119.72 46 ASN F O 1
ATOM 3303 N N . PRO F 2 51 ? 28.610 31.648 220.575 1.00 128.96 47 PRO F N 1
ATOM 3304 C CA . PRO F 2 51 ? 28.802 31.321 219.148 1.00 133.56 47 PRO F CA 1
ATOM 3305 C C . PRO F 2 51 ? 30.035 30.482 218.840 1.00 130.55 47 PRO F C 1
ATOM 3306 O O . PRO F 2 51 ? 29.880 29.406 218.268 1.00 126.39 47 PRO F O 1
ATOM 3310 N N . GLU F 2 52 ? 31.236 30.948 219.217 1.00 129.85 48 GLU F N 1
ATOM 3311 C CA . GLU F 2 52 ? 32.486 30.223 218.974 1.00 128.43 48 GLU F CA 1
ATOM 3312 C C . GLU F 2 52 ? 32.361 28.730 219.281 1.00 126.55 48 GLU F C 1
ATOM 3313 O O . GLU F 2 52 ? 32.618 27.868 218.429 1.00 129.87 48 GLU F O 1
ATOM 3319 N N . GLU F 2 53 ? 31.946 28.420 220.507 1.00 122.19 49 GLU F N 1
ATOM 3320 C CA . GLU F 2 53 ? 31.837 27.041 220.949 1.00 112.12 49 GLU F CA 1
ATOM 3321 C C . GLU F 2 53 ? 30.706 26.314 220.229 1.00 113.88 49 GLU F C 1
ATOM 3322 O O . GLU F 2 53 ? 30.831 25.125 219.920 1.00 121.73 49 GLU F O 1
ATOM 3328 N N . ALA F 2 54 ? 29.619 27.017 219.915 1.00 112.24 50 ALA F N 1
ATOM 3329 C CA . ALA F 2 54 ? 28.500 26.390 219.216 1.00 121.60 50 ALA F CA 1
ATOM 3330 C C . ALA F 2 54 ? 28.923 25.820 217.867 1.00 125.89 50 ALA F C 1
ATOM 3331 O O . ALA F 2 54 ? 28.410 24.773 217.449 1.00 124.32 50 ALA F O 1
ATOM 3333 N N . GLU F 2 55 ? 29.816 26.514 217.140 1.00 124.70 51 GLU F N 1
ATOM 3334 C CA . GLU F 2 55 ? 30.397 25.935 215.935 1.00 131.61 51 GLU F CA 1
ATOM 3335 C C . GLU F 2 55 ? 31.083 24.608 216.236 1.00 126.09 51 GLU F C 1
ATOM 3336 O O . GLU F 2 55 ? 30.802 23.580 215.611 1.00 118.90 51 GLU F O 1
ATOM 3342 N N . LEU F 2 56 ? 32.042 24.642 217.173 1.00 129.35 52 LEU F N 1
ATOM 3343 C CA . LEU F 2 56 ? 32.798 23.444 217.532 1.00 122.71 52 LEU F CA 1
ATOM 3344 C C . LEU F 2 56 ? 31.888 22.330 218.045 1.00 122.29 52 LEU F C 1
ATOM 3345 O O . LEU F 2 56 ? 32.125 21.148 217.765 1.00 121.44 52 LEU F O 1
ATOM 3350 N N . TYR F 2 57 ? 30.870 22.678 218.834 1.00 120.75 53 TYR F N 1
ATOM 3351 C CA . TYR F 2 57 ? 29.915 21.666 219.271 1.00 122.21 53 TYR F CA 1
ATOM 3352 C C . TYR F 2 57 ? 29.218 20.996 218.083 1.00 116.51 53 TYR F C 1
ATOM 3353 O O . TYR F 2 57 ? 29.112 19.768 218.025 1.00 108.50 53 TYR F O 1
ATOM 3362 N N . GLU F 2 58 ? 28.732 21.784 217.121 1.00 118.77 54 GLU F N 1
ATOM 3363 C CA . GLU F 2 58 ? 28.081 21.197 215.953 1.00 130.82 54 GLU F CA 1
ATOM 3364 C C . GLU F 2 58 ? 29.015 20.223 215.241 1.00 130.67 54 GLU F C 1
ATOM 3365 O O . GLU F 2 58 ? 28.590 19.171 214.746 1.00 135.32 54 GLU F O 1
ATOM 3371 N N . LEU F 2 59 ? 30.294 20.587 215.159 1.00 127.22 55 LEU F N 1
ATOM 3372 C CA . LEU F 2 59 ? 31.361 19.787 214.578 1.00 116.29 55 LEU F CA 1
ATOM 3373 C C . LEU F 2 59 ? 31.470 18.434 215.265 1.00 122.63 55 LEU F C 1
ATOM 3374 O O . LEU F 2 59 ? 31.183 17.409 214.639 1.00 125.57 55 LEU F O 1
ATOM 3379 N N . THR F 2 60 ? 31.853 18.427 216.553 1.00 124.60 56 THR F N 1
ATOM 3380 C CA . THR F 2 60 ? 31.986 17.174 217.298 1.00 122.40 56 THR F CA 1
ATOM 3381 C C . THR F 2 60 ? 30.700 16.364 217.229 1.00 131.11 56 THR F C 1
ATOM 3382 O O . THR F 2 60 ? 30.734 15.129 217.174 1.00 141.35 56 THR F O 1
ATOM 3386 N N . GLN F 2 61 ? 29.554 17.051 217.213 1.00 123.51 57 GLN F N 1
ATOM 3387 C CA . GLN F 2 61 ? 28.266 16.369 217.155 1.00 125.57 57 GLN F CA 1
ATOM 3388 C C . GLN F 2 61 ? 28.137 15.608 215.851 1.00 125.30 57 GLN F C 1
ATOM 3389 O O . GLN F 2 61 ? 27.944 14.386 215.846 1.00 133.01 57 GLN F O 1
ATOM 3395 N N . ALA F 2 62 ? 28.292 16.308 214.726 1.00 126.40 58 ALA F N 1
ATOM 3396 C CA . ALA F 2 62 ? 28.261 15.604 213.455 1.00 134.99 58 ALA F CA 1
ATOM 3397 C C . ALA F 2 62 ? 29.463 14.679 213.292 1.00 137.42 58 ALA F C 1
ATOM 3398 O O . ALA F 2 62 ? 29.378 13.691 212.549 1.00 140.99 58 ALA F O 1
ATOM 3400 N N . ALA F 2 63 ? 30.547 14.934 214.031 1.00 130.30 59 ALA F N 1
ATOM 3401 C CA . ALA F 2 63 ? 31.701 14.044 214.091 1.00 131.87 59 ALA F CA 1
ATOM 3402 C C . ALA F 2 63 ? 31.392 12.737 214.777 1.00 132.14 59 ALA F C 1
ATOM 3403 O O . ALA F 2 63 ? 32.275 11.875 214.858 1.00 134.16 59 ALA F O 1
ATOM 3405 N N . GLY F 2 64 ? 30.190 12.579 215.308 1.00 133.05 60 GLY F N 1
ATOM 3406 C CA . GLY F 2 64 ? 29.755 11.323 215.845 1.00 137.09 60 GLY F CA 1
ATOM 3407 C C . GLY F 2 64 ? 29.770 11.245 217.354 1.00 135.08 60 GLY F C 1
ATOM 3408 O O . GLY F 2 64 ? 29.126 10.353 217.919 1.00 140.82 60 GLY F O 1
ATOM 3409 N N . ILE F 2 65 ? 30.484 12.132 218.020 1.00 126.56 61 ILE F N 1
ATOM 3410 C CA . ILE F 2 65 ? 30.598 12.044 219.468 1.00 124.54 61 ILE F CA 1
ATOM 3411 C C . ILE F 2 65 ? 29.484 12.893 220.056 1.00 132.66 61 ILE F C 1
ATOM 3412 O O . ILE F 2 65 ? 28.947 13.781 219.387 1.00 140.05 61 ILE F O 1
ATOM 3417 N N . VAL F 2 66 ? 29.052 12.556 221.270 1.00 136.50 62 VAL F N 1
ATOM 3418 C CA . VAL F 2 66 ? 28.088 13.364 222.015 1.00 129.83 62 VAL F CA 1
ATOM 3419 C C . VAL F 2 66 ? 28.615 13.534 223.429 1.00 119.39 62 VAL F C 1
ATOM 3420 O O . VAL F 2 66 ? 28.829 12.539 224.131 1.00 119.82 62 VAL F O 1
ATOM 3424 N N . ILE F 2 67 ? 28.846 14.781 223.843 1.00 111.42 63 ILE F N 1
ATOM 3425 C CA . ILE F 2 67 ? 29.282 15.068 225.207 1.00 111.42 63 ILE F CA 1
ATOM 3426 C C . ILE F 2 67 ? 28.555 16.318 225.673 1.00 112.02 63 ILE F C 1
ATOM 3427 O O . ILE F 2 67 ? 28.209 17.182 224.868 1.00 119.80 63 ILE F O 1
ATOM 3432 N N . ASP F 2 68 ? 28.281 16.397 226.974 1.00 108.78 64 ASP F N 1
ATOM 3433 C CA . ASP F 2 68 ? 27.412 17.461 227.471 1.00 116.46 64 ASP F CA 1
ATOM 3434 C C . ASP F 2 68 ? 28.050 18.838 227.304 1.00 113.61 64 ASP F C 1
ATOM 3435 O O . ASP F 2 68 ? 29.252 19.012 227.523 1.00 109.77 64 ASP F O 1
ATOM 3440 N N . GLN F 2 69 ? 27.229 19.830 226.930 1.00 115.82 65 GLN F N 1
ATOM 3441 C CA . GLN F 2 69 ? 27.771 21.153 226.631 1.00 111.58 65 GLN F CA 1
ATOM 3442 C C . GLN F 2 69 ? 28.651 21.657 227.755 1.00 97.72 65 GLN F C 1
ATOM 3443 O O . GLN F 2 69 ? 29.733 22.194 227.507 1.00 93.59 65 GLN F O 1
ATOM 3449 N N . GLU F 2 70 ? 28.242 21.424 228.999 1.00 100.52 66 GLU F N 1
ATOM 3450 C CA . GLU F 2 70 ? 28.986 21.983 230.118 1.00 107.83 66 GLU F CA 1
ATOM 3451 C C . GLU F 2 70 ? 30.408 21.441 230.151 1.00 109.82 66 GLU F C 1
ATOM 3452 O O . GLU F 2 70 ? 31.369 22.198 230.338 1.00 110.95 66 GLU F O 1
ATOM 3458 N N . VAL F 2 71 ? 30.560 20.128 229.959 1.00 111.30 67 VAL F N 1
ATOM 3459 C CA . VAL F 2 71 ? 31.895 19.535 229.964 1.00 105.64 67 VAL F CA 1
ATOM 3460 C C . VAL F 2 71 ? 32.631 19.802 228.652 1.00 103.41 67 VAL F C 1
ATOM 3461 O O . VAL F 2 71 ? 33.861 19.935 228.646 1.00 101.77 67 VAL F O 1
ATOM 3465 N N . PHE F 2 72 ? 31.908 19.863 227.529 1.00 105.15 68 PHE F N 1
ATOM 3466 C CA . PHE F 2 72 ? 32.517 20.283 226.268 1.00 102.51 68 PHE F CA 1
ATOM 3467 C C . PHE F 2 72 ? 33.067 21.695 226.378 1.00 101.80 68 PHE F C 1
ATOM 3468 O O . PHE F 2 72 ? 34.165 21.981 225.889 1.00 96.94 68 PHE F O 1
ATOM 3476 N N . LYS F 2 73 ? 32.311 22.593 227.020 1.00 108.08 69 LYS F N 1
ATOM 3477 C CA . LYS F 2 73 ? 32.752 23.978 227.168 1.00 108.75 69 LYS F CA 1
ATOM 3478 C C . LYS F 2 73 ? 34.079 24.054 227.907 1.00 97.39 69 LYS F C 1
ATOM 3479 O O . LYS F 2 73 ? 34.944 24.876 227.569 1.00 95.58 69 LYS F O 1
ATOM 3485 N N . ILE F 2 74 ? 34.261 23.209 228.920 1.00 94.06 70 ILE F N 1
ATOM 3486 C CA . ILE F 2 74 ? 35.508 23.262 229.666 1.00 93.57 70 ILE F CA 1
ATOM 3487 C C . ILE F 2 74 ? 36.646 22.692 228.838 1.00 95.72 70 ILE F C 1
ATOM 3488 O O . ILE F 2 74 ? 37.757 23.232 228.840 1.00 94.19 70 ILE F O 1
ATOM 3493 N N . LEU F 2 75 ? 36.389 21.595 228.114 1.00 101.26 71 LEU F N 1
ATOM 3494 C CA . LEU F 2 75 ? 37.413 20.998 227.258 1.00 100.42 71 LEU F CA 1
ATOM 3495 C C . LEU F 2 75 ? 37.955 22.024 226.279 1.00 97.45 71 LEU F C 1
ATOM 3496 O O . LEU F 2 75 ? 39.154 22.324 226.262 1.00 95.82 71 LEU F O 1
ATOM 3501 N N . VAL F 2 76 ? 37.060 22.585 225.473 1.00 98.69 72 VAL F N 1
ATOM 3502 C CA . VAL F 2 76 ? 37.359 23.650 224.530 1.00 100.00 72 VAL F CA 1
ATOM 3503 C C . VAL F 2 76 ? 38.250 24.681 225.212 1.00 95.66 72 VAL F C 1
ATOM 3504 O O . VAL F 2 76 ? 39.253 25.127 224.651 1.00 94.65 72 VAL F O 1
ATOM 3508 N N . ASP F 2 77 ? 37.920 25.026 226.450 1.00 93.90 73 ASP F N 1
ATOM 3509 C CA . ASP F 2 77 ? 38.736 25.983 227.180 1.00 96.15 73 ASP F CA 1
ATOM 3510 C C . ASP F 2 77 ? 40.141 25.456 227.495 1.00 95.46 73 ASP F C 1
ATOM 3511 O O . ASP F 2 77 ? 41.111 26.217 227.440 1.00 95.62 73 ASP F O 1
ATOM 3516 N N . LEU F 2 78 ? 40.293 24.175 227.828 1.00 96.49 74 LEU F N 1
ATOM 3517 C CA . LEU F 2 78 ? 41.651 23.682 228.059 1.00 96.54 74 LEU F CA 1
ATOM 3518 C C . LEU F 2 78 ? 42.489 23.757 226.801 1.00 103.39 74 LEU F C 1
ATOM 3519 O O . LEU F 2 78 ? 43.689 24.040 226.867 1.00 108.40 74 LEU F O 1
ATOM 3524 N N . LEU F 2 79 ? 41.882 23.500 225.648 1.00 104.41 75 LEU F N 1
ATOM 3525 C CA . LEU F 2 79 ? 42.595 23.692 224.394 1.00 108.13 75 LEU F CA 1
ATOM 3526 C C . LEU F 2 79 ? 42.973 25.162 224.208 1.00 116.73 75 LEU F C 1
ATOM 3527 O O . LEU F 2 79 ? 44.037 25.473 223.659 1.00 122.21 75 LEU F O 1
ATOM 3532 N N . LYS F 2 80 ? 42.087 26.077 224.631 1.00 115.63 76 LYS F N 1
ATOM 3533 C CA . LYS F 2 80 ? 42.353 27.511 224.518 1.00 107.16 76 LYS F CA 1
ATOM 3534 C C . LYS F 2 80 ? 43.601 27.924 225.289 1.00 109.85 76 LYS F C 1
ATOM 3535 O O . LYS F 2 80 ? 44.408 28.716 224.789 1.00 114.85 76 LYS F O 1
ATOM 3541 N N . MET F 2 81 ? 43.809 27.370 226.486 1.00 110.40 77 MET F N 1
ATOM 3542 C CA . MET F 2 81 ? 45.010 27.693 227.246 1.00 108.17 77 MET F CA 1
ATOM 3543 C C . MET F 2 81 ? 46.199 26.887 226.810 1.00 112.66 77 MET F C 1
ATOM 3544 O O . MET F 2 81 ? 47.136 26.717 227.600 1.00 115.80 77 MET F O 1
ATOM 3549 N N . ASN F 2 82 ? 46.138 26.362 225.586 1.00 114.25 78 ASN F N 1
ATOM 3550 C CA . ASN F 2 82 ? 47.240 25.662 224.936 1.00 121.29 78 ASN F CA 1
ATOM 3551 C C . ASN F 2 82 ? 47.680 24.454 225.752 1.00 129.57 78 ASN F C 1
ATOM 3552 O O . ASN F 2 82 ? 48.868 24.209 225.941 1.00 136.58 78 ASN F O 1
ATOM 3557 N N . VAL F 2 83 ? 46.717 23.652 226.170 1.00 126.74 79 VAL F N 1
ATOM 3558 C CA . VAL F 2 83 ? 47.025 22.367 226.770 1.00 117.66 79 VAL F CA 1
ATOM 3559 C C . VAL F 2 83 ? 47.091 21.385 225.624 1.00 116.26 79 VAL F C 1
ATOM 3560 O O . VAL F 2 83 ? 46.227 21.410 224.741 1.00 117.54 79 VAL F O 1
ATOM 3564 N N . ALA F 2 84 ? 48.110 20.535 225.623 1.00 114.23 80 ALA F N 1
ATOM 3565 C CA . ALA F 2 84 ? 48.263 19.613 224.511 1.00 117.76 80 ALA F CA 1
ATOM 3566 C C . ALA F 2 84 ? 47.006 18.750 224.388 1.00 117.09 80 ALA F C 1
ATOM 3567 O O . ALA F 2 84 ? 46.466 18.292 225.404 1.00 114.84 80 ALA F O 1
ATOM 3569 N N . PRO F 2 85 ? 46.491 18.551 223.170 1.00 110.22 81 PRO F N 1
ATOM 3570 C CA . PRO F 2 85 ? 45.241 17.793 223.019 1.00 112.08 81 PRO F CA 1
ATOM 3571 C C . PRO F 2 85 ? 45.340 16.381 223.560 1.00 113.56 81 PRO F C 1
ATOM 3572 O O . PRO F 2 85 ? 44.362 15.867 224.128 1.00 111.17 81 PRO F O 1
ATOM 3576 N N . LEU F 2 86 ? 46.512 15.753 223.430 1.00 113.40 82 LEU F N 1
ATOM 3577 C CA . LEU F 2 86 ? 46.694 14.407 223.959 1.00 113.91 82 LEU F CA 1
ATOM 3578 C C . LEU F 2 86 ? 46.470 14.400 225.463 1.00 111.01 82 LEU F C 1
ATOM 3579 O O . LEU F 2 86 ? 45.752 13.551 226.000 1.00 108.74 82 LEU F O 1
ATOM 3584 N N . ALA F 2 87 ? 47.056 15.376 226.149 1.00 114.48 83 ALA F N 1
ATOM 3585 C CA . ALA F 2 87 ? 46.913 15.472 227.592 1.00 112.36 83 ALA F CA 1
ATOM 3586 C C . ALA F 2 87 ? 45.459 15.564 228.005 1.00 107.49 83 ALA F C 1
ATOM 3587 O O . ALA F 2 87 ? 45.049 14.926 228.978 1.00 113.03 83 ALA F O 1
ATOM 3589 N N . VAL F 2 88 ? 44.661 16.351 227.285 1.00 101.72 84 VAL F N 1
ATOM 3590 C CA . VAL F 2 88 ? 43.239 16.411 227.599 1.00 100.12 84 VAL F CA 1
ATOM 3591 C C . VAL F 2 88 ? 42.623 15.023 227.476 1.00 104.78 84 VAL F C 1
ATOM 3592 O O . VAL F 2 88 ? 41.788 14.617 228.296 1.00 107.23 84 VAL F O 1
ATOM 3596 N N . PHE F 2 89 ? 43.015 14.274 226.448 1.00 98.49 85 PHE F N 1
ATOM 3597 C CA . PHE F 2 89 ? 42.504 12.918 226.320 1.00 107.50 85 PHE F CA 1
ATOM 3598 C C . PHE F 2 89 ? 42.921 12.042 227.499 1.00 112.60 85 PHE F C 1
ATOM 3599 O O . PHE F 2 89 ? 42.093 11.315 228.059 1.00 112.58 85 PHE F O 1
ATOM 3607 N N . GLN F 2 90 ? 44.209 12.079 227.870 1.00 113.79 86 GLN F N 1
ATOM 3608 C CA . GLN F 2 90 ? 44.699 11.224 228.954 1.00 109.81 86 GLN F CA 1
ATOM 3609 C C . GLN F 2 90 ? 43.923 11.452 230.236 1.00 106.16 86 GLN F C 1
ATOM 3610 O O . GLN F 2 90 ? 43.458 10.493 230.864 1.00 110.34 86 GLN F O 1
ATOM 3616 N N . MET F 2 91 ? 43.761 12.713 230.639 1.00 108.89 87 MET F N 1
ATOM 3617 C CA . MET F 2 91 ? 42.954 12.985 231.822 1.00 109.23 87 MET F CA 1
ATOM 3618 C C . MET F 2 91 ? 41.493 12.634 231.597 1.00 105.99 87 MET F C 1
ATOM 3619 O O . MET F 2 91 ? 40.804 12.255 232.543 1.00 106.22 87 MET F O 1
ATOM 3624 N N . LEU F 2 92 ? 40.977 12.801 230.383 1.00 107.87 88 LEU F N 1
ATOM 3625 C CA . LEU F 2 92 ? 39.620 12.337 230.143 1.00 104.30 88 LEU F CA 1
ATOM 3626 C C . LEU F 2 92 ? 39.523 10.829 230.353 1.00 102.38 88 LEU F C 1
ATOM 3627 O O . LEU F 2 92 ? 38.586 10.343 230.999 1.00 99.08 88 LEU F O 1
ATOM 3632 N N . LYS F 2 93 ? 40.513 10.077 229.862 1.00 100.53 89 LYS F N 1
ATOM 3633 C CA . LYS F 2 93 ? 40.465 8.629 230.014 1.00 109.63 89 LYS F CA 1
ATOM 3634 C C . LYS F 2 93 ? 40.553 8.234 231.474 1.00 118.82 89 LYS F C 1
ATOM 3635 O O . LYS F 2 93 ? 39.844 7.327 231.922 1.00 130.88 89 LYS F O 1
ATOM 3641 N N . SER F 2 94 ? 41.416 8.904 232.231 1.00 114.45 90 SER F N 1
ATOM 3642 C CA . SER F 2 94 ? 41.584 8.555 233.634 1.00 116.86 90 SER F CA 1
ATOM 3643 C C . SER F 2 94 ? 40.341 8.884 234.462 1.00 109.91 90 SER F C 1
ATOM 3644 O O . SER F 2 94 ? 39.945 8.097 235.326 1.00 114.09 90 SER F O 1
ATOM 3647 N N . MET F 2 95 ? 39.724 10.045 234.238 1.00 115.47 91 MET F N 1
ATOM 3648 C CA . MET F 2 95 ? 38.530 10.441 234.989 1.00 112.69 91 MET F CA 1
ATOM 3649 C C . MET F 2 95 ? 37.342 9.513 234.734 1.00 108.06 91 MET F C 1
ATOM 3650 O O . MET F 2 95 ? 36.345 9.581 235.460 1.00 107.13 91 MET F O 1
ATOM 3655 N N . CYS F 2 96 ? 37.430 8.626 233.753 1.00 106.42 92 CYS F N 1
ATOM 3656 C CA . CYS F 2 96 ? 36.316 7.769 233.374 1.00 112.99 92 CYS F CA 1
ATOM 3657 C C . CYS F 2 96 ? 36.654 6.307 233.640 1.00 118.04 92 CYS F C 1
ATOM 3658 O O . CYS F 2 96 ? 37.642 5.788 233.106 1.00 115.11 92 CYS F O 1
ATOM 3661 N N . ALA F 2 97 ? 35.841 5.666 234.494 1.00 121.96 93 ALA F N 1
ATOM 3662 C CA . ALA F 2 97 ? 35.955 4.262 234.960 1.00 127.37 93 ALA F CA 1
ATOM 3663 C C . ALA F 2 97 ? 37.382 3.748 235.091 1.00 137.71 93 ALA F C 1
ATOM 3664 O O . ALA F 2 97 ? 38.282 4.491 235.474 1.00 137.78 93 ALA F O 1
#

B-factor: mean 106.12, std 22.58, range [63.81, 195.68]

InterPro domains:
  IPR007259 Gamma-tubulin complex component protein [PTHR19302] (110-513)
  IPR041470 Gamma tubulin complex component protein, N-terminal [PF17681] (217-505)

Solvent-accessible surface area: 23452 Å² total; per-residue (Å²): 88,10,62,82,22,36,4,20,22,11,0,7,68,0,10,50,24,0,83,45,169,84,8,59,95,21,18,90,42,0,68,161,41,214,103,162,73,72,106,105,31,16,122,58,3,49,79,76,0,20,143,85,7,217,75,55,90,74,0,62,131,44,19,123,81,2,82,93,134,115,18,151,39,6,25,25,2,0,58,1,4,1,50,0,20,88,36,166,100,0,25,100,57,3,72,89,1,22,152,86,83,123,134,27,34,106,55,5,31,38,4,21,82,0,2,81,26,1,38,4,56,4,22,70,62,3,2,57,15,4,6,14,0,3,88,45,76,5,43,22,59,8,0,12,78,0,3,90,67,7,4,114,69,6,53,84,22,25,10,24,20,8,0,4,57,0,11,35,26,0,88,38,152,86,10,66,102,22,16,101,31,4,59,145,208,97,88,76,118,59,67,98,103,36,26,122,50,3,43,80,71,0,22,139,89,8,235,55,58,101,72,0,61,115,23,17,119,84,4,84,95,121,123,33,196,34,6,27,13,2,1,57,2,3,1,52,2,22,77,27,164,96,0,23,115,60,1,47,97,2,19,102,80,84,74,215,132,32,31,109,101,6,36,49,10,18,92,0,0,90,19,0,27,5,51,2,20,72,63,1,2,57,17,4,3,20,0,4,92,60,47,7,42,0,62,7,0,16,71,0,0,94,57,7,2,109,70,6,64,82,20,33,15,23,30,10,0,4,61,0,11,42,49,0,103,44,154,84,10,58,93,21,12,80,58,2,83,157,63,256,180,71,77,101,97,45,18,120,45,3,43,72,71,0,20,144,71,6,215,56,60,103,63,0,73,121,40,15,128,93,6,88,93,130,120,23,134,37,5,28,27,4,0,55,2,4,2,55,0,22,81,22,144,116,2,30,108,61,1,64,103,11,22,150,94,171,169,25,34,105,52,5,31,61,6,29,90,0,2,82,14,0,30,1,56,4,24,70,84,1,1,70,17,4,8,18,0,4,76,53,96,8,41,27,80,8,0,21,84,0,0,106,67,6,7,133

Secondary structure (DSSP, 8-state):
-HHHHHHHHHHHHHHHHHT---THHHHHHHT-------HHHHHHHHHHHHHHSSSHHHHHHHHHHHHTTT-TTHHHHHHHHHHHHH-HHHHHHHHHHHHHT-/---HHHHHHHHHHHHTT----HHHHHHHHHHHHTT--HHHHHHHHHHT--/-HHHHHHHHHHHHHHHHHT----HHHHHHHT--PPP---HHHHHHHHHHHHHH-S-HHHHHHHHHHHHHTT-TTHHHHHHHHHHHHH-HHHHHHHHHHHHHT--/---HHHHHHHHHHHHTT----HHHHHHHHHHHHTT--HHHHHHHHHHH--/-HHHHHHHHHHHHHHHHHT----HHHHHHHT------HHHHHHHHHHHHHHSS-HHHHHHHHHHHHHTT-TTHHHHHHHHHHHHH-HHHHHHHHHHHHH-/---HHHHHHHHHHHHTT----HHHHHHHHHHHHTT--HHHHHHHHHHH--

Foldseek 3Di:
DVVLVVVVVVLVVCCVLLVDDPCVVVSVVVVPPPDDDDPVLLVVLLVLVLVPDDVSCVVVVVLVVQVVVVHPCSSVVSSVVSVLVVVVVVVVSVVVSVVVVD/DDDPVLVVVQVVVVVVPDDDDSVVSVVLVVCVVVPDPVVVVVVVVVVVPD/DVVLVVVVVVVVVVCVLLVDDPCVVVSVVVVPDDPDDDDPVLLVVLLVQVLVPDPPSVVVVVVVVVVVVVVDPCSSVVSNVVSVLSVPPVVVVSVVVSVVVPPD/DDDPVLVVVVVVVVVVPDDDDSVVSVVLVVVVVVPDPVVVVVVVVVVVPD/DVVLVVVVVVVVVVCVLLVDDPPVVVSVVVPPDDDDDPVLLVVLLVLCLVPDPCNCVVVVVVVVQCVVPHPCSSVVSSVVSVLVVPVVVVVSVVVSVVVD/DDDPVLVVVQVVVVVVPDDDDPVVSVVLVVCVVVVDPNVVSVVVVVVVPD

Organism: Xenopus laevis (NCBI:txid8355)

Sequence (456 aa):
SMSEFRIHHDVNELISLLHVFGADVYIDLLQKNRTVTTSVSTHSAKVKIAEFSRTPDDFLKKYEELKSKNTRNLDPLVYLLSKLIEDKETLQYLQQNAKDKAVLNPEEAELYELTQAAGIVIDQEVFKILVDLLKMNVAPLAVFQMLKSMCASMSEFRIHHDVNELISLLHVFGADVYIDLLQKRTPYVTTSVSTHSAKVKIAEFSRTPDDFLKKYEELKSKNTRNLDPLVYLLSKLIEDKETLQYLQQNAKDKAEVLNPEEAELYELTQAAGIVIDQEVFKILVDLLKMNVAPLAVFQMLKSMCASMSEFRIHHDVNELISLLHVFGADVYIDLLQKNRVTTSVSTHSAKVKIAEFSRTPDDFLKKYEELKSKNTRNLDPLVYLLSKLIEDKETLQYLQQNAKDKVLNPEEAELYELTQAAGIVIDQEVFKILVDLLKMNVAPLAVFQMLKSMCA

Nearest PDB structures (foldseek):
  7fad-assembly3_E  TM=1.010E+00  e=1.991E-14  Xenopus laevis
  7fad-assembly1_A  TM=9.989E-01  e=4.220E-13  Xenopus laevis
  7fad-assembly2_C  TM=9.899E-01  e=6.472E-13  Xenopus laevis
  9g3z-assembly1_M  TM=8.785E-01  e=4.095E-08  Sus scrofa
  7fad-assembly1_B  TM=1.013E+00  e=2.133E-06  Xenopus tropicalis

Radius of gyration: 25.13 Å; Cα contacts (8 Å, |Δi|>4): 506; chains: 6; bounding box: 46×68×65 Å